Protein 9LWO (pdb70)

InterPro domains:
  IPR002048 EF-hand domain [PS50222] (136-171)
  IPR011992 EF-hand domain pair [SSF47473] (21-165)
  IPR042798 EF-hand calcium-binding domain-containing protein 9 [PTHR47065] (1-199)

Foldseek 3Di:
DDWDPPDPLNPADFDLPQGAGDPVVVVVVVVVVQVVDPVRPQWAAQVVVVVVCVRTHPDDVVCVVVLVLLLVLVVPRIGHDPSVRVVSSLVSVQVVPNCLSNCLPVVVVVQSSLCSPPPSKHACVSCVPVCVSVVDDVVVVVVCQVPQPPVVPRIDDSVSVNVVSVCSRPCVVVVVCVVVPVD/DCVLVVVLVVVVVVVPPPPDDCVVVLVNLVVLLQSLLVVPQVSLVSCVVPCPSVLVCLVVVVPDDLNSVLSVLVSLQSNQAPHVCSLVVQVVRPHVVSLVVVLVVPPPDDDDDPCPSVVVSVVSSLSSVLRSPPDDDPPLVVVVVDDCVVVVLVVLVVDDDPPDPDSSSVVVVVVSPPD/DPVVPVPVVVVVVVVDDPDDDPCNLPPCPVVVVVVVVVVVVVCVPDNDPDCVSVVVVVVVVVVVVVNCVVVVPVD

Secondary structure (DSSP, 8-state):
--PPTTSSGGG----SSS----HHHHHHHHHHHHHH-SS-SSSB-SHHHHHHHHHH----HHHHHHHHHHS--SSSS-B-HHHHHHHHHHHHHHTTS-HHHHTTS-HHHHHHHH-SSSSS--BHHHHTS-TTTTT--HHHHHHHHHHS-SS-SSB--HHHHHHHHHHTT-HHHHHHHHHHHT-/-HHHHHHHHHHHHHHT--SS-HHHHHHHHHHHHHHHHHH-HHHHHHGGGTHHHHHHHTT-TTTS-HHHHHHHHHHHHHHHTT-HHHHHHSTTTTSHHHHHHHHTTTTTS---SSTHHHHHHHHHHHHHHHTT-TT-SSHHHHHHH-STHHHHHHHHHHS---S-SS-HHHHHHHHH---/-GGGHHHHHHHHHHTSS----TTTTTTTHHHHHHHHHHHHHHHHHTTTS-SHHHHHHHHHHHHHHHHHTTSSS--

Sequence (437 aa):
MKLTPGCFLWYLYMDKIYCLLSLRNVKALMVYFHLLDVHHRNTLNDVLFFHFLQHVTNLNKSQIGMIFDLLDWTAVGEIGFDQFYVLICILLAHQDHLEDHFMYRHSRPVFELLDLDGEMNIGAANFQNYRFLFNIKKQELRDLFHDFDITGDRLLNYKEFKLYTIFCTDKSIDRKKRRKDREYIFHREKILELGSILKNKRLSLDKRAQAAQKIGLLSFTGGMSAAQFASEYMTEVAFLLQKKKAMSFRTKILLLQSVACWCYLNPDSQRKVRQLEIIPTLIDFLEESFQSSNKTEINTHRLCQFWVCYALTVITCNNLAIMRELRSYRSLKFHLQLVATENWSGWPENFAEVLYFLIGFHIFSLWKPHRTYWTEQQNRLPLPLMELMETEVLDILKKALITYRSTIGRNHFMTKELQGYIEGIRKRRNKRLYFLD

Structure (mmCIF, N/CA/C/O backbone):
data_9LWO
#
_entry.id   9LWO
#
loop_
_entity.id
_entity.type
_entity.pdbx_description
1 polymer 'EF-hand calcium-binding domain-containing protein 9'
2 polymer 'Armadillo-like helical domain containing 2'
3 polymer 'Cation channel sperm-associated auxiliary subunit zeta'
#
loop_
_atom_site.group_PDB
_atom_site.id
_atom_site.type_symbol
_atom_site.label_atom_id
_atom_site.label_alt_id
_atom_site.label_comp_id
_atom_site.label_asym_id
_atom_site.label_entity_id
_atom_site.label_seq_id
_atom_site.pdbx_PDB_ins_code
_atom_site.Cartn_x
_atom_site.Cartn_y
_atom_site.Cartn_z
_atom_site.occupancy
_atom_site.B_iso_or_equiv
_atom_site.auth_seq_id
_atom_site.auth_comp_id
_atom_site.auth_asym_id
_atom_site.auth_atom_id
_atom_site.pdbx_PDB_model_num
ATOM 1 N N . MET A 1 1 ? 256.637 219.193 290.554 1.00 283.25 1 MET A N 1
ATOM 2 C CA . MET A 1 1 ? 256.794 220.615 290.823 1.00 283.25 1 MET A CA 1
ATOM 3 C C . MET A 1 1 ? 257.906 220.757 291.855 1.00 283.25 1 MET A C 1
ATOM 4 O O . MET A 1 1 ? 257.918 220.066 292.873 1.00 283.25 1 MET A O 1
ATOM 9 N N . LYS A 1 2 ? 258.837 221.667 291.585 1.00 282.44 2 LYS A N 1
ATOM 10 C CA . LYS A 1 2 ? 259.998 221.898 292.441 1.00 282.44 2 LYS A CA 1
ATOM 11 C C . LYS A 1 2 ? 259.917 223.314 293.000 1.00 282.44 2 LYS A C 1
ATOM 12 O O . LYS A 1 2 ? 260.089 224.292 292.265 1.00 282.44 2 LYS A O 1
ATOM 18 N N . LEU A 1 3 ? 259.647 223.423 294.296 1.00 281.75 3 LEU A N 1
ATOM 19 C CA . LEU A 1 3 ? 259.658 224.716 294.958 1.00 281.75 3 LEU A CA 1
ATOM 20 C C . LEU A 1 3 ? 261.088 225.119 295.318 1.00 281.75 3 LEU A C 1
ATOM 21 O O . LEU A 1 3 ? 262.030 224.328 295.230 1.00 281.75 3 LEU A O 1
ATOM 26 N N . THR A 1 4 ? 261.240 226.371 295.726 1.00 304.28 4 THR A N 1
ATOM 27 C CA . THR A 1 4 ? 262.553 226.896 296.076 1.00 304.28 4 THR A CA 1
ATOM 28 C C . THR A 1 4 ? 262.933 226.471 297.490 1.00 304.28 4 THR A C 1
ATOM 29 O O . THR A 1 4 ? 262.164 226.722 298.426 1.00 304.28 4 THR A O 1
ATOM 33 N N . PRO A 1 5 ? 264.078 225.817 297.687 1.00 310.69 5 PRO A N 1
ATOM 34 C CA . PRO A 1 5 ? 264.522 225.498 299.048 1.00 310.69 5 PRO A CA 1
ATOM 35 C C . PRO A 1 5 ? 264.963 226.744 299.795 1.00 310.69 5 PRO A C 1
ATOM 36 O O . PRO A 1 5 ? 265.414 227.729 299.205 1.00 310.69 5 PRO A O 1
ATOM 40 N N . GLY A 1 6 ? 264.825 226.690 301.116 1.00 323.48 6 GLY A N 1
ATOM 41 C CA . GLY A 1 6 ? 265.081 227.825 301.964 1.00 323.48 6 GLY A CA 1
ATOM 42 C C . GLY A 1 6 ? 263.890 228.732 302.177 1.00 323.48 6 GLY A C 1
ATOM 43 O O . GLY A 1 6 ? 263.964 229.647 303.004 1.00 323.48 6 GLY A O 1
ATOM 44 N N . CYS A 1 7 ? 262.794 228.502 301.459 1.00 335.19 7 CYS A N 1
ATOM 45 C CA . CYS A 1 7 ? 261.588 229.288 301.651 1.00 335.19 7 CYS A CA 1
ATOM 46 C C . CYS A 1 7 ? 260.870 228.853 302.924 1.00 335.19 7 CYS A C 1
ATOM 47 O O . CYS A 1 7 ? 261.186 227.821 303.524 1.00 335.19 7 CYS A O 1
ATOM 50 N N . PHE A 1 8 ? 259.894 229.672 303.335 1.00 348.41 8 PHE A N 1
ATOM 51 C CA . PHE A 1 8 ? 259.114 229.372 304.532 1.00 348.41 8 PHE A CA 1
ATOM 52 C C . PHE A 1 8 ? 258.250 228.133 304.357 1.00 348.41 8 PHE A C 1
ATOM 53 O O . PHE A 1 8 ? 258.124 227.333 305.291 1.00 348.41 8 PHE A O 1
ATOM 61 N N . LEU A 1 9 ? 257.681 227.948 303.165 1.00 355.10 9 LEU A N 1
ATOM 62 C CA . LEU A 1 9 ? 256.795 226.822 302.902 1.00 355.10 9 LEU A CA 1
ATOM 63 C C . LEU A 1 9 ? 257.536 225.494 302.864 1.00 355.10 9 LEU A C 1
ATOM 64 O O . LEU A 1 9 ? 256.912 224.442 303.038 1.00 355.10 9 LEU A O 1
ATOM 69 N N . TRP A 1 10 ? 258.850 225.520 302.653 1.00 332.10 10 TRP A N 1
ATOM 70 C CA . TRP A 1 10 ? 259.667 224.325 302.780 1.00 332.10 10 TRP A CA 1
ATOM 71 C C . TRP A 1 10 ? 259.896 223.939 304.239 1.00 332.10 10 TRP A C 1
ATOM 72 O O . TRP A 1 10 ? 260.236 222.783 304.515 1.00 332.10 10 TRP A O 1
ATOM 83 N N . TYR A 1 11 ? 259.661 224.850 305.183 1.00 336.77 11 TYR A N 1
ATOM 84 C CA . TYR A 1 11 ? 259.847 224.545 306.594 1.00 336.77 11 TYR A CA 1
ATOM 85 C C . TYR A 1 11 ? 258.596 224.012 307.283 1.00 336.77 11 TYR A C 1
ATOM 86 O O . TYR A 1 11 ? 258.634 223.797 308.495 1.00 336.77 11 TYR A O 1
ATOM 95 N N . LEU A 1 12 ? 257.494 223.805 306.569 1.00 343.49 12 LEU A N 1
ATOM 96 C CA . LEU A 1 12 ? 256.283 223.329 307.231 1.00 343.49 12 LEU A CA 1
ATOM 97 C C . LEU A 1 12 ? 256.363 221.828 307.514 1.00 343.49 12 LEU A C 1
ATOM 98 O O . LEU A 1 12 ? 257.233 221.116 307.003 1.00 343.49 12 LEU A O 1
ATOM 103 N N . TYR A 1 13 ? 255.441 221.352 308.351 1.00 330.28 13 TYR A N 1
ATOM 104 C CA . TYR A 1 13 ? 255.380 219.950 308.748 1.00 330.28 13 TYR A CA 1
ATOM 105 C C . TYR A 1 13 ? 254.197 219.292 308.049 1.00 330.28 13 TYR A C 1
ATOM 106 O O . TYR A 1 13 ? 253.060 219.763 308.160 1.00 330.28 13 TYR A O 1
ATOM 115 N N . MET A 1 14 ? 254.467 218.181 307.372 1.00 341.76 14 MET A N 1
ATOM 116 C CA . MET A 1 14 ? 253.455 217.372 306.714 1.00 341.76 14 MET A CA 1
ATOM 117 C C . MET A 1 14 ? 253.360 216.039 307.441 1.00 341.76 14 MET A C 1
ATOM 118 O O . MET A 1 14 ? 254.381 215.380 307.659 1.00 341.76 14 MET A O 1
ATOM 123 N N . ASP A 1 15 ? 252.151 215.646 307.828 1.00 339.35 15 ASP A N 1
ATOM 124 C CA . ASP A 1 15 ? 251.937 214.330 308.411 1.00 339.35 15 ASP A CA 1
ATOM 125 C C . ASP A 1 15 ? 251.604 213.335 307.309 1.00 339.35 15 ASP A C 1
ATOM 126 O O . ASP A 1 15 ? 251.017 213.686 306.284 1.00 339.35 15 ASP A O 1
ATOM 131 N N . LYS A 1 16 ? 251.969 212.079 307.530 1.00 339.11 16 LYS A N 1
ATOM 132 C CA . LYS A 1 16 ? 251.727 211.041 306.541 1.00 339.11 16 LYS A CA 1
ATOM 133 C C . LYS A 1 16 ? 250.611 210.091 306.952 1.00 339.11 16 LYS A C 1
ATOM 134 O O . LYS A 1 16 ? 250.621 208.927 306.541 1.00 339.11 16 LYS A O 1
ATOM 140 N N . ILE A 1 17 ? 249.659 210.553 307.757 1.00 347.09 17 ILE A N 1
ATOM 141 C CA . ILE A 1 17 ? 248.519 209.737 308.150 1.00 347.09 17 ILE A CA 1
ATOM 142 C C . ILE A 1 17 ? 247.197 210.290 307.613 1.00 347.09 17 ILE A C 1
ATOM 143 O O . ILE A 1 17 ? 246.396 209.533 307.065 1.00 347.09 17 ILE A O 1
ATOM 148 N N . TYR A 1 18 ? 246.947 211.603 307.722 1.00 352.91 18 TYR A N 1
ATOM 149 C CA . TYR A 1 18 ? 245.762 212.253 307.173 1.00 352.91 18 TYR A CA 1
ATOM 150 C C . TYR A 1 18 ? 246.111 213.397 306.244 1.00 352.91 18 TYR A C 1
ATOM 151 O O . TYR A 1 18 ? 245.190 214.015 305.694 1.00 352.91 18 TYR A O 1
ATOM 160 N N . CYS A 1 19 ? 247.403 213.706 306.087 1.00 345.60 19 CYS A N 1
ATOM 161 C CA . CYS A 1 19 ? 247.968 214.657 305.128 1.00 345.60 19 CYS A CA 1
ATOM 162 C C . CYS A 1 19 ? 247.451 216.079 305.376 1.00 345.60 19 CYS A C 1
ATOM 163 O O . CYS A 1 19 ? 246.803 216.702 304.533 1.00 345.60 19 CYS A O 1
ATOM 166 N N . LEU A 1 20 ? 247.758 216.576 306.577 1.00 349.98 20 LEU A N 1
ATOM 167 C CA . LEU A 1 20 ? 247.186 217.839 307.035 1.00 349.98 20 LEU A CA 1
ATOM 168 C C . LEU A 1 20 ? 248.249 218.754 307.643 1.00 349.98 20 LEU A C 1
ATOM 169 O O . LEU A 1 20 ? 249.447 218.459 307.584 1.00 349.98 20 LEU A O 1
ATOM 174 N N . LEU A 1 21 ? 247.823 219.873 308.222 1.00 322.90 21 LEU A N 1
ATOM 175 C CA . LEU A 1 21 ? 248.717 220.801 308.901 1.00 322.90 21 LEU A CA 1
ATOM 176 C C . LEU A 1 21 ? 248.306 220.955 310.358 1.00 322.90 21 LEU A C 1
ATOM 177 O O . LEU A 1 21 ? 247.278 220.430 310.798 1.00 322.90 21 LEU A O 1
ATOM 182 N N . SER A 1 22 ? 249.133 221.680 311.109 1.00 352.05 22 SER A N 1
ATOM 183 C CA . SER A 1 22 ? 248.946 221.750 312.547 1.00 352.05 22 SER A CA 1
ATOM 184 C C . SER A 1 22 ? 248.154 222.997 312.931 1.00 352.05 22 SER A C 1
ATOM 185 O O . SER A 1 22 ? 247.963 223.915 312.131 1.00 352.05 22 SER A O 1
ATOM 188 N N . LEU A 1 23 ? 247.690 223.013 314.186 1.00 358.30 23 LEU A N 1
ATOM 189 C CA . LEU A 1 23 ? 246.941 224.159 314.695 1.00 358.30 23 LEU A CA 1
ATOM 190 C C . LEU A 1 23 ? 247.844 225.369 314.882 1.00 358.30 23 LEU A C 1
ATOM 191 O O . LEU A 1 23 ? 247.435 226.506 314.623 1.00 358.30 23 LEU A O 1
ATOM 196 N N . ARG A 1 24 ? 249.074 225.143 315.333 1.00 353.26 24 ARG A N 1
ATOM 197 C CA . ARG A 1 24 ? 249.974 226.259 315.580 1.00 353.26 24 ARG A CA 1
ATOM 198 C C . ARG A 1 24 ? 250.503 226.846 314.278 1.00 353.26 24 ARG A C 1
ATOM 199 O O . ARG A 1 24 ? 250.732 228.059 314.195 1.00 353.26 24 ARG A O 1
ATOM 207 N N . ASN A 1 25 ? 250.676 226.010 313.249 1.00 359.50 25 ASN A N 1
ATOM 208 C CA . ASN A 1 25 ? 251.099 226.520 311.948 1.00 359.50 25 ASN A CA 1
ATOM 209 C C . ASN A 1 25 ? 250.003 227.344 311.289 1.00 359.50 25 ASN A C 1
ATOM 210 O O . ASN A 1 25 ? 250.286 228.390 310.701 1.00 359.50 25 ASN A O 1
ATOM 215 N N . VAL A 1 26 ? 248.743 226.916 311.398 1.00 360.11 26 VAL A N 1
ATOM 216 C CA . VAL A 1 26 ? 247.683 227.747 310.837 1.00 360.11 26 VAL A CA 1
ATOM 217 C C . VAL A 1 26 ? 247.394 228.955 311.722 1.00 360.11 26 VAL A C 1
ATOM 218 O O . VAL A 1 26 ? 246.875 229.957 311.219 1.00 360.11 26 VAL A O 1
ATOM 222 N N . LYS A 1 27 ? 247.768 228.911 313.007 1.00 328.11 27 LYS A N 1
ATOM 223 C CA . LYS A 1 27 ? 247.792 230.126 313.821 1.00 328.11 27 LYS A CA 1
ATOM 224 C C . LYS A 1 27 ? 248.838 231.110 313.309 1.00 328.11 27 LYS A C 1
ATOM 225 O O . LYS A 1 27 ? 248.578 232.318 313.223 1.00 328.11 27 LYS A O 1
ATOM 231 N N . ALA A 1 28 ? 250.018 230.602 312.940 1.00 323.61 28 ALA A N 1
ATOM 232 C CA . ALA A 1 28 ? 251.050 231.443 312.338 1.00 323.61 28 ALA A CA 1
ATOM 233 C C . ALA A 1 28 ? 250.595 232.010 310.998 1.00 323.61 28 ALA A C 1
ATOM 234 O O . ALA A 1 28 ? 250.792 233.199 310.722 1.00 323.61 28 ALA A O 1
ATOM 236 N N . LEU A 1 29 ? 249.927 231.188 310.185 1.00 302.75 29 LEU A N 1
ATOM 237 C CA . LEU A 1 29 ? 249.442 231.656 308.890 1.00 302.75 29 LEU A CA 1
ATOM 238 C C . LEU A 1 29 ? 248.261 232.609 309.008 1.00 302.75 29 LEU A C 1
ATOM 239 O O . LEU A 1 29 ? 248.104 233.470 308.142 1.00 302.75 29 LEU A O 1
ATOM 244 N N . MET A 1 30 ? 247.448 232.526 310.063 1.00 339.22 30 MET A N 1
ATOM 245 C CA . MET A 1 30 ? 246.453 233.585 310.210 1.00 339.22 30 MET A CA 1
ATOM 246 C C . MET A 1 30 ? 247.073 234.865 310.755 1.00 339.22 30 MET A C 1
ATOM 247 O O . MET A 1 30 ? 246.541 235.948 310.493 1.00 339.22 30 MET A O 1
ATOM 252 N N . VAL A 1 31 ? 248.198 234.774 311.479 1.00 324.75 31 VAL A N 1
ATOM 253 C CA . VAL A 1 31 ? 248.950 235.993 311.799 1.00 324.75 31 VAL A CA 1
ATOM 254 C C . VAL A 1 31 ? 249.521 236.637 310.531 1.00 324.75 31 VAL A C 1
ATOM 255 O O . VAL A 1 31 ? 249.424 237.862 310.352 1.00 324.75 31 VAL A O 1
ATOM 259 N N . TYR A 1 32 ? 250.081 235.830 309.613 1.00 322.73 32 TYR A N 1
ATOM 260 C CA . TYR A 1 32 ? 250.575 236.417 308.360 1.00 322.73 32 TYR A CA 1
ATOM 261 C C . TYR A 1 32 ? 249.434 236.885 307.463 1.00 322.73 32 TYR A C 1
ATOM 262 O O . TYR A 1 32 ? 249.591 237.856 306.717 1.00 322.73 32 TYR A O 1
ATOM 271 N N . PHE A 1 33 ? 248.278 236.224 307.536 1.00 314.53 33 PHE A N 1
ATOM 272 C CA . PHE A 1 33 ? 247.093 236.689 306.828 1.00 314.53 33 PHE A CA 1
ATOM 273 C C . PHE A 1 33 ? 246.588 238.011 307.393 1.00 314.53 33 PHE A C 1
ATOM 274 O O . PHE A 1 33 ? 246.101 238.861 306.639 1.00 314.53 33 PHE A O 1
ATOM 282 N N . HIS A 1 34 ? 246.689 238.190 308.712 1.00 315.61 34 HIS A N 1
ATOM 283 C CA . HIS A 1 34 ? 246.262 239.433 309.340 1.00 315.61 34 HIS A CA 1
ATOM 284 C C . HIS A 1 34 ? 247.215 240.577 309.016 1.00 315.61 34 HIS A C 1
ATOM 285 O O . HIS A 1 34 ? 246.772 241.699 308.743 1.00 315.61 34 HIS A O 1
ATOM 292 N N . LEU A 1 35 ? 248.525 240.318 309.036 1.00 319.47 35 LEU A N 1
ATOM 293 C CA . LEU A 1 35 ? 249.471 241.397 308.762 1.00 319.47 35 LEU A CA 1
ATOM 294 C C . LEU A 1 35 ? 249.593 241.696 307.272 1.00 319.47 35 LEU A C 1
ATOM 295 O O . LEU A 1 35 ? 249.951 242.819 306.901 1.00 319.47 35 LEU A O 1
ATOM 300 N N . LEU A 1 36 ? 249.310 240.722 306.406 1.00 271.67 36 LEU A N 1
ATOM 301 C CA . LEU A 1 36 ? 249.507 240.924 304.976 1.00 271.67 36 LEU A CA 1
ATOM 302 C C . LEU A 1 36 ? 248.365 241.680 304.308 1.00 271.67 36 LEU A C 1
ATOM 303 O O . LEU A 1 36 ? 248.510 242.075 303.146 1.00 271.67 36 LEU A O 1
ATOM 308 N N . ASP A 1 37 ? 247.247 241.899 304.996 1.00 291.42 37 ASP A N 1
ATOM 309 C CA . ASP A 1 37 ? 246.159 242.699 304.442 1.00 291.42 37 ASP A CA 1
ATOM 310 C C . ASP A 1 37 ? 246.506 244.171 304.618 1.00 291.42 37 ASP A C 1
ATOM 311 O O . ASP A 1 37 ? 246.550 244.675 305.745 1.00 291.42 37 ASP A O 1
ATOM 316 N N . VAL A 1 38 ? 246.770 244.854 303.501 1.00 263.56 38 VAL A N 1
ATOM 317 C CA . VAL A 1 38 ? 247.164 246.258 303.557 1.00 263.56 38 VAL A CA 1
ATOM 318 C C . VAL A 1 38 ? 245.985 247.150 303.949 1.00 263.56 38 VAL A C 1
ATOM 319 O O . VAL A 1 38 ? 246.148 248.086 304.743 1.00 263.56 38 VAL A O 1
ATOM 323 N N . HIS A 1 39 ? 244.779 246.855 303.467 1.00 274.82 39 HIS A N 1
ATOM 324 C CA . HIS A 1 39 ? 243.624 247.668 303.800 1.00 274.82 39 HIS A CA 1
ATOM 325 C C . HIS A 1 39 ? 242.843 247.076 304.967 1.00 274.82 39 HIS A C 1
ATOM 326 O O . HIS A 1 39 ? 241.837 247.665 305.380 1.00 274.82 39 HIS A O 1
ATOM 333 N N . HIS A 1 40 ? 243.370 245.988 305.558 1.00 282.85 40 HIS A N 1
ATOM 334 C CA . HIS A 1 40 ? 242.881 245.244 306.741 1.00 282.85 40 HIS A CA 1
ATOM 335 C C . HIS A 1 40 ? 241.367 245.009 306.718 1.00 282.85 40 HIS A C 1
ATOM 336 O O . HIS A 1 40 ? 240.620 245.484 307.575 1.00 282.85 40 HIS A O 1
ATOM 343 N N . ARG A 1 41 ? 240.922 244.262 305.709 1.00 312.31 41 ARG A N 1
ATOM 344 C CA . ARG A 1 41 ? 239.507 243.958 305.551 1.00 312.31 41 ARG A CA 1
ATOM 345 C C . ARG A 1 41 ? 239.207 242.472 305.692 1.00 312.31 41 ARG A C 1
ATOM 346 O O . ARG A 1 41 ? 238.222 241.997 305.113 1.00 312.31 41 ARG A O 1
ATOM 354 N N . ASN A 1 42 ? 240.045 241.746 306.451 1.00 322.44 42 ASN A N 1
ATOM 355 C CA . ASN A 1 42 ? 239.898 240.316 306.770 1.00 322.44 42 ASN A CA 1
ATOM 356 C C . ASN A 1 42 ? 239.838 239.444 305.517 1.00 322.44 42 ASN A C 1
ATOM 357 O O . ASN A 1 42 ? 239.109 238.450 305.472 1.00 322.44 42 ASN A O 1
ATOM 362 N N . THR A 1 43 ? 240.606 239.812 304.496 1.00 328.92 43 THR A N 1
ATOM 363 C CA . THR A 1 43 ? 240.538 239.159 303.196 1.00 328.92 43 THR A CA 1
ATOM 364 C C . THR A 1 43 ? 241.885 239.326 302.503 1.00 328.92 43 THR A C 1
ATOM 365 O O . THR A 1 43 ? 242.826 239.894 303.064 1.00 328.92 43 THR A O 1
ATOM 369 N N . LEU A 1 44 ? 241.972 238.828 301.269 1.00 289.18 44 LEU A N 1
ATOM 370 C CA . LEU A 1 44 ? 243.236 238.798 300.548 1.00 289.18 44 LEU A CA 1
ATOM 371 C C . LEU A 1 44 ? 243.022 239.217 299.100 1.00 289.18 44 LEU A C 1
ATOM 372 O O . LEU A 1 44 ? 241.993 238.917 298.490 1.00 289.18 44 LEU A O 1
ATOM 377 N N . ASN A 1 45 ? 244.005 239.936 298.570 1.00 275.26 45 ASN A N 1
ATOM 378 C CA . ASN A 1 45 ? 244.059 240.379 297.190 1.00 275.26 45 ASN A CA 1
ATOM 379 C C . ASN A 1 45 ? 245.012 239.485 296.388 1.00 275.26 45 ASN A C 1
ATOM 380 O O . ASN A 1 45 ? 245.483 238.452 296.872 1.00 275.26 45 ASN A O 1
ATOM 385 N N . ASP A 1 46 ? 245.306 239.878 295.149 1.00 285.58 46 ASP A N 1
ATOM 386 C CA . ASP A 1 46 ? 245.846 238.919 294.190 1.00 285.58 46 ASP A CA 1
ATOM 387 C C . ASP A 1 46 ? 247.353 239.024 293.970 1.00 285.58 46 ASP A C 1
ATOM 388 O O . ASP A 1 46 ? 248.037 237.995 293.934 1.00 285.58 46 ASP A O 1
ATOM 393 N N . VAL A 1 47 ? 247.880 240.243 293.801 1.00 286.53 47 VAL A N 1
ATOM 394 C CA . VAL A 1 47 ? 249.232 240.386 293.261 1.00 286.53 47 VAL A CA 1
ATOM 395 C C . VAL A 1 47 ? 250.271 240.067 294.336 1.00 286.53 47 VAL A C 1
ATOM 396 O O . VAL A 1 47 ? 251.397 239.658 294.020 1.00 286.53 47 VAL A O 1
ATOM 400 N N . LEU A 1 48 ? 249.887 240.173 295.615 1.00 334.88 48 LEU A N 1
ATOM 401 C CA . LEU A 1 48 ? 250.771 239.785 296.711 1.00 334.88 48 LEU A CA 1
ATOM 402 C C . LEU A 1 48 ? 251.008 238.282 296.721 1.00 334.88 48 LEU A C 1
ATOM 403 O O . LEU A 1 48 ? 252.152 237.825 296.815 1.00 334.88 48 LEU A O 1
ATOM 408 N N . PHE A 1 49 ? 249.939 237.498 296.577 1.00 282.89 49 PHE A N 1
ATOM 409 C CA . PHE A 1 49 ? 250.090 236.052 296.499 1.00 282.89 49 PHE A CA 1
ATOM 410 C C . PHE A 1 49 ? 250.684 235.618 295.165 1.00 282.89 49 PHE A C 1
ATOM 411 O O . PHE A 1 49 ? 251.352 234.580 295.107 1.00 282.89 49 PHE A O 1
ATOM 419 N N . PHE A 1 50 ? 250.491 236.424 294.117 1.00 264.77 50 PHE A N 1
ATOM 420 C CA . PHE A 1 50 ? 251.140 236.199 292.828 1.00 264.77 50 PHE A CA 1
ATOM 421 C C . PHE A 1 50 ? 252.658 236.322 292.941 1.00 264.77 50 PHE A C 1
ATOM 422 O O . PHE A 1 50 ? 253.402 235.436 292.498 1.00 264.77 50 PHE A O 1
ATOM 430 N N . HIS A 1 51 ? 253.131 237.382 293.604 1.00 272.34 51 HIS A N 1
ATOM 431 C CA . HIS A 1 51 ? 254.563 237.540 293.845 1.00 272.34 51 HIS A CA 1
ATOM 432 C C . HIS A 1 51 ? 255.079 236.515 294.847 1.00 272.34 51 HIS A C 1
ATOM 433 O O . HIS A 1 51 ? 256.238 236.087 294.766 1.00 272.34 51 HIS A O 1
ATOM 440 N N . PHE A 1 52 ? 254.222 236.105 295.787 1.00 293.07 52 PHE A N 1
ATOM 441 C CA . PHE A 1 52 ? 254.575 235.085 296.768 1.00 293.07 52 PHE A CA 1
ATOM 442 C C . PHE A 1 52 ? 254.836 233.740 296.107 1.00 293.07 52 PHE A C 1
ATOM 443 O O . PHE A 1 52 ? 255.828 233.066 296.410 1.00 293.07 52 PHE A O 1
ATOM 451 N N . LEU A 1 53 ? 253.969 233.347 295.175 1.00 283.75 53 LEU A N 1
ATOM 452 C CA . LEU A 1 53 ? 254.194 232.088 294.483 1.00 283.75 53 LEU A CA 1
ATOM 453 C C . LEU A 1 53 ? 255.298 232.217 293.441 1.00 283.75 53 LEU A C 1
ATOM 454 O O . LEU A 1 53 ? 255.911 231.209 293.076 1.00 283.75 53 LEU A O 1
ATOM 459 N N . GLN A 1 54 ? 255.555 233.433 292.938 1.00 283.88 54 GLN A N 1
ATOM 460 C CA . GLN A 1 54 ? 256.735 233.621 292.096 1.00 283.88 54 GLN A CA 1
ATOM 461 C C . GLN A 1 54 ? 258.018 233.457 292.897 1.00 283.88 54 GLN A C 1
ATOM 462 O O . GLN A 1 54 ? 259.032 232.992 292.364 1.00 283.88 54 GLN A O 1
ATOM 468 N N . HIS A 1 55 ? 258.001 233.853 294.169 1.00 273.26 55 HIS A N 1
ATOM 469 C CA . HIS A 1 55 ? 259.175 233.637 295.002 1.00 273.26 55 HIS A CA 1
ATOM 470 C C . HIS A 1 55 ? 259.328 232.169 295.379 1.00 273.26 55 HIS A C 1
ATOM 471 O O . HIS A 1 55 ? 260.429 231.613 295.298 1.00 273.26 55 HIS A O 1
ATOM 478 N N . VAL A 1 56 ? 258.239 231.518 295.793 1.00 282.67 56 VAL A N 1
ATOM 479 C CA . VAL A 1 56 ? 258.399 230.176 296.347 1.00 282.67 56 VAL A CA 1
ATOM 480 C C . VAL A 1 56 ? 258.370 229.085 295.282 1.00 282.67 56 VAL A C 1
ATOM 481 O O . VAL A 1 56 ? 258.837 227.971 295.546 1.00 282.67 56 VAL A O 1
ATOM 485 N N . THR A 1 57 ? 257.849 229.358 294.089 1.00 287.16 57 THR A N 1
ATOM 486 C CA . THR A 1 57 ? 257.859 228.387 293.001 1.00 287.16 57 THR A CA 1
ATOM 487 C C . THR A 1 57 ? 258.569 228.990 291.790 1.00 287.16 57 THR A C 1
ATOM 488 O O . THR A 1 57 ? 259.116 230.094 291.846 1.00 287.16 57 THR A O 1
ATOM 492 N N . ASN A 1 58 ? 258.556 228.246 290.689 1.00 305.07 58 ASN A N 1
ATOM 493 C CA . ASN A 1 58 ? 259.306 228.592 289.485 1.00 305.07 58 ASN A CA 1
ATOM 494 C C . ASN A 1 58 ? 258.445 228.386 288.241 1.00 305.07 58 ASN A C 1
ATOM 495 O O . ASN A 1 58 ? 258.859 227.759 287.266 1.00 305.07 58 ASN A O 1
ATOM 500 N N . LEU A 1 59 ? 257.225 228.913 288.265 1.00 261.15 59 LEU A N 1
ATOM 501 C CA . LEU A 1 59 ? 256.219 228.590 287.262 1.00 261.15 59 LEU A CA 1
ATOM 502 C C . LEU A 1 59 ? 255.830 229.843 286.485 1.00 261.15 59 LEU A C 1
ATOM 503 O O . LEU A 1 59 ? 255.697 230.925 287.065 1.00 261.15 59 LEU A O 1
ATOM 508 N N . ASN A 1 60 ? 255.640 229.695 285.172 1.00 241.22 60 ASN A N 1
ATOM 509 C CA . ASN A 1 60 ? 255.402 230.842 284.302 1.00 241.22 60 ASN A CA 1
ATOM 510 C C . ASN A 1 60 ? 253.932 231.262 284.346 1.00 241.22 60 ASN A C 1
ATOM 511 O O . ASN A 1 60 ? 253.094 230.613 284.975 1.00 241.22 60 ASN A O 1
ATOM 516 N N . LYS A 1 61 ? 253.617 232.335 283.604 1.00 211.89 61 LYS A N 1
ATOM 517 C CA . LYS A 1 61 ? 252.386 233.105 283.788 1.00 211.89 61 LYS A CA 1
ATOM 518 C C . LYS A 1 61 ? 251.120 232.352 283.398 1.00 211.89 61 LYS A C 1
ATOM 519 O O . LYS A 1 61 ? 250.029 232.748 283.824 1.00 211.89 61 LYS A O 1
ATOM 525 N N . SER A 1 62 ? 251.238 231.273 282.625 1.00 232.88 62 SER A N 1
ATOM 526 C CA . SER A 1 62 ? 250.096 230.396 282.394 1.00 232.88 62 SER A CA 1
ATOM 527 C C . SER A 1 62 ? 249.688 229.676 283.673 1.00 232.88 62 SER A C 1
ATOM 528 O O . SER A 1 62 ? 248.496 229.426 283.903 1.00 232.88 62 SER A O 1
ATOM 531 N N . GLN A 1 63 ? 250.670 229.329 284.510 1.00 229.05 63 GLN A N 1
ATOM 532 C CA . GLN A 1 63 ? 250.364 228.653 285.764 1.00 229.05 63 GLN A CA 1
ATOM 533 C C . GLN A 1 63 ? 249.727 229.605 286.760 1.00 229.05 63 GLN A C 1
ATOM 534 O O . GLN A 1 63 ? 248.793 229.218 287.472 1.00 229.05 63 GLN A O 1
ATOM 540 N N . ILE A 1 64 ? 250.186 230.861 286.772 1.00 227.16 64 ILE A N 1
ATOM 541 C CA . ILE A 1 64 ? 249.459 231.960 287.409 1.00 227.16 64 ILE A CA 1
ATOM 542 C C . ILE A 1 64 ? 248.036 232.079 286.876 1.00 227.16 64 ILE A C 1
ATOM 543 O O . ILE A 1 64 ? 247.091 232.230 287.658 1.00 227.16 64 ILE A O 1
ATOM 548 N N . GLY A 1 65 ? 247.852 231.910 285.565 1.00 238.43 65 GLY A N 1
ATOM 549 C CA . GLY A 1 65 ? 246.530 231.915 284.959 1.00 238.43 65 GLY A CA 1
ATOM 550 C C . GLY A 1 65 ? 245.547 230.868 285.460 1.00 238.43 65 GLY A C 1
ATOM 551 O O . GLY A 1 65 ? 244.490 231.232 286.017 1.00 238.43 65 GLY A O 1
ATOM 552 N N . MET A 1 66 ? 245.893 229.575 285.343 1.00 269.56 66 MET A N 1
ATOM 553 C CA . MET A 1 66 ? 244.872 228.629 285.784 1.00 269.56 66 MET A CA 1
ATOM 554 C C . MET A 1 66 ? 244.845 228.463 287.298 1.00 269.56 66 MET A C 1
ATOM 555 O O . MET A 1 66 ? 243.776 228.138 287.827 1.00 269.56 66 MET A O 1
ATOM 560 N N . ILE A 1 67 ? 245.940 228.773 288.009 1.00 247.94 67 ILE A N 1
ATOM 561 C CA . ILE A 1 67 ? 245.897 228.779 289.467 1.00 247.94 67 ILE A CA 1
ATOM 562 C C . ILE A 1 67 ? 245.003 229.905 289.976 1.00 247.94 67 ILE A C 1
ATOM 563 O O . ILE A 1 67 ? 244.122 229.678 290.816 1.00 247.94 67 ILE A O 1
ATOM 568 N N . PHE A 1 68 ? 245.144 231.108 289.419 1.00 286.85 68 PHE A N 1
ATOM 569 C CA . PHE A 1 68 ? 244.350 232.224 289.899 1.00 286.85 68 PHE A CA 1
ATOM 570 C C . PHE A 1 68 ? 242.925 232.243 289.380 1.00 286.85 68 PHE A C 1
ATOM 571 O O . PHE A 1 68 ? 242.138 233.059 289.874 1.00 286.85 68 PHE A O 1
ATOM 579 N N . ASP A 1 69 ? 242.548 231.396 288.415 1.00 282.80 69 ASP A N 1
ATOM 580 C CA . ASP A 1 69 ? 241.095 231.276 288.310 1.00 282.80 69 ASP A CA 1
ATOM 581 C C . ASP A 1 69 ? 240.541 229.981 288.909 1.00 282.80 69 ASP A C 1
ATOM 582 O O . ASP A 1 69 ? 239.317 229.856 289.012 1.00 282.80 69 ASP A O 1
ATOM 587 N N . LEU A 1 70 ? 241.382 229.020 289.320 1.00 266.73 70 LEU A N 1
ATOM 588 C CA . LEU A 1 70 ? 240.833 227.933 290.129 1.00 266.73 70 LEU A CA 1
ATOM 589 C C . LEU A 1 70 ? 240.606 228.397 291.561 1.00 266.73 70 LEU A C 1
ATOM 590 O O . LEU A 1 70 ? 239.638 227.982 292.210 1.00 266.73 70 LEU A O 1
ATOM 595 N N . LEU A 1 71 ? 241.495 229.252 292.079 1.00 263.42 71 LEU A N 1
ATOM 596 C CA . LEU A 1 71 ? 241.314 229.736 293.442 1.00 263.42 71 LEU A CA 1
ATOM 597 C C . LEU A 1 71 ? 240.192 230.757 293.560 1.00 263.42 71 LEU A C 1
ATOM 598 O O . LEU A 1 71 ? 239.701 230.983 294.671 1.00 263.42 71 LEU A O 1
ATOM 603 N N . ASP A 1 72 ? 239.769 231.370 292.456 1.00 301.32 72 ASP A N 1
ATOM 604 C CA . ASP A 1 72 ? 238.679 232.345 292.481 1.00 301.32 72 ASP A CA 1
ATOM 605 C C . ASP A 1 72 ? 237.328 231.644 292.324 1.00 301.32 72 ASP A C 1
ATOM 606 O O . ASP A 1 72 ? 236.574 231.866 291.378 1.00 301.32 72 ASP A O 1
ATOM 611 N N . TRP A 1 73 ? 237.030 230.773 293.288 1.00 293.88 73 TRP A N 1
ATOM 612 C CA . TRP A 1 73 ? 235.719 230.143 293.318 1.00 293.88 73 TRP A CA 1
ATOM 613 C C . TRP A 1 73 ? 234.660 231.099 293.851 1.00 293.88 73 TRP A C 1
ATOM 614 O O . TRP A 1 73 ? 233.481 230.972 293.502 1.00 293.88 73 TRP A O 1
ATOM 625 N N . THR A 1 74 ? 235.071 232.093 294.646 1.00 290.56 74 THR A N 1
ATOM 626 C CA . THR A 1 74 ? 234.134 233.038 295.245 1.00 290.56 74 THR A CA 1
ATOM 627 C C . THR A 1 74 ? 233.499 233.983 294.231 1.00 290.56 74 THR A C 1
ATOM 628 O O . THR A 1 74 ? 232.456 234.572 294.544 1.00 290.56 74 THR A O 1
ATOM 632 N N . ALA A 1 75 ? 234.122 234.145 293.050 1.00 278.74 75 ALA A N 1
ATOM 633 C CA . ALA A 1 75 ? 233.602 234.899 291.896 1.00 278.74 75 ALA A CA 1
ATOM 634 C C . ALA A 1 75 ? 233.335 236.369 292.224 1.00 278.74 75 ALA A C 1
ATOM 635 O O . ALA A 1 75 ? 232.455 237.003 291.640 1.00 278.74 75 ALA A O 1
ATOM 637 N N . VAL A 1 76 ? 234.087 236.910 293.180 1.00 309.26 76 VAL A N 1
ATOM 638 C CA . VAL A 1 76 ? 234.040 238.332 293.496 1.00 309.26 76 VAL A CA 1
ATOM 639 C C . VAL A 1 76 ? 235.384 239.012 293.306 1.00 309.26 76 VAL A C 1
ATOM 640 O O . VAL A 1 76 ? 235.456 240.246 293.411 1.00 309.26 76 VAL A O 1
ATOM 644 N N . GLY A 1 77 ? 236.448 238.258 293.036 1.00 321.56 77 GLY A N 1
ATOM 645 C CA . GLY A 1 77 ? 237.759 238.830 292.812 1.00 321.56 77 GLY A CA 1
ATOM 646 C C . GLY A 1 77 ? 238.625 238.860 294.054 1.00 321.56 77 GLY A C 1
ATOM 647 O O . GLY A 1 77 ? 239.831 238.604 293.988 1.00 321.56 77 GLY A O 1
ATOM 648 N N . GLU A 1 78 ? 238.020 239.166 295.196 1.00 310.10 78 GLU A N 1
ATOM 649 C CA . GLU A 1 78 ? 238.732 239.255 296.461 1.00 310.10 78 GLU A CA 1
ATOM 650 C C . GLU A 1 78 ? 238.603 237.926 297.192 1.00 310.10 78 GLU A C 1
ATOM 651 O O . GLU A 1 78 ? 237.490 237.434 297.403 1.00 310.10 78 GLU A O 1
ATOM 657 N N . ILE A 1 79 ? 239.736 237.346 297.569 1.00 277.60 79 ILE A N 1
ATOM 658 C CA . ILE A 1 79 ? 239.771 236.007 298.131 1.00 277.60 79 ILE A CA 1
ATOM 659 C C . ILE A 1 79 ? 240.009 236.096 299.634 1.00 277.60 79 ILE A C 1
ATOM 660 O O . ILE A 1 79 ? 240.328 237.152 300.177 1.00 277.60 79 ILE A O 1
ATOM 665 N N . GLY A 1 80 ? 239.850 234.960 300.308 1.00 305.92 80 GLY A N 1
ATOM 666 C CA . GLY A 1 80 ? 239.918 234.941 301.754 1.00 305.92 80 GLY A CA 1
ATOM 667 C C . GLY A 1 80 ? 240.741 233.813 302.338 1.00 305.92 80 GLY A C 1
ATOM 668 O O . GLY A 1 80 ? 241.826 233.499 301.840 1.00 305.92 80 GLY A O 1
ATOM 669 N N . PHE A 1 81 ? 240.228 233.203 303.405 1.00 314.22 81 PHE A N 1
ATOM 670 C CA . PHE A 1 81 ? 240.979 232.234 304.193 1.00 314.22 81 PHE A CA 1
ATOM 671 C C . PHE A 1 81 ? 241.145 230.905 303.473 1.00 314.22 81 PHE A C 1
ATOM 672 O O . PHE A 1 81 ? 242.267 230.521 303.118 1.00 314.22 81 PHE A O 1
ATOM 680 N N . ASP A 1 82 ? 240.007 230.249 303.213 1.00 332.35 82 ASP A N 1
ATOM 681 C CA . ASP A 1 82 ? 239.965 228.802 303.010 1.00 332.35 82 ASP A CA 1
ATOM 682 C C . ASP A 1 82 ? 240.683 228.388 301.735 1.00 332.35 82 ASP A C 1
ATOM 683 O O . ASP A 1 82 ? 241.384 227.373 301.722 1.00 332.35 82 ASP A O 1
ATOM 688 N N . GLN A 1 83 ? 240.553 229.192 300.674 1.00 318.92 83 GLN A N 1
ATOM 689 C CA . GLN A 1 83 ? 241.241 228.911 299.417 1.00 318.92 83 GLN A CA 1
ATOM 690 C C . GLN A 1 83 ? 242.753 229.032 299.569 1.00 318.92 83 GLN A C 1
ATOM 691 O O . GLN A 1 83 ? 243.500 228.213 299.018 1.00 318.92 83 GLN A O 1
ATOM 697 N N . PHE A 1 84 ? 243.212 230.017 300.354 1.00 341.45 84 PHE A N 1
ATOM 698 C CA . PHE A 1 84 ? 244.632 230.161 300.668 1.00 341.45 84 PHE A CA 1
ATOM 699 C C . PHE A 1 84 ? 245.163 228.965 301.446 1.00 341.45 84 PHE A C 1
ATOM 700 O O . PHE A 1 84 ? 246.227 228.427 301.107 1.00 341.45 84 PHE A O 1
ATOM 708 N N . TYR A 1 85 ? 244.415 228.512 302.468 1.00 333.64 85 TYR A N 1
ATOM 709 C CA . TYR A 1 85 ? 244.883 227.372 303.261 1.00 333.64 85 TYR A CA 1
ATOM 710 C C . TYR A 1 85 ? 244.891 226.076 302.457 1.00 333.64 85 TYR A C 1
ATOM 711 O O . TYR A 1 85 ? 245.842 225.291 302.559 1.00 333.64 85 TYR A O 1
ATOM 720 N N . VAL A 1 86 ? 243.879 225.854 301.613 1.00 347.88 86 VAL A N 1
ATOM 721 C CA . VAL A 1 86 ? 243.865 224.586 300.894 1.00 347.88 86 VAL A CA 1
ATOM 722 C C . VAL A 1 86 ? 244.864 224.618 299.747 1.00 347.88 86 VAL A C 1
ATOM 723 O O . VAL A 1 86 ? 245.448 223.582 299.405 1.00 347.88 86 VAL A O 1
ATOM 727 N N . LEU A 1 87 ? 245.153 225.806 299.201 1.00 340.11 87 LEU A N 1
ATOM 728 C CA . LEU A 1 87 ? 246.127 225.888 298.127 1.00 340.11 87 LEU A CA 1
ATOM 729 C C . LEU A 1 87 ? 247.538 225.693 298.653 1.00 340.11 87 LEU A C 1
ATOM 730 O O . LEU A 1 87 ? 248.342 225.008 298.008 1.00 340.11 87 LEU A O 1
ATOM 735 N N . ILE A 1 88 ? 247.843 226.241 299.840 1.00 322.89 88 ILE A N 1
ATOM 736 C CA . ILE A 1 88 ? 249.172 225.996 300.396 1.00 322.89 88 ILE A CA 1
ATOM 737 C C . ILE A 1 88 ? 249.295 224.550 300.869 1.00 322.89 88 ILE A C 1
ATOM 738 O O . ILE A 1 88 ? 250.387 223.973 300.781 1.00 322.89 88 ILE A O 1
ATOM 743 N N . CYS A 1 89 ? 248.176 223.930 301.293 1.00 306.57 89 CYS A N 1
ATOM 744 C CA . CYS A 1 89 ? 248.152 222.501 301.617 1.00 306.57 89 CYS A CA 1
ATOM 745 C C . CYS A 1 89 ? 248.522 221.642 300.413 1.00 306.57 89 CYS A C 1
ATOM 746 O O . CYS A 1 89 ? 249.390 220.764 300.504 1.00 306.57 89 CYS A O 1
ATOM 749 N N . ILE A 1 90 ? 247.912 221.928 299.259 1.00 303.20 90 ILE A N 1
ATOM 750 C CA . ILE A 1 90 ? 248.170 221.134 298.059 1.00 303.20 90 ILE A CA 1
ATOM 751 C C . ILE A 1 90 ? 249.581 221.386 297.520 1.00 303.20 90 ILE A C 1
ATOM 752 O O . ILE A 1 90 ? 250.279 220.440 297.116 1.00 303.20 90 ILE A O 1
ATOM 757 N N . LEU A 1 91 ? 250.052 222.643 297.554 1.00 316.65 91 LEU A N 1
ATOM 758 C CA . LEU A 1 91 ? 251.36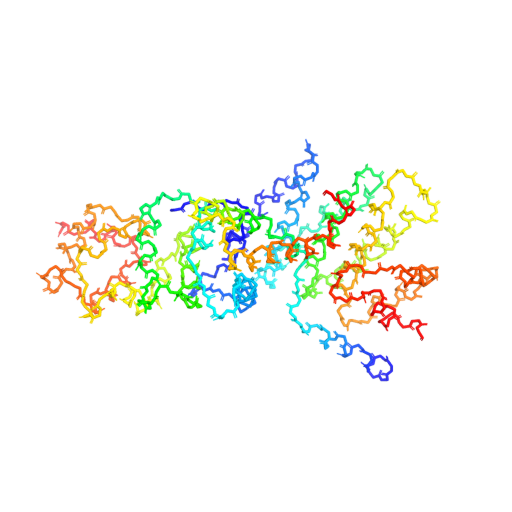3 222.910 296.964 1.00 316.65 91 LEU A CA 1
ATOM 759 C C . LEU A 1 91 ? 252.497 222.432 297.865 1.00 316.65 91 LEU A C 1
ATOM 760 O O . LEU A 1 91 ? 253.597 222.155 297.373 1.00 316.65 91 LEU A O 1
ATOM 765 N N . LEU A 1 92 ? 252.268 222.321 299.180 1.00 309.54 92 LEU A N 1
ATOM 766 C CA . LEU A 1 92 ? 253.298 221.639 299.954 1.00 309.54 92 LEU A CA 1
ATOM 767 C C . LEU A 1 92 ? 253.050 220.138 300.026 1.00 309.54 92 LEU A C 1
ATOM 768 O O . LEU A 1 92 ? 253.890 219.415 300.569 1.00 309.54 92 LEU A O 1
ATOM 773 N N . ALA A 1 93 ? 251.925 219.656 299.497 1.00 274.99 93 ALA A N 1
ATOM 774 C CA . ALA A 1 93 ? 251.712 218.224 299.354 1.00 274.99 93 ALA A CA 1
ATOM 775 C C . ALA A 1 93 ? 252.181 217.666 298.014 1.00 274.99 93 ALA A C 1
ATOM 776 O O . ALA A 1 93 ? 252.161 216.441 297.844 1.00 274.99 93 ALA A O 1
ATOM 778 N N . HIS A 1 94 ? 252.564 218.522 297.057 1.00 299.40 94 HIS A N 1
ATOM 779 C CA . HIS A 1 94 ? 253.115 218.029 295.790 1.00 299.40 94 HIS A CA 1
ATOM 780 C C . HIS A 1 94 ? 254.448 217.311 295.970 1.00 299.40 94 HIS A C 1
ATOM 781 O O . HIS A 1 94 ? 254.621 216.179 295.504 1.00 299.40 94 HIS A O 1
ATOM 788 N N . GLN A 1 95 ? 255.405 217.954 296.639 1.00 281.11 95 GLN A N 1
ATOM 789 C CA . GLN A 1 95 ? 256.787 217.483 296.651 1.00 281.11 95 GLN A CA 1
ATOM 790 C C . GLN A 1 95 ? 257.001 216.260 297.531 1.00 281.11 95 GLN A C 1
ATOM 791 O O . GLN A 1 95 ? 258.069 215.643 297.458 1.00 281.11 95 GLN A O 1
ATOM 797 N N . ASP A 1 96 ? 256.020 215.901 298.355 1.00 279.27 96 ASP A N 1
ATOM 798 C CA . ASP A 1 96 ? 256.184 214.806 299.294 1.00 279.27 96 ASP A CA 1
ATOM 799 C C . ASP A 1 96 ? 255.928 213.454 298.648 1.00 279.27 96 ASP A C 1
ATOM 800 O O . ASP A 1 96 ? 256.230 212.425 299.265 1.00 279.27 96 ASP A O 1
ATOM 805 N N . HIS A 1 97 ? 255.346 213.455 297.437 1.00 282.75 97 HIS A N 1
ATOM 806 C CA . HIS A 1 97 ? 255.040 212.274 296.612 1.00 282.75 97 HIS A CA 1
ATOM 807 C C . HIS A 1 97 ? 254.091 211.298 297.305 1.00 282.75 97 HIS A C 1
ATOM 808 O O . HIS A 1 97 ? 254.088 210.101 297.007 1.00 282.75 97 HIS A O 1
ATOM 815 N N . LEU A 1 98 ? 253.277 211.803 298.232 1.00 305.03 98 LEU A N 1
ATOM 816 C CA . LEU A 1 98 ? 252.221 211.040 298.886 1.00 305.03 98 LEU A CA 1
ATOM 817 C C . LEU A 1 98 ? 250.900 211.790 298.796 1.00 305.03 98 LEU A C 1
ATOM 818 O O . LEU A 1 98 ? 250.061 211.695 299.695 1.00 305.03 98 LEU A O 1
ATOM 823 N N . GLU A 1 99 ? 250.711 212.553 297.717 1.00 292.08 99 GLU A N 1
ATOM 824 C CA . GLU A 1 99 ? 249.479 213.311 297.539 1.00 292.08 99 GLU A CA 1
ATOM 825 C C . GLU A 1 99 ? 248.296 212.415 297.196 1.00 292.08 99 GLU A C 1
ATOM 826 O O . GLU A 1 99 ? 247.154 212.815 297.430 1.00 292.08 99 GLU A O 1
ATOM 832 N N . ASP A 1 100 ? 248.553 211.207 296.681 1.00 337.09 100 ASP A N 1
ATOM 833 C CA . ASP A 1 100 ? 247.504 210.210 296.480 1.00 337.09 100 ASP A CA 1
ATOM 834 C C . ASP A 1 100 ? 246.834 209.816 297.795 1.00 337.09 100 ASP A C 1
ATOM 835 O O . ASP A 1 100 ? 245.618 209.597 297.846 1.00 337.09 100 ASP A O 1
ATOM 840 N N . HIS A 1 101 ? 247.605 209.800 298.880 1.00 315.33 101 HIS A N 1
ATOM 841 C CA . HIS A 1 101 ? 247.051 209.641 300.211 1.00 315.33 101 HIS A CA 1
ATOM 842 C C . HIS A 1 101 ? 246.280 210.891 300.635 1.00 315.33 101 HIS A C 1
ATOM 843 O O . HIS A 1 101 ? 245.344 210.789 301.434 1.00 315.33 101 HIS A O 1
ATOM 850 N N . PHE A 1 102 ? 246.627 212.062 300.086 1.00 323.51 102 PHE A N 1
ATOM 851 C CA . PHE A 1 102 ? 245.936 213.291 300.468 1.00 323.51 102 PHE A CA 1
ATOM 852 C C . PHE A 1 102 ? 244.542 213.366 299.851 1.00 323.51 102 PHE A C 1
ATOM 853 O O . PHE A 1 102 ? 243.563 213.592 300.570 1.00 323.51 102 PHE A O 1
ATOM 861 N N . MET A 1 103 ? 244.403 213.154 298.531 1.00 293.97 10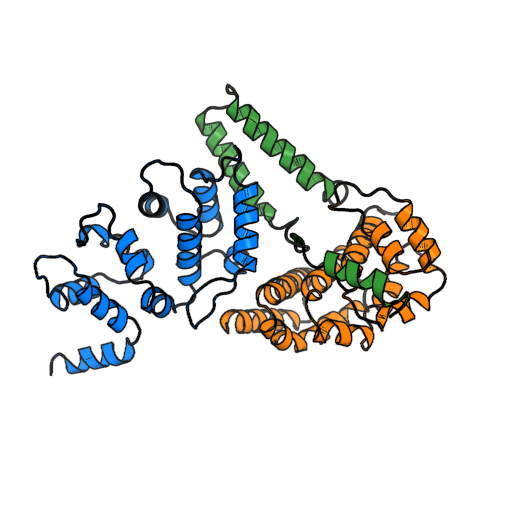3 MET A N 1
ATOM 862 C CA . MET A 1 103 ? 243.021 213.090 298.050 1.00 293.97 103 MET A CA 1
ATOM 863 C C . MET A 1 103 ? 242.472 211.669 298.046 1.00 293.97 103 MET A C 1
ATOM 864 O O . MET A 1 103 ? 241.477 211.405 297.364 1.00 293.97 103 MET A O 1
ATOM 869 N N . TYR A 1 104 ? 243.097 210.750 298.787 1.00 297.44 104 TYR A N 1
ATOM 870 C CA . TYR A 1 104 ? 242.409 209.521 299.162 1.00 297.44 104 TYR A CA 1
ATOM 871 C C . TYR A 1 104 ? 241.198 209.815 300.042 1.00 297.44 104 TYR A C 1
ATOM 872 O O . TYR A 1 104 ? 240.180 209.118 299.962 1.00 297.44 104 TYR A O 1
ATOM 881 N N . ARG A 1 105 ? 241.288 210.843 300.888 1.00 319.11 105 ARG A N 1
ATOM 882 C CA . ARG A 1 105 ? 240.203 211.224 301.784 1.00 319.11 105 ARG A CA 1
ATOM 883 C C . ARG A 1 105 ? 239.851 212.705 301.677 1.00 319.11 105 ARG A C 1
ATOM 884 O O . ARG A 1 105 ? 239.305 213.288 302.615 1.00 319.11 105 ARG A O 1
ATOM 892 N N . HIS A 1 106 ? 240.158 213.326 300.544 1.00 309.90 106 HIS A N 1
ATOM 893 C CA . HIS A 1 106 ? 239.750 214.697 300.253 1.00 309.90 106 HIS A CA 1
ATOM 894 C C . HIS A 1 106 ? 238.968 214.744 298.949 1.00 309.90 106 HIS A C 1
ATOM 895 O O . HIS A 1 106 ? 239.224 215.569 298.070 1.00 309.90 106 HIS A O 1
ATOM 902 N N . SER A 1 107 ? 237.992 213.841 298.817 1.00 296.53 107 SER A N 1
ATOM 903 C CA . SER A 1 107 ? 237.301 213.642 297.545 1.00 296.53 107 SER A CA 1
ATOM 904 C C . SER A 1 107 ? 236.332 214.779 297.241 1.00 296.53 107 SER A C 1
ATOM 905 O O . SER A 1 107 ? 236.433 215.419 296.191 1.00 296.53 107 SER A O 1
ATOM 908 N N . ARG A 1 108 ? 235.369 215.012 298.136 1.00 300.08 108 ARG A N 1
ATOM 909 C CA . ARG A 1 108 ? 234.431 216.137 298.029 1.00 300.08 108 ARG A CA 1
ATOM 910 C C . ARG A 1 108 ? 235.070 217.530 297.858 1.00 300.08 108 ARG A C 1
ATOM 911 O O . ARG A 1 108 ? 234.529 218.316 297.055 1.00 300.08 108 ARG A O 1
ATOM 919 N N . PRO A 1 109 ? 236.194 217.902 298.520 1.00 302.63 109 PRO A N 1
ATOM 920 C CA . PRO A 1 109 ? 236.854 219.167 298.134 1.00 302.63 109 PRO A CA 1
ATOM 921 C C . PRO A 1 109 ? 237.391 219.238 296.713 1.00 302.63 109 PRO A C 1
ATOM 922 O O . PRO A 1 109 ? 237.236 220.280 296.067 1.00 302.63 109 PRO A O 1
ATOM 926 N N . VAL A 1 110 ? 238.012 218.177 296.194 1.00 300.88 110 VAL A N 1
ATOM 927 C CA . VAL A 1 110 ? 238.562 218.293 294.847 1.00 300.88 110 VAL A CA 1
ATOM 928 C C . VAL A 1 110 ? 237.448 218.126 293.813 1.00 300.88 110 VAL A C 1
ATOM 929 O O . VAL A 1 110 ? 237.588 218.605 292.677 1.00 300.88 110 VAL A O 1
ATOM 933 N N . PHE A 1 111 ? 236.319 217.514 294.207 1.00 287.50 111 PHE A N 1
ATOM 934 C CA . PHE A 1 111 ? 235.068 217.668 293.464 1.00 287.50 111 PHE A CA 1
ATOM 935 C C . PHE A 1 111 ? 234.668 219.128 293.352 1.00 287.50 111 PHE A C 1
ATOM 936 O O . PHE A 1 111 ? 234.397 219.622 292.252 1.00 287.50 111 PHE A O 1
ATOM 944 N N . GLU A 1 112 ? 234.628 219.830 294.490 1.00 303.31 112 GLU A N 1
ATOM 945 C CA . GLU A 1 112 ? 234.087 221.186 294.516 1.00 303.31 112 GLU A CA 1
ATOM 946 C C . GLU A 1 112 ? 235.011 222.175 293.813 1.00 303.31 112 GLU A C 1
ATOM 947 O O . GLU A 1 112 ? 234.545 223.155 293.222 1.00 303.31 112 GLU A O 1
ATOM 953 N N . LEU A 1 113 ? 236.320 221.931 293.861 1.00 314.06 113 LEU A N 1
ATOM 954 C CA . LEU A 1 113 ? 237.240 222.765 293.093 1.00 314.06 113 LEU A CA 1
ATOM 955 C C . LEU A 1 113 ? 237.218 222.413 291.611 1.00 314.06 113 LEU A C 1
ATOM 956 O O . LEU A 1 113 ? 237.317 223.305 290.761 1.00 314.06 113 LEU A O 1
ATOM 961 N N . LEU A 1 114 ? 237.090 221.128 291.270 1.00 289.56 114 LEU A N 1
ATOM 962 C CA . LEU A 1 114 ? 236.944 220.785 289.860 1.00 289.56 114 LEU A CA 1
ATOM 963 C C . LEU A 1 114 ? 235.554 221.077 289.316 1.00 289.56 114 LEU A C 1
ATOM 964 O O . LEU A 1 114 ? 235.404 221.205 288.096 1.00 289.56 114 LEU A O 1
ATOM 969 N N . ASP A 1 115 ? 234.542 221.216 290.173 1.00 307.62 115 ASP A N 1
ATOM 970 C CA . ASP A 1 115 ? 233.259 221.758 289.728 1.00 307.62 115 ASP A CA 1
ATOM 971 C C . ASP A 1 115 ? 233.387 223.275 289.712 1.00 307.62 115 ASP A C 1
ATOM 972 O O . ASP A 1 115 ? 232.990 223.983 290.639 1.00 307.62 115 ASP A O 1
ATOM 977 N N . LEU A 1 116 ? 233.966 223.775 288.622 1.00 330.80 116 LEU A N 1
ATOM 978 C CA . LEU A 1 116 ? 234.185 225.201 288.435 1.00 330.80 116 LEU A CA 1
ATOM 979 C C . LEU A 1 116 ? 232.917 225.947 288.046 1.00 330.80 116 LEU A C 1
ATOM 980 O O . LEU A 1 116 ? 232.907 227.182 288.089 1.00 330.80 116 LEU A O 1
ATOM 985 N N . ASP A 1 117 ? 231.858 225.235 287.669 1.00 319.20 117 ASP A N 1
ATOM 986 C CA . ASP A 1 117 ? 230.648 225.886 287.192 1.00 319.20 117 ASP A CA 1
ATOM 987 C C . ASP A 1 117 ? 229.369 225.232 287.705 1.00 319.20 117 ASP A C 1
ATOM 988 O O . ASP A 1 117 ? 228.299 225.480 287.137 1.00 319.20 117 ASP A O 1
ATOM 993 N N . GLY A 1 118 ? 229.451 224.399 288.743 1.00 301.24 118 GLY A N 1
ATOM 994 C CA . GLY A 1 118 ? 228.299 223.990 289.529 1.00 301.24 118 GLY A CA 1
ATOM 995 C C . GLY A 1 118 ? 227.224 223.133 288.889 1.00 301.24 118 GLY A C 1
ATOM 996 O O . GLY A 1 118 ? 226.034 223.411 289.064 1.00 301.24 118 GLY A O 1
ATOM 997 N N . GLU A 1 119 ? 227.607 222.092 288.149 1.00 291.81 119 GLU A N 1
ATOM 998 C CA . GLU A 1 119 ? 226.632 221.149 287.614 1.00 291.81 119 GLU A CA 1
ATOM 999 C C . GLU A 1 119 ? 226.908 219.714 288.040 1.00 291.81 119 GLU A C 1
ATOM 1000 O O . GLU A 1 119 ? 226.316 218.791 287.456 1.00 291.81 119 GLU A O 1
ATOM 1006 N N . MET A 1 120 ? 227.872 219.506 288.959 1.00 311.45 120 MET A N 1
ATOM 1007 C CA . MET A 1 120 ? 228.229 218.263 289.664 1.00 311.45 120 MET A CA 1
ATOM 1008 C C . MET A 1 120 ? 228.948 217.252 288.755 1.00 311.45 120 MET A C 1
ATOM 1009 O O . MET A 1 120 ? 229.574 216.303 289.240 1.00 311.45 120 MET A O 1
ATOM 1014 N N . ASN A 1 121 ? 229.010 217.525 287.456 1.00 309.24 121 ASN A N 1
ATOM 1015 C CA . ASN A 1 121 ? 229.601 216.628 286.480 1.00 309.24 121 ASN A CA 1
ATOM 1016 C C . ASN A 1 121 ? 230.762 217.329 285.792 1.00 309.24 121 ASN A C 1
ATOM 1017 O O . ASN A 1 121 ? 230.701 218.526 285.499 1.00 309.24 121 ASN A O 1
ATOM 1022 N N . ILE A 1 122 ? 231.828 216.574 285.542 1.00 284.70 122 ILE A N 1
ATOM 1023 C CA . ILE A 1 122 ? 233.118 217.134 285.157 1.00 284.70 122 ILE A CA 1
ATOM 1024 C C . ILE A 1 122 ? 233.454 216.652 283.751 1.00 284.70 122 ILE A C 1
ATOM 1025 O O . ILE A 1 122 ? 233.309 215.463 283.447 1.00 284.70 122 ILE A O 1
ATOM 1030 N N . GLY A 1 123 ? 233.879 217.581 282.889 1.00 311.51 123 GLY A N 1
ATOM 1031 C CA . GLY A 1 123 ? 234.321 217.250 281.553 1.00 311.51 123 GLY A CA 1
ATOM 1032 C C . GLY A 1 123 ? 235.842 217.221 281.430 1.00 311.51 123 GLY A C 1
ATOM 1033 O O . GLY A 1 123 ? 236.575 217.625 282.328 1.00 311.51 123 GLY A O 1
ATOM 1034 N N . ALA A 1 124 ? 236.304 216.733 280.273 1.00 303.39 124 ALA A N 1
ATOM 1035 C CA . ALA A 1 124 ? 237.739 216.583 280.044 1.00 303.39 124 ALA A CA 1
ATOM 1036 C C . ALA A 1 124 ? 238.423 217.922 279.801 1.00 303.39 124 ALA A C 1
ATOM 1037 O O . ALA A 1 124 ? 239.626 218.063 280.065 1.00 303.39 124 ALA A O 1
ATOM 1039 N N . ALA A 1 125 ? 237.667 218.920 279.328 1.00 298.79 125 ALA A N 1
ATOM 1040 C CA . ALA A 1 125 ? 238.214 220.252 279.098 1.00 298.79 125 ALA A CA 1
ATOM 1041 C C . ALA A 1 125 ? 238.544 220.977 280.395 1.00 298.79 125 ALA A C 1
ATOM 1042 O O . ALA A 1 125 ? 239.305 221.950 280.369 1.00 298.79 125 ALA A O 1
ATOM 1044 N N . ASN A 1 126 ? 237.986 220.532 281.519 1.00 296.01 126 ASN A N 1
ATOM 1045 C CA . ASN A 1 126 ? 238.344 221.057 282.827 1.00 296.01 126 ASN A CA 1
ATOM 1046 C C . ASN A 1 126 ? 239.757 220.638 283.211 1.00 296.01 126 ASN A C 1
ATOM 1047 O O . ASN A 1 126 ? 240.619 221.492 283.442 1.00 296.01 126 ASN A O 1
ATOM 1052 N N . PHE A 1 127 ? 240.014 219.332 283.275 1.00 298.30 127 PHE A N 1
ATOM 1053 C CA . PHE A 1 127 ? 241.278 218.856 283.814 1.00 298.30 127 PHE A CA 1
ATOM 1054 C C . PHE A 1 127 ? 242.314 218.546 282.740 1.00 298.30 127 PHE A C 1
ATOM 1055 O O . PHE A 1 127 ? 243.330 217.915 283.053 1.00 298.30 127 PHE A O 1
ATOM 1063 N N . GLN A 1 128 ? 242.073 218.943 281.484 1.00 306.11 128 GLN A N 1
ATOM 1064 C CA . GLN A 1 128 ? 243.081 218.752 280.445 1.00 306.11 128 GLN A CA 1
ATOM 1065 C C . GLN A 1 128 ? 244.323 219.609 280.665 1.00 306.11 128 GLN A C 1
ATOM 1066 O O . GLN A 1 128 ? 245.393 219.272 280.148 1.00 306.11 128 GLN A O 1
ATOM 1072 N N . ASN A 1 129 ? 244.204 220.702 281.418 1.00 290.25 129 ASN A N 1
ATOM 1073 C CA . ASN A 1 129 ? 245.328 221.574 281.727 1.00 290.25 129 ASN A CA 1
ATOM 1074 C C . ASN A 1 129 ? 245.728 221.562 283.200 1.00 290.25 129 ASN A C 1
ATOM 1075 O O . ASN A 1 129 ? 246.591 222.347 283.603 1.00 290.25 129 ASN A O 1
ATOM 1080 N N . TYR A 1 130 ? 245.124 220.697 284.012 1.00 298.28 130 TYR A N 1
ATOM 1081 C CA . TYR A 1 130 ? 245.499 220.538 285.411 1.00 298.28 130 TYR A CA 1
ATOM 1082 C C . TYR A 1 130 ? 246.416 219.345 285.628 1.00 298.28 130 TYR A C 1
ATOM 1083 O O . TYR A 1 130 ? 246.553 218.870 286.760 1.00 298.28 130 TYR A O 1
ATOM 1092 N N . ARG A 1 131 ? 247.052 218.857 284.566 1.00 321.41 131 ARG A N 1
ATOM 1093 C CA . ARG A 1 131 ? 247.933 217.704 284.668 1.00 321.41 131 ARG A CA 1
ATOM 1094 C C . ARG A 1 131 ? 249.325 218.070 285.152 1.00 321.41 131 ARG A C 1
ATOM 1095 O O . ARG A 1 131 ? 250.128 217.172 285.417 1.00 321.41 131 ARG A O 1
ATOM 1103 N N . PHE A 1 132 ? 249.621 219.364 285.274 1.00 293.84 132 PHE A N 1
ATOM 1104 C CA . PHE A 1 132 ? 250.829 219.798 285.964 1.00 293.84 132 PHE A CA 1
ATOM 1105 C C . PHE A 1 132 ? 250.746 219.527 287.460 1.00 293.84 132 PHE A C 1
ATOM 1106 O O . PHE A 1 132 ? 251.776 219.321 288.110 1.00 293.84 132 PHE A O 1
ATOM 1114 N N . LEU A 1 133 ? 249.536 219.521 288.021 1.00 282.84 133 LEU A N 1
ATOM 1115 C CA . LEU A 1 133 ? 249.366 219.250 289.440 1.00 282.84 133 LEU A CA 1
ATOM 1116 C C . LEU A 1 133 ? 249.521 217.778 289.786 1.00 282.84 133 LEU A C 1
ATOM 1117 O O . LEU A 1 133 ? 249.733 217.458 290.959 1.00 282.84 133 LEU A O 1
ATOM 1122 N N . PHE A 1 134 ? 249.397 216.874 288.811 1.00 336.60 134 PHE A N 1
ATOM 1123 C CA . PHE A 1 134 ? 249.314 215.456 289.136 1.00 336.60 134 PHE A CA 1
ATOM 1124 C C . PHE A 1 134 ? 250.201 214.576 288.264 1.00 336.60 134 PHE A C 1
ATOM 1125 O O . PHE A 1 134 ? 250.007 213.356 288.287 1.00 336.60 134 PHE A O 1
ATOM 1133 N N . ASN A 1 135 ? 251.111 215.178 287.473 1.00 368.33 135 ASN A N 1
ATOM 1134 C CA . ASN A 1 135 ? 252.055 214.655 286.467 1.00 368.33 135 ASN A CA 1
ATOM 1135 C C . ASN A 1 135 ? 251.560 213.428 285.693 1.00 368.33 135 ASN A C 1
ATOM 1136 O O . ASN A 1 135 ? 252.257 212.414 285.577 1.00 368.33 135 ASN A O 1
ATOM 1141 N N . ILE A 1 136 ? 250.360 213.543 285.128 1.00 370.20 136 ILE A N 1
ATOM 1142 C CA . ILE A 1 136 ? 249.711 212.474 284.376 1.00 370.20 136 ILE A CA 1
ATOM 1143 C C . ILE A 1 136 ? 249.877 212.771 282.889 1.00 370.20 136 ILE A C 1
ATOM 1144 O O . ILE A 1 136 ? 249.465 213.837 282.414 1.00 370.20 136 ILE A O 1
ATOM 1149 N N . LYS A 1 137 ? 250.483 211.836 282.159 1.00 412.95 137 LYS A N 1
ATOM 1150 C CA . LYS A 1 137 ? 250.801 212.010 280.747 1.00 412.95 137 LYS A CA 1
ATOM 1151 C C . LYS A 1 137 ? 249.623 211.576 279.874 1.00 412.95 137 LYS A C 1
ATOM 1152 O O . LYS A 1 137 ? 248.722 210.867 280.320 1.00 412.95 137 LYS A O 1
ATOM 1158 N N . LYS A 1 138 ? 249.667 211.991 278.599 1.00 425.62 138 LYS A N 1
ATOM 1159 C CA . LYS A 1 138 ? 248.507 211.925 277.706 1.00 425.62 138 LYS A CA 1
ATOM 1160 C C . LYS A 1 138 ? 248.109 210.495 277.347 1.00 425.62 138 LYS A C 1
ATOM 1161 O O . LYS A 1 138 ? 246.929 210.237 277.067 1.00 425.62 138 LYS A O 1
ATOM 1167 N N . GLN A 1 139 ? 249.066 209.561 277.356 1.00 425.34 139 GLN A N 1
ATOM 1168 C CA . GLN A 1 139 ? 248.748 208.160 277.095 1.00 425.34 139 GLN A CA 1
ATOM 1169 C C . GLN A 1 139 ? 247.912 207.565 278.221 1.00 425.34 139 GLN A C 1
ATOM 1170 O O . GLN A 1 139 ? 246.940 206.840 277.968 1.00 425.34 139 GLN A O 1
ATOM 1176 N N . GLU A 1 140 ? 248.239 207.887 279.471 1.00 410.08 140 GLU A N 1
ATOM 1177 C CA . GLU A 1 140 ? 247.380 207.402 280.537 1.00 410.08 140 GLU A CA 1
ATOM 1178 C C . GLU A 1 140 ? 246.154 208.287 280.751 1.00 410.08 140 GLU A C 1
ATOM 1179 O O . GLU A 1 140 ? 245.200 207.811 281.367 1.00 410.08 140 GLU A O 1
ATOM 1185 N N . LEU A 1 141 ? 246.117 209.518 280.203 1.00 409.57 141 LEU A N 1
ATOM 1186 C CA . LEU A 1 141 ? 244.821 210.182 280.008 1.00 409.57 141 LEU A CA 1
ATOM 1187 C C . LEU A 1 141 ? 243.919 209.374 279.087 1.00 409.57 141 LEU A C 1
ATOM 1188 O O . LEU A 1 141 ? 242.730 209.202 279.378 1.00 409.57 141 LEU A O 1
ATOM 1193 N N . ARG A 1 142 ? 244.473 208.873 277.974 1.00 393.37 142 ARG A N 1
ATOM 1194 C CA . ARG A 1 142 ? 243.709 208.047 277.040 1.00 393.37 142 ARG A CA 1
ATOM 1195 C C . ARG A 1 142 ? 243.261 206.739 277.685 1.00 393.37 142 ARG A C 1
ATOM 1196 O O . ARG A 1 142 ? 242.127 206.289 277.474 1.00 393.37 142 ARG A O 1
ATOM 1204 N N . ASP A 1 143 ? 244.132 206.139 278.499 1.00 378.50 143 ASP A N 1
ATOM 1205 C CA . ASP A 1 143 ? 243.800 204.901 279.198 1.00 378.50 143 ASP A CA 1
ATOM 1206 C C . ASP A 1 143 ? 242.726 205.108 280.267 1.00 378.50 143 ASP A C 1
ATOM 1207 O O . ASP A 1 143 ? 241.806 204.289 280.384 1.00 378.50 143 ASP A O 1
ATOM 1212 N N . LEU A 1 144 ? 242.814 206.201 281.038 1.00 334.80 144 LEU A N 1
ATOM 1213 C CA . LEU A 1 144 ? 241.795 206.496 282.040 1.00 334.80 144 LEU A CA 1
ATOM 1214 C C . LEU A 1 144 ? 240.473 206.898 281.398 1.00 334.80 144 LEU A C 1
ATOM 1215 O O . LEU A 1 144 ? 239.408 206.652 281.976 1.00 334.80 144 LEU A O 1
ATOM 1220 N N . PHE A 1 145 ? 240.522 207.524 280.217 1.00 362.61 145 PHE A N 1
ATOM 1221 C CA . PHE A 1 145 ? 239.296 207.864 279.503 1.00 362.61 145 PHE A CA 1
ATOM 1222 C C . PHE A 1 145 ? 238.612 206.625 278.946 1.00 362.61 145 PHE A C 1
ATOM 1223 O O . PHE A 1 145 ? 237.402 206.444 279.124 1.00 362.61 145 PHE A O 1
ATOM 1231 N N . HIS A 1 146 ? 239.363 205.758 278.276 1.00 356.88 146 HIS A N 1
ATOM 1232 C CA . HIS A 1 146 ? 238.761 204.611 277.619 1.00 356.88 146 HIS A CA 1
ATOM 1233 C C . HIS A 1 146 ? 238.634 203.397 278.527 1.00 356.88 146 HIS A C 1
ATOM 1234 O O . HIS A 1 146 ? 238.140 202.360 278.075 1.00 356.88 146 HIS A O 1
ATOM 1241 N N . ASP A 1 147 ? 239.060 203.486 279.784 1.00 326.93 147 ASP A N 1
ATOM 1242 C CA . ASP A 1 147 ? 238.904 202.357 280.689 1.00 326.93 147 ASP A CA 1
ATOM 1243 C C . ASP A 1 147 ? 237.989 202.670 281.867 1.00 326.93 147 ASP A C 1
ATOM 1244 O O . ASP A 1 147 ? 237.415 201.756 282.461 1.00 326.93 147 ASP A O 1
ATOM 1249 N N . PHE A 1 148 ? 237.797 203.941 282.205 1.00 318.42 148 PHE A N 1
ATOM 1250 C CA . PHE A 1 148 ? 237.012 204.317 283.375 1.00 318.42 148 PHE A CA 1
ATOM 1251 C C . PHE A 1 148 ? 235.895 205.303 283.048 1.00 318.42 148 PHE A C 1
ATOM 1252 O O . PHE A 1 148 ? 235.653 206.251 283.798 1.00 318.42 148 PHE A O 1
ATOM 1260 N N . ASP A 1 149 ? 235.199 205.119 281.931 1.00 316.84 149 ASP A N 1
ATOM 1261 C CA . ASP A 1 149 ? 234.037 205.958 281.637 1.00 316.84 149 ASP A CA 1
ATOM 1262 C C . ASP A 1 149 ? 232.759 205.118 281.701 1.00 316.84 149 ASP A C 1
ATOM 1263 O O . ASP A 1 149 ? 232.226 204.654 280.696 1.00 316.84 149 ASP A O 1
ATOM 1268 N N . ILE A 1 150 ? 232.251 204.958 282.928 1.00 343.59 150 ILE A N 1
ATOM 1269 C CA . ILE A 1 150 ? 230.964 204.291 283.117 1.00 343.59 150 ILE A CA 1
ATOM 1270 C C . ILE A 1 150 ? 229.850 205.202 282.633 1.00 343.59 150 ILE A C 1
ATOM 1271 O O . ILE A 1 150 ? 228.827 204.735 282.114 1.00 343.59 150 ILE A O 1
ATOM 1276 N N . THR A 1 151 ? 230.034 206.516 282.804 1.00 313.63 151 THR A N 1
ATOM 1277 C CA . THR A 1 151 ? 229.123 207.496 282.227 1.00 313.63 151 THR A CA 1
ATOM 1278 C C . THR A 1 151 ? 229.146 207.437 280.706 1.00 313.63 151 THR A C 1
ATOM 1279 O O . THR A 1 151 ? 228.096 207.508 280.065 1.00 313.63 151 THR A O 1
ATOM 1283 N N . GLY A 1 152 ? 230.328 207.289 280.113 1.00 296.20 152 GLY A N 1
ATOM 1284 C CA . GLY A 1 152 ? 230.437 207.017 278.693 1.00 296.20 152 GLY A CA 1
ATOM 1285 C C . GLY A 1 152 ? 230.206 208.196 277.778 1.00 296.20 152 GLY A C 1
ATOM 1286 O O . GLY A 1 152 ? 230.199 208.017 276.556 1.00 296.20 152 GLY A O 1
ATOM 1287 N N . ASP A 1 153 ? 230.034 209.395 278.321 1.00 308.85 153 ASP A N 1
ATOM 1288 C CA . ASP A 1 153 ? 229.705 210.584 277.548 1.00 308.85 153 ASP A CA 1
ATOM 1289 C C . ASP A 1 153 ? 230.675 211.712 277.868 1.00 308.85 153 ASP A C 1
ATOM 1290 O O . ASP A 1 153 ? 230.283 212.876 278.016 1.00 308.85 153 ASP A O 1
ATOM 1295 N N . ARG A 1 154 ? 231.971 211.355 277.917 1.00 305.06 154 ARG A N 1
ATOM 1296 C CA . ARG A 1 154 ? 233.145 212.123 278.355 1.00 305.06 154 ARG A CA 1
ATOM 1297 C C . ARG A 1 154 ? 232.873 212.926 279.631 1.00 305.06 154 ARG A C 1
ATOM 1298 O O . ARG A 1 154 ? 233.290 214.081 279.773 1.00 305.06 154 ARG A O 1
ATOM 1306 N N . LEU A 1 155 ? 232.222 212.277 280.594 1.00 280.15 155 LEU A N 1
ATOM 1307 C CA . LEU A 1 155 ? 231.713 212.936 281.784 1.00 280.15 155 LEU A CA 1
ATOM 1308 C C . LEU A 1 155 ? 232.060 212.091 283.001 1.00 280.15 155 LEU A C 1
ATOM 1309 O O . LEU A 1 155 ? 232.356 210.899 282.887 1.00 280.15 155 LEU A O 1
ATOM 1314 N N . LEU A 1 156 ? 232.033 212.720 284.171 1.00 276.04 156 LEU A N 1
ATOM 1315 C CA . LEU A 1 156 ? 232.446 212.072 285.408 1.00 276.04 156 LEU A CA 1
ATOM 1316 C C . LEU A 1 156 ? 231.273 211.874 286.360 1.00 276.04 156 LEU A C 1
ATOM 1317 O O . LEU A 1 156 ? 230.165 212.372 286.150 1.00 276.04 156 LEU A O 1
ATOM 1322 N N . ASN A 1 157 ? 231.550 211.126 287.427 1.00 275.96 157 ASN A N 1
ATOM 1323 C CA . ASN A 1 157 ? 230.542 210.708 288.388 1.00 275.96 157 ASN A CA 1
ATOM 1324 C C . ASN A 1 157 ? 231.175 210.645 289.769 1.00 275.96 157 ASN A C 1
ATOM 1325 O O . ASN A 1 157 ? 232.401 210.636 289.912 1.00 275.96 157 ASN A O 1
ATOM 1330 N N . TYR A 1 158 ? 230.313 210.623 290.787 1.00 287.62 158 TYR A N 1
ATOM 1331 C CA . TYR A 1 158 ? 230.771 210.583 292.172 1.00 287.62 158 TYR A CA 1
ATOM 1332 C C . TYR A 1 158 ? 231.414 209.242 292.507 1.00 287.62 158 TYR A C 1
ATOM 1333 O O . TYR A 1 158 ? 232.540 209.184 293.021 1.00 287.62 158 TYR A O 1
ATOM 1342 N N . LYS A 1 159 ? 230.724 208.151 292.185 1.00 277.64 159 LYS A N 1
ATOM 1343 C CA . LYS A 1 159 ? 231.254 206.821 292.450 1.00 277.64 159 LYS A CA 1
ATOM 1344 C C . LYS A 1 159 ? 232.362 206.439 291.474 1.00 277.64 159 LYS A C 1
ATOM 1345 O O . LYS A 1 159 ? 233.232 205.631 291.824 1.00 277.64 159 LYS A O 1
ATOM 1351 N N . GLU A 1 160 ? 232.368 207.034 290.274 1.00 303.75 160 GLU A N 1
ATOM 1352 C CA . GLU A 1 160 ? 233.510 206.888 289.372 1.00 303.75 160 GLU A CA 1
ATOM 1353 C C . GLU A 1 160 ? 234.778 207.466 289.981 1.00 303.75 160 GLU A C 1
ATOM 1354 O O . GLU A 1 160 ? 235.837 206.832 289.946 1.00 303.75 160 GLU A O 1
ATOM 1360 N N . PHE A 1 161 ? 234.683 208.647 290.588 1.00 301.15 161 PHE A N 1
ATOM 1361 C CA . PHE A 1 161 ? 235.858 209.206 291.235 1.00 301.15 161 PHE A CA 1
ATOM 1362 C C . PHE A 1 161 ? 236.153 208.517 292.565 1.00 301.15 161 PHE A C 1
ATOM 1363 O O . PHE A 1 161 ? 237.294 208.567 293.030 1.00 301.15 161 PHE A O 1
ATOM 1371 N N . LYS A 1 162 ? 235.167 207.846 293.169 1.00 288.92 162 LYS A N 1
ATOM 1372 C CA . LYS A 1 162 ? 235.474 206.942 294.278 1.00 288.92 162 LYS A CA 1
ATOM 1373 C C . LYS A 1 162 ? 236.354 205.776 293.833 1.00 288.92 162 LYS A C 1
ATOM 1374 O O . LYS A 1 162 ? 237.325 205.434 294.526 1.00 288.92 162 LYS A O 1
ATOM 1380 N N . LEU A 1 163 ? 236.051 205.188 292.670 1.00 289.53 163 LEU A N 1
ATOM 1381 C CA . LEU A 1 163 ? 236.962 204.211 292.066 1.00 289.53 163 LEU A CA 1
ATOM 1382 C C . LEU A 1 163 ? 238.303 204.829 291.678 1.00 289.53 163 LEU A C 1
ATOM 1383 O O . LEU A 1 163 ? 239.342 204.164 291.766 1.00 289.53 163 LEU A O 1
ATOM 1388 N N . TYR A 1 164 ? 238.301 206.093 291.247 1.00 319.16 164 TYR A N 1
ATOM 1389 C CA . TYR A 1 164 ? 239.551 206.771 290.904 1.00 319.16 164 TYR A CA 1
ATOM 1390 C C . TYR A 1 164 ? 240.426 207.021 292.128 1.00 319.16 164 TYR A C 1
ATOM 1391 O O . TYR A 1 164 ? 241.656 206.953 292.035 1.00 319.16 164 TYR A O 1
ATOM 1400 N N . THR A 1 165 ? 239.817 207.325 293.272 1.00 291.02 165 THR A N 1
ATOM 1401 C CA . THR A 1 165 ? 240.580 207.639 294.469 1.00 291.02 165 THR A CA 1
ATOM 1402 C C . THR A 1 165 ? 240.920 206.408 295.296 1.00 291.02 165 THR A C 1
ATOM 1403 O O . THR A 1 165 ? 241.787 206.495 296.172 1.00 291.02 165 THR A O 1
ATOM 1407 N N . ILE A 1 166 ? 240.272 205.267 295.049 1.00 278.16 166 ILE A N 1
ATOM 1408 C CA . ILE A 1 166 ? 240.842 204.026 295.564 1.00 278.16 166 ILE A CA 1
ATOM 1409 C C . ILE A 1 166 ? 241.810 203.427 294.553 1.00 278.16 166 ILE A C 1
ATOM 1410 O O . ILE A 1 166 ? 242.592 202.532 294.899 1.00 278.16 166 ILE A O 1
ATOM 1415 N N . PHE A 1 167 ? 241.777 203.914 293.310 1.00 329.65 167 PHE A N 1
ATOM 1416 C CA . PHE A 1 167 ? 242.771 203.547 292.310 1.00 329.65 167 PHE A CA 1
ATOM 1417 C C . PHE A 1 167 ? 244.107 204.232 292.556 1.00 329.65 167 PHE A C 1
ATOM 1418 O O . PHE A 1 167 ? 245.157 203.705 292.169 1.00 329.65 167 PHE A O 1
ATOM 1426 N N . CYS A 1 168 ? 244.095 205.398 293.197 1.00 342.38 168 CYS A N 1
ATOM 1427 C CA . CYS A 1 168 ? 245.282 206.239 293.215 1.00 342.38 168 CYS A CA 1
ATOM 1428 C C . CYS A 1 168 ? 246.339 205.796 294.223 1.00 342.38 168 CYS A C 1
ATOM 1429 O O . CYS A 1 168 ? 247.502 206.184 294.075 1.00 342.38 168 CYS A O 1
ATOM 1432 N N . THR A 1 169 ? 245.991 204.967 295.209 1.00 347.53 169 THR A N 1
ATOM 1433 C CA . THR A 1 169 ? 246.893 204.668 296.318 1.00 347.53 169 THR A CA 1
ATOM 1434 C C . THR A 1 169 ? 247.600 203.319 296.201 1.00 347.53 169 THR A C 1
ATOM 1435 O O . THR A 1 169 ? 248.349 202.948 297.110 1.00 347.53 169 THR A O 1
ATOM 1439 N N . ASP A 1 170 ? 247.379 202.575 295.123 1.00 311.35 170 ASP A N 1
ATOM 1440 C CA . ASP A 1 170 ? 247.845 201.192 295.024 1.00 311.35 170 ASP A CA 1
ATOM 1441 C C . ASP A 1 170 ? 248.376 200.864 293.626 1.00 311.35 170 ASP A C 1
ATOM 1442 O O . ASP A 1 170 ? 247.991 199.877 293.003 1.00 311.35 170 ASP A O 1
ATOM 1447 N N . LYS A 1 171 ? 249.281 201.698 293.118 1.00 310.52 171 LYS A N 1
ATOM 1448 C CA . LYS A 1 171 ? 249.647 201.640 291.706 1.00 310.52 171 LYS A CA 1
ATOM 1449 C C . LYS A 1 171 ? 250.539 200.451 291.324 1.00 310.52 171 LYS A C 1
ATOM 1450 O O . LYS A 1 171 ? 250.662 200.159 290.124 1.00 310.52 171 LYS A O 1
ATOM 1456 N N . SER A 1 172 ? 251.152 199.757 292.296 1.00 343.74 172 SER A N 1
ATOM 1457 C CA . SER A 1 172 ? 251.979 198.587 291.979 1.00 343.74 172 SER A CA 1
ATOM 1458 C C . SER A 1 172 ? 251.126 197.418 291.490 1.00 343.74 172 SER A C 1
ATOM 1459 O O . SER A 1 172 ? 251.417 196.796 290.451 1.00 343.74 172 SER A O 1
ATOM 1462 N N . ILE A 1 173 ? 250.023 197.150 292.195 1.00 350.68 173 ILE A N 1
ATOM 1463 C CA . ILE A 1 173 ? 249.062 196.158 291.739 1.00 350.68 173 ILE A CA 1
ATOM 1464 C C . ILE A 1 173 ? 248.296 196.676 290.522 1.00 350.68 173 ILE A C 1
ATOM 1465 O O . ILE A 1 173 ? 247.739 195.880 289.767 1.00 350.68 173 ILE A O 1
ATOM 1470 N N . ASP A 1 174 ? 248.323 197.987 290.257 1.00 304.19 174 ASP A N 1
ATOM 1471 C CA . ASP A 1 174 ? 247.764 198.494 289.010 1.00 304.19 174 ASP A CA 1
ATOM 1472 C C . ASP A 1 174 ? 248.672 198.201 287.811 1.00 304.19 174 ASP A C 1
ATOM 1473 O O . ASP A 1 174 ? 248.168 197.896 286.722 1.00 304.19 174 ASP A O 1
ATOM 1478 N N . ARG A 1 175 ? 250.007 198.283 287.966 1.00 324.21 175 ARG A N 1
ATOM 1479 C CA . ARG A 1 175 ? 250.844 197.793 286.860 1.00 324.21 175 ARG A CA 1
ATOM 1480 C C . ARG A 1 175 ? 250.777 196.284 286.694 1.00 324.21 175 ARG A C 1
ATOM 1481 O O . ARG A 1 175 ? 250.839 195.796 285.559 1.00 324.21 175 ARG A O 1
ATOM 1489 N N . LYS A 1 176 ? 250.646 195.526 287.784 1.00 322.64 176 LYS A N 1
ATOM 1490 C CA . LYS A 1 176 ? 250.435 194.091 287.594 1.00 322.64 176 LYS A CA 1
ATOM 1491 C C . LYS A 1 176 ? 249.040 193.791 287.040 1.00 322.64 176 LYS A C 1
ATOM 1492 O O . LYS A 1 176 ? 248.855 192.785 286.341 1.00 322.64 176 LYS A O 1
ATOM 1498 N N . LYS A 1 177 ? 248.075 194.686 287.272 1.00 294.89 177 LYS A N 1
ATOM 1499 C CA . LYS A 1 177 ? 246.759 194.553 286.661 1.00 294.89 177 LYS A CA 1
ATOM 1500 C C . LYS A 1 177 ? 246.810 194.786 285.157 1.00 294.89 177 LYS A C 1
ATOM 1501 O O . LYS A 1 177 ? 246.228 194.006 284.395 1.00 294.89 177 LYS A O 1
ATOM 1507 N N . ARG A 1 178 ? 247.511 195.838 284.702 1.00 312.87 178 ARG A N 1
ATOM 1508 C CA . ARG A 1 178 ? 247.661 195.984 283.254 1.00 312.87 178 ARG A CA 1
ATOM 1509 C C . ARG A 1 178 ? 248.585 194.936 282.644 1.00 312.87 178 ARG A C 1
ATOM 1510 O O . ARG A 1 178 ? 248.497 194.698 281.435 1.00 312.87 178 ARG A O 1
ATOM 1518 N N . ARG A 1 179 ? 249.475 194.326 283.432 1.00 287.35 179 ARG A N 1
ATOM 1519 C CA . ARG A 1 179 ? 250.187 193.147 282.950 1.00 287.35 179 ARG A CA 1
ATOM 1520 C C . ARG A 1 179 ? 249.234 191.975 282.741 1.00 287.35 179 ARG A C 1
ATOM 1521 O O . ARG A 1 179 ? 249.388 191.210 281.782 1.00 287.35 179 ARG A O 1
ATOM 1529 N N . LYS A 1 180 ? 248.243 191.829 283.620 1.00 252.77 180 LYS A N 1
ATOM 1530 C CA . LYS A 1 180 ? 247.235 190.785 283.472 1.00 252.77 180 LYS A CA 1
ATOM 1531 C C . LYS A 1 180 ? 246.204 191.108 282.384 1.00 252.77 180 LYS A C 1
ATOM 1532 O O . LYS A 1 180 ? 245.601 190.176 281.836 1.00 252.77 180 LYS A O 1
ATOM 1538 N N . ASP A 1 181 ? 246.065 192.394 282.010 1.00 275.11 181 ASP A N 1
ATOM 1539 C CA . ASP A 1 181 ? 244.888 192.900 281.291 1.00 275.11 181 ASP A CA 1
ATOM 1540 C C . ASP A 1 181 ? 244.734 192.311 279.892 1.00 275.11 181 ASP A C 1
ATOM 1541 O O . ASP A 1 181 ? 243.617 191.982 279.477 1.00 275.11 181 ASP A O 1
ATOM 1546 N N . ARG A 1 182 ? 245.831 192.164 279.154 1.00 280.77 182 ARG A N 1
ATOM 1547 C CA . ARG A 1 182 ? 245.750 191.593 277.815 1.00 280.77 182 ARG A CA 1
ATOM 1548 C C . ARG A 1 182 ? 245.552 190.083 277.820 1.00 280.77 182 ARG A C 1
ATOM 1549 O O . ARG A 1 182 ? 245.218 189.516 276.774 1.00 280.77 182 ARG A O 1
ATOM 1557 N N . GLU A 1 183 ? 245.738 189.427 278.959 1.00 264.84 183 GLU A N 1
ATOM 1558 C CA . GLU A 1 183 ? 245.655 187.978 279.046 1.00 264.84 183 GLU A CA 1
ATOM 1559 C C . GLU A 1 183 ? 244.227 187.517 279.314 1.00 264.84 183 GLU A C 1
ATOM 1560 O O . GLU A 1 183 ? 243.305 188.329 279.361 1.00 264.84 183 GLU A O 1
ATOM 1566 N N . TYR B 2 58 ? 256.513 213.365 307.913 1.00 333.21 58 TYR B N 1
ATOM 1567 C CA . TYR B 2 58 ? 257.282 212.918 309.068 1.00 333.21 58 TYR B CA 1
ATOM 1568 C C . TYR B 2 58 ? 258.761 212.755 308.738 1.00 333.21 58 TYR B C 1
ATOM 1569 O O . TYR B 2 58 ? 259.561 213.649 309.009 1.00 333.21 58 TYR B O 1
ATOM 1578 N N . ILE B 2 59 ? 259.104 211.628 308.106 1.00 350.18 59 ILE B N 1
ATOM 1579 C CA . ILE B 2 59 ? 260.488 211.170 308.028 1.00 350.18 59 ILE B CA 1
ATOM 1580 C C . ILE B 2 59 ? 261.318 211.965 307.029 1.00 350.18 59 ILE B C 1
ATOM 1581 O O . ILE B 2 59 ? 262.552 211.871 307.046 1.00 350.18 59 ILE B O 1
ATOM 1586 N N . PHE B 2 60 ? 260.673 212.774 306.180 1.00 347.06 60 PHE B N 1
ATOM 1587 C CA . PHE B 2 60 ? 261.411 213.578 305.211 1.00 347.06 60 PHE B CA 1
ATOM 1588 C C . PHE B 2 60 ? 262.161 214.712 305.901 1.00 347.06 60 PHE B C 1
ATOM 1589 O O . PHE B 2 60 ? 263.295 215.037 305.521 1.00 347.06 60 PHE B O 1
ATOM 1597 N N . HIS B 2 61 ? 261.551 215.292 306.942 1.00 343.05 61 HIS B N 1
ATOM 1598 C CA . HIS B 2 61 ? 262.225 216.283 307.777 1.00 343.05 61 HIS B CA 1
ATOM 1599 C C . HIS B 2 61 ? 263.410 215.666 308.505 1.00 343.05 61 HIS B C 1
ATOM 1600 O O . HIS B 2 61 ? 264.486 216.276 308.589 1.00 343.05 61 HIS B O 1
ATOM 1607 N N . ARG B 2 62 ? 263.222 214.436 308.996 1.00 306.52 62 ARG B N 1
ATOM 1608 C CA . ARG B 2 62 ? 264.258 213.696 309.710 1.00 306.52 62 ARG B CA 1
ATOM 1609 C C . ARG B 2 62 ? 265.451 213.409 308.807 1.00 306.52 62 ARG B C 1
ATOM 1610 O O . ARG B 2 62 ? 266.606 213.618 309.197 1.00 306.52 62 ARG B O 1
ATOM 1618 N N . GLU B 2 63 ? 265.188 212.974 307.572 1.00 327.07 63 GLU B N 1
ATOM 1619 C CA . GLU B 2 63 ? 266.300 212.645 306.690 1.00 327.07 63 GLU B CA 1
ATOM 1620 C C . GLU B 2 63 ? 266.982 213.899 306.155 1.00 327.07 63 GLU B C 1
ATOM 1621 O O . GLU B 2 63 ? 268.202 213.885 305.966 1.00 327.07 63 GLU B O 1
ATOM 1627 N N . LYS B 2 64 ? 266.234 214.999 305.931 1.00 288.58 64 LYS B N 1
ATOM 1628 C CA . LYS B 2 64 ? 266.903 216.202 305.435 1.00 288.58 64 LYS B CA 1
ATOM 1629 C C . LYS B 2 64 ? 267.773 216.835 306.515 1.00 288.58 64 LYS B C 1
ATOM 1630 O O . LYS B 2 64 ? 268.888 217.299 306.218 1.00 288.58 64 LYS B O 1
ATOM 1636 N N . ILE B 2 65 ? 267.346 216.765 307.784 1.00 271.11 65 ILE B N 1
ATOM 1637 C CA . ILE B 2 65 ? 268.254 217.245 308.817 1.00 271.11 65 ILE B CA 1
ATOM 1638 C C . ILE B 2 65 ? 269.361 216.236 309.083 1.00 271.11 65 ILE B C 1
ATOM 1639 O O . ILE B 2 65 ? 270.414 216.634 309.587 1.00 271.11 65 ILE B O 1
ATOM 1644 N N . LEU B 2 66 ? 269.182 214.964 308.687 1.00 301.93 66 LEU B N 1
ATOM 1645 C CA . LEU B 2 66 ? 270.300 214.021 308.706 1.00 301.93 66 LEU B CA 1
ATOM 1646 C C . LEU B 2 66 ? 271.407 214.421 307.729 1.00 301.93 66 LEU B C 1
ATOM 1647 O O . LEU B 2 66 ? 272.585 214.438 308.120 1.00 301.93 66 LEU B O 1
ATOM 1652 N N . GLU B 2 67 ? 271.072 214.775 306.457 1.00 303.40 67 GLU B N 1
ATOM 1653 C CA . GLU B 2 67 ? 272.241 215.122 305.628 1.00 303.40 67 GLU B CA 1
ATOM 1654 C C . GLU B 2 67 ? 272.776 216.514 305.946 1.00 303.40 67 GLU B C 1
ATOM 1655 O O . GLU B 2 67 ? 273.990 216.709 305.862 1.00 303.40 67 GLU B O 1
ATOM 1661 N N . LEU B 2 68 ? 271.937 217.480 306.349 1.00 266.37 68 LEU B N 1
ATOM 1662 C CA . LEU B 2 68 ? 272.554 218.765 306.680 1.00 266.37 68 LEU B CA 1
ATOM 1663 C C . LEU B 2 68 ? 273.277 218.733 308.029 1.00 266.37 68 LEU B C 1
ATOM 1664 O O . LEU B 2 68 ? 274.217 219.515 308.234 1.00 266.37 68 LEU B O 1
ATOM 1669 N N . GLY B 2 69 ? 272.944 217.779 308.902 1.00 233.76 69 GLY B N 1
ATOM 1670 C CA . GLY B 2 69 ? 273.835 217.456 309.996 1.00 233.76 69 GLY B CA 1
ATOM 1671 C C . GLY B 2 69 ? 275.116 216.791 309.535 1.00 233.76 69 GLY B C 1
ATOM 1672 O O . GLY B 2 69 ? 276.149 216.918 310.191 1.00 233.76 69 GLY B O 1
ATOM 1673 N N . SER B 2 70 ? 275.076 216.062 308.413 1.00 273.41 70 SER B N 1
ATOM 1674 C CA . SER B 2 70 ? 276.333 215.529 307.886 1.00 273.41 70 SER B CA 1
ATOM 1675 C C . SER B 2 70 ? 277.220 216.630 307.304 1.00 273.41 70 SER B C 1
ATOM 1676 O O . SER B 2 70 ? 278.448 216.487 307.302 1.00 273.41 70 SER B O 1
ATOM 1679 N N . ILE B 2 71 ? 276.628 217.719 306.795 1.00 268.60 71 ILE B N 1
ATOM 1680 C CA . ILE B 2 71 ? 277.418 218.948 306.618 1.00 268.60 71 ILE B CA 1
ATOM 1681 C C . ILE B 2 71 ? 277.925 219.474 307.964 1.00 268.60 71 ILE B C 1
ATOM 1682 O O . ILE B 2 71 ? 279.091 219.887 308.069 1.00 268.60 71 ILE B O 1
ATOM 1687 N N . LEU B 2 72 ? 277.095 219.408 309.022 1.00 242.13 72 LEU B N 1
ATOM 1688 C CA . LEU B 2 72 ? 277.469 220.000 310.316 1.00 242.13 72 LEU B CA 1
ATOM 1689 C C . LEU B 2 72 ? 278.671 219.327 310.981 1.00 242.13 72 LEU B C 1
ATOM 1690 O O . LEU B 2 72 ? 279.372 219.971 311.770 1.00 242.13 72 LEU B O 1
ATOM 1695 N N . LYS B 2 73 ? 278.936 218.057 310.687 1.00 269.68 73 LYS B N 1
ATOM 1696 C CA . LYS B 2 73 ? 280.174 217.443 311.155 1.00 269.68 73 LYS B CA 1
ATOM 1697 C C . LYS B 2 73 ? 281.284 217.432 310.109 1.00 269.68 73 LYS B C 1
ATOM 1698 O O . LYS B 2 73 ? 282.163 216.568 310.172 1.00 269.68 73 LYS B O 1
ATOM 1704 N N . ASN B 2 74 ? 281.271 218.358 309.154 1.00 219.43 74 ASN B N 1
ATOM 1705 C CA . ASN B 2 74 ? 282.460 218.613 308.346 1.00 219.43 74 ASN B CA 1
ATOM 1706 C C . ASN B 2 74 ? 283.267 219.712 309.025 1.00 219.43 74 ASN B C 1
ATOM 1707 O O . ASN B 2 74 ? 282.799 220.847 309.149 1.00 219.43 74 ASN B O 1
ATOM 1712 N N . LYS B 2 75 ? 284.480 219.379 309.465 1.00 226.19 75 LYS B N 1
ATOM 1713 C CA . LYS B 2 75 ? 285.263 220.295 310.288 1.00 226.19 75 LYS B CA 1
ATOM 1714 C C . LYS B 2 75 ? 285.983 221.365 309.476 1.00 226.19 75 LYS B C 1
ATOM 1715 O O . LYS B 2 75 ? 286.326 222.419 310.020 1.00 226.19 75 LYS B O 1
ATOM 1721 N N . ARG B 2 76 ? 286.216 221.124 308.190 1.00 232.09 76 ARG B N 1
ATOM 1722 C CA . ARG B 2 76 ? 287.166 221.914 307.417 1.00 232.09 76 ARG B CA 1
ATOM 1723 C C . ARG B 2 76 ? 286.519 223.076 306.666 1.00 232.09 76 ARG B C 1
ATOM 1724 O O . ARG B 2 76 ? 286.984 223.427 305.575 1.00 232.09 76 ARG B O 1
ATOM 1732 N N . LEU B 2 77 ? 285.473 223.684 307.217 1.00 237.70 77 LEU B N 1
ATOM 1733 C CA . LEU B 2 77 ? 284.672 224.671 306.513 1.00 237.70 77 LEU B CA 1
ATOM 1734 C C . LEU B 2 77 ? 284.515 225.912 307.389 1.00 237.70 77 LEU B C 1
ATOM 1735 O O . LEU B 2 77 ? 284.815 225.886 308.584 1.00 237.70 77 LEU B O 1
ATOM 1740 N N . SER B 2 78 ? 284.113 227.026 306.776 1.00 218.52 78 SER B N 1
ATOM 1741 C CA . SER B 2 78 ? 283.700 228.193 307.543 1.00 218.52 78 SER B CA 1
ATOM 1742 C C . SER B 2 78 ? 282.412 227.898 308.304 1.00 218.52 78 SER B C 1
ATOM 1743 O O . SER B 2 78 ? 281.560 227.125 307.859 1.00 218.52 78 SER B O 1
ATOM 1746 N N . LEU B 2 79 ? 282.273 228.537 309.463 1.00 231.33 79 LEU B N 1
ATOM 1747 C CA . LEU B 2 79 ? 281.258 228.147 310.431 1.00 231.33 79 LEU B CA 1
ATOM 1748 C C . LEU B 2 79 ? 279.886 228.752 310.164 1.00 231.33 79 LEU B C 1
ATOM 1749 O O . LEU B 2 79 ? 278.911 228.293 310.763 1.00 231.33 79 LEU B O 1
ATOM 1754 N N . ASP B 2 80 ? 279.787 229.764 309.301 1.00 266.84 80 ASP B N 1
ATOM 1755 C CA . ASP B 2 80 ? 278.581 230.591 309.257 1.00 266.84 80 ASP B CA 1
ATOM 1756 C C . ASP B 2 80 ? 277.435 229.890 308.538 1.00 266.84 80 ASP B C 1
ATOM 1757 O O . ASP B 2 80 ? 276.263 230.034 308.923 1.00 266.84 80 ASP B O 1
ATOM 1762 N N . LYS B 2 81 ? 277.754 229.131 307.489 1.00 233.42 81 LYS B N 1
ATOM 1763 C CA . LYS B 2 81 ? 276.733 228.329 306.832 1.00 233.42 81 LYS B CA 1
ATOM 1764 C C . LYS B 2 81 ? 276.262 227.196 307.734 1.00 233.42 81 LYS B C 1
ATOM 1765 O O . LYS B 2 81 ? 275.079 226.841 307.718 1.00 233.42 81 LYS B O 1
ATOM 1771 N N . ARG B 2 82 ? 277.147 226.692 308.593 1.00 243.32 82 ARG B N 1
ATOM 1772 C CA . ARG B 2 82 ? 276.735 225.737 309.610 1.00 243.32 82 ARG B CA 1
ATOM 1773 C C . ARG B 2 82 ? 275.907 226.408 310.698 1.00 243.32 82 ARG B C 1
ATOM 1774 O O . ARG B 2 82 ? 275.056 225.761 311.313 1.00 243.32 82 ARG B O 1
ATOM 1782 N N . ALA B 2 83 ? 276.116 227.706 310.924 1.00 260.23 83 ALA B N 1
ATOM 1783 C CA . ALA B 2 83 ? 275.325 228.426 311.918 1.00 260.23 83 ALA B CA 1
ATOM 1784 C C . ALA B 2 83 ? 273.898 228.651 311.434 1.00 260.23 83 ALA B C 1
ATOM 1785 O O . ALA B 2 83 ? 272.938 228.452 312.193 1.00 260.23 83 ALA B O 1
ATOM 1787 N N . GLN B 2 84 ? 273.729 229.046 310.170 1.00 256.10 84 GLN B N 1
ATOM 1788 C CA . GLN B 2 84 ? 272.367 229.134 309.644 1.00 256.10 84 GLN B CA 1
ATOM 1789 C C . GLN B 2 84 ? 271.759 227.754 309.408 1.00 256.10 84 GLN B C 1
ATOM 1790 O O . GLN B 2 84 ? 270.528 227.613 309.445 1.00 256.10 84 GLN B O 1
ATOM 1796 N N . ALA B 2 85 ? 272.594 226.726 309.227 1.00 268.69 85 ALA B N 1
ATOM 1797 C CA . ALA B 2 85 ? 272.101 225.355 309.274 1.00 268.69 85 ALA B CA 1
ATOM 1798 C C . ALA B 2 85 ? 271.540 225.020 310.653 1.00 268.69 85 ALA B C 1
ATOM 1799 O O . ALA B 2 85 ? 270.444 224.470 310.759 1.00 268.69 85 ALA B O 1
ATOM 1801 N N . ALA B 2 86 ? 272.246 225.419 311.719 1.00 273.30 86 ALA B N 1
ATOM 1802 C CA . ALA B 2 86 ? 271.771 225.197 313.087 1.00 273.30 86 ALA B CA 1
ATOM 1803 C C . ALA B 2 86 ? 270.505 225.990 313.387 1.00 273.30 86 ALA B C 1
ATOM 1804 O O . ALA B 2 86 ? 269.657 225.543 314.175 1.00 273.30 86 ALA B O 1
ATOM 1806 N N . GLN B 2 87 ? 270.355 227.149 312.737 1.00 276.35 87 GLN B N 1
ATOM 1807 C CA . GLN B 2 87 ? 269.076 227.854 312.733 1.00 276.35 87 GLN B CA 1
ATOM 1808 C C . GLN B 2 87 ? 267.984 227.004 312.096 1.00 276.35 87 GLN B C 1
ATOM 1809 O O . GLN B 2 87 ? 266.840 227.002 312.569 1.00 276.35 87 GLN B O 1
ATOM 1815 N N . LYS B 2 88 ? 268.321 226.278 311.019 1.00 304.74 88 LYS B N 1
ATOM 1816 C CA . LYS B 2 88 ? 267.329 225.401 310.393 1.00 304.74 88 LYS B CA 1
ATOM 1817 C C . LYS B 2 88 ? 266.955 224.208 311.281 1.00 304.74 88 LYS B C 1
ATOM 1818 O O . LYS B 2 88 ? 265.783 223.806 311.281 1.00 304.74 88 LYS B O 1
ATOM 1824 N N . ILE B 2 89 ? 267.916 223.630 312.038 1.00 317.26 89 ILE B N 1
ATOM 1825 C CA . ILE B 2 89 ? 267.547 222.624 313.059 1.00 317.26 89 ILE B CA 1
ATOM 1826 C C . ILE B 2 89 ? 266.617 223.225 314.105 1.00 317.26 89 ILE B C 1
ATOM 1827 O O . ILE B 2 89 ? 265.603 222.611 314.460 1.00 317.26 89 ILE B O 1
ATOM 1832 N N . GLY B 2 90 ? 266.914 224.450 314.564 1.00 312.55 90 GLY B N 1
ATOM 1833 C CA . GLY B 2 90 ? 266.085 225.080 315.590 1.00 312.55 90 GLY B CA 1
ATOM 1834 C C . GLY B 2 90 ? 264.655 225.340 315.143 1.00 312.55 90 GLY B C 1
ATOM 1835 O O . GLY B 2 90 ? 263.698 224.946 315.824 1.00 312.55 90 GLY B O 1
ATOM 1836 N N . LEU B 2 91 ? 264.495 225.892 313.934 1.00 311.01 91 LEU B N 1
ATOM 1837 C CA . LEU B 2 91 ? 263.153 226.172 313.428 1.00 311.01 91 LEU B CA 1
ATOM 1838 C C . LEU B 2 91 ? 262.407 224.893 313.052 1.00 311.01 91 LEU B C 1
ATOM 1839 O O . LEU B 2 91 ? 261.208 224.775 313.333 1.00 311.01 91 LEU B O 1
ATOM 1844 N N . LEU B 2 92 ? 263.094 223.915 312.446 1.00 315.65 92 LEU B N 1
ATOM 1845 C CA . LEU B 2 92 ? 262.399 222.713 312.001 1.00 315.65 92 LEU B CA 1
ATOM 1846 C C . LEU B 2 92 ? 262.056 221.808 313.175 1.00 315.65 92 LEU B C 1
ATOM 1847 O O . LEU B 2 92 ? 261.003 221.157 313.179 1.00 315.65 92 LEU B O 1
ATOM 1852 N N . SER B 2 93 ? 262.912 221.786 314.198 1.00 322.32 93 SER B N 1
ATOM 1853 C CA . SER B 2 93 ? 262.622 221.038 315.408 1.00 322.32 93 SER B CA 1
ATOM 1854 C C . SER B 2 93 ? 261.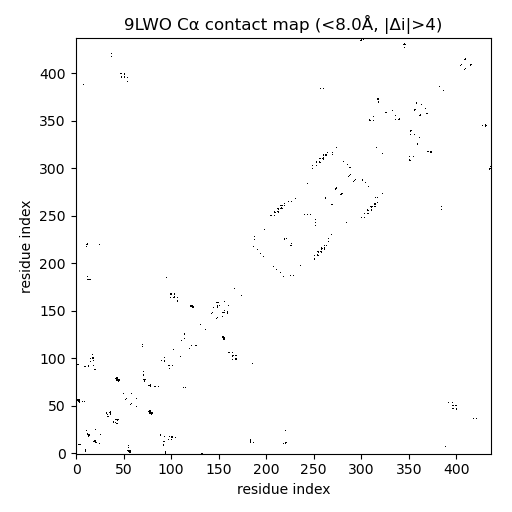515 221.692 316.214 1.00 322.32 93 SER B C 1
ATOM 1855 O O . SER B 2 93 ? 260.751 220.989 316.885 1.00 322.32 93 SER B O 1
ATOM 1858 N N . PHE B 2 94 ? 261.406 223.024 316.172 1.00 320.61 94 PHE B N 1
ATOM 1859 C CA . PHE B 2 94 ? 260.293 223.638 316.882 1.00 320.61 94 PHE B CA 1
ATOM 1860 C C . PHE B 2 94 ? 258.985 223.467 316.118 1.00 320.61 94 PHE B C 1
ATOM 1861 O O . PHE B 2 94 ? 257.924 223.302 316.731 1.00 320.61 94 PHE B O 1
ATOM 1869 N N . THR B 2 95 ? 259.030 223.498 314.784 1.00 308.70 95 THR B N 1
ATOM 1870 C CA . THR B 2 95 ? 257.791 223.331 314.036 1.00 308.70 95 THR B CA 1
ATOM 1871 C C . THR B 2 95 ? 257.397 221.872 313.864 1.00 308.70 95 THR B C 1
ATOM 1872 O O . THR B 2 95 ? 256.277 221.602 313.417 1.00 308.70 95 THR B O 1
ATOM 1876 N N . GLY B 2 96 ? 258.275 220.932 314.202 1.00 333.34 96 GLY B N 1
ATOM 1877 C CA . GLY B 2 96 ? 257.882 219.540 314.205 1.00 333.34 96 GLY B CA 1
ATOM 1878 C C . GLY B 2 96 ? 256.983 219.231 315.382 1.00 333.34 96 GLY B C 1
ATOM 1879 O O . GLY B 2 96 ? 255.819 218.858 315.213 1.00 333.34 96 GLY B O 1
ATOM 1880 N N . GLY B 2 97 ? 257.509 219.408 316.587 1.00 299.20 97 GLY B N 1
ATOM 1881 C CA . GLY B 2 97 ? 256.760 219.077 317.778 1.00 299.20 97 GLY B CA 1
ATOM 1882 C C . GLY B 2 97 ? 257.619 218.344 318.781 1.00 299.20 97 GLY B C 1
ATOM 1883 O O . GLY B 2 97 ? 258.824 218.600 318.876 1.00 299.20 97 GLY B O 1
ATOM 1884 N N . MET B 2 98 ? 257.008 217.432 319.537 1.00 268.39 98 MET B N 1
ATOM 1885 C CA . MET B 2 98 ? 257.771 216.685 320.530 1.00 268.39 98 MET B CA 1
ATOM 1886 C C . MET B 2 98 ? 258.664 215.641 319.873 1.00 268.39 98 MET B C 1
ATOM 1887 O O . MET B 2 98 ? 259.844 215.533 320.222 1.00 268.39 98 MET B O 1
ATOM 1892 N N . SER B 2 99 ? 258.129 214.915 318.880 1.00 267.28 99 SER B N 1
ATOM 1893 C CA . SER B 2 99 ? 258.824 213.778 318.271 1.00 267.28 99 SER B CA 1
ATOM 1894 C C . SER B 2 99 ? 260.075 214.216 317.522 1.00 267.28 99 SER B C 1
ATOM 1895 O O . SER B 2 99 ? 261.096 213.513 317.531 1.00 267.28 99 SER B O 1
ATOM 1898 N N . ALA B 2 100 ? 260.028 215.405 316.917 1.00 266.31 100 ALA B N 1
ATOM 1899 C CA . ALA B 2 100 ? 261.228 216.011 316.356 1.00 266.31 100 ALA B CA 1
ATOM 1900 C C . ALA B 2 100 ? 262.243 216.360 317.437 1.00 266.31 100 ALA B C 1
ATOM 1901 O O . ALA B 2 100 ? 263.449 216.324 317.179 1.00 266.31 100 ALA B O 1
ATOM 1903 N N . ALA B 2 101 ? 261.787 216.668 318.656 1.00 271.22 101 ALA B N 1
ATOM 1904 C CA . ALA B 2 101 ? 262.739 216.986 319.716 1.00 271.22 101 ALA B CA 1
ATOM 1905 C C . ALA B 2 101 ? 263.435 215.737 320.251 1.00 271.22 101 ALA B C 1
ATOM 1906 O O . ALA B 2 101 ? 264.649 215.778 320.492 1.00 271.22 101 ALA B O 1
ATOM 1908 N N . GLN B 2 102 ? 262.719 214.603 320.429 1.00 299.58 102 GLN B N 1
ATOM 1909 C CA . GLN B 2 102 ? 263.563 213.446 320.761 1.00 299.58 102 GLN B CA 1
ATOM 1910 C C . GLN B 2 102 ? 264.246 212.835 319.542 1.00 299.58 102 GLN B C 1
ATOM 1911 O O . GLN B 2 102 ? 265.106 211.966 319.722 1.00 299.58 102 GLN B O 1
ATOM 1917 N N . PHE B 2 103 ? 263.904 213.242 318.316 1.00 289.67 103 PHE B N 1
ATOM 1918 C CA . PHE B 2 103 ? 264.778 212.883 317.205 1.00 289.67 103 PHE B CA 1
ATOM 1919 C C . PHE B 2 103 ? 266.060 213.707 317.253 1.00 289.67 103 PHE B C 1
ATOM 1920 O O . PHE B 2 103 ? 267.157 213.178 317.044 1.00 289.67 103 PHE B O 1
ATOM 1928 N N . ALA B 2 104 ? 265.936 215.001 317.537 1.00 222.06 104 ALA B N 1
ATOM 1929 C CA . ALA B 2 104 ? 267.050 215.935 317.568 1.00 222.06 104 ALA B CA 1
ATOM 1930 C C . ALA B 2 104 ? 267.753 215.971 318.916 1.00 222.06 104 ALA B C 1
ATOM 1931 O O . ALA B 2 104 ? 268.619 216.826 319.127 1.00 222.06 104 ALA B O 1
ATOM 1933 N N . SER B 2 105 ? 267.389 215.067 319.830 1.00 256.35 105 SER B N 1
ATOM 1934 C CA . SER B 2 105 ? 268.060 214.933 321.121 1.00 256.35 105 SER B CA 1
ATOM 1935 C C . SER B 2 105 ? 269.530 214.516 321.023 1.00 256.35 105 SER B C 1
ATOM 1936 O O . SER B 2 105 ? 270.252 214.621 322.018 1.00 256.35 105 SER B O 1
ATOM 1939 N N . GLU B 2 106 ? 269.984 214.011 319.876 1.00 239.62 106 GLU B N 1
ATOM 1940 C CA . GLU B 2 106 ? 271.392 213.678 319.711 1.00 239.62 106 GLU B CA 1
ATOM 1941 C C . GLU B 2 106 ? 272.263 214.879 319.352 1.00 239.62 106 GLU B C 1
ATOM 1942 O O . GLU B 2 106 ? 273.468 214.850 319.619 1.00 239.62 106 GLU B O 1
ATOM 1948 N N . TYR B 2 107 ? 271.690 215.939 318.785 1.00 242.97 107 TYR B N 1
ATOM 1949 C CA . TYR B 2 107 ? 272.485 216.889 318.013 1.00 242.97 107 TYR B CA 1
ATOM 1950 C C . TYR B 2 107 ? 273.013 218.076 318.806 1.00 242.97 107 TYR B C 1
ATOM 1951 O O . TYR B 2 107 ? 273.551 219.003 318.192 1.00 242.97 107 TYR B O 1
ATOM 1960 N N . MET B 2 108 ? 272.889 218.093 320.129 1.00 268.31 108 MET B N 1
ATOM 1961 C CA . MET B 2 108 ? 273.526 219.176 320.868 1.00 268.31 108 MET B CA 1
ATOM 1962 C C . MET B 2 108 ? 274.956 218.865 321.268 1.00 268.31 108 MET B C 1
ATOM 1963 O O . MET B 2 108 ? 275.563 219.678 321.971 1.00 268.31 108 MET B O 1
ATOM 1968 N N . THR B 2 109 ? 275.496 217.718 320.848 1.00 301.15 109 THR B N 1
ATOM 1969 C CA . THR B 2 109 ? 276.893 217.396 321.120 1.00 301.15 109 THR B CA 1
ATOM 1970 C C . THR B 2 109 ? 277.832 218.348 320.391 1.00 301.15 109 THR B C 1
ATOM 1971 O O . THR B 2 109 ? 278.764 218.894 320.989 1.00 301.15 109 THR B O 1
ATOM 1975 N N . GLU B 2 110 ? 277.560 218.606 319.111 1.00 284.90 110 GLU B N 1
ATOM 1976 C CA . GLU B 2 110 ? 278.438 219.453 318.308 1.00 284.90 110 GLU B CA 1
ATOM 1977 C C . GLU B 2 110 ? 278.320 220.924 318.699 1.00 284.90 110 GLU B C 1
ATOM 1978 O O . GLU B 2 110 ? 279.337 221.620 318.831 1.00 284.90 110 GLU B O 1
ATOM 1984 N N . VAL B 2 111 ? 277.097 221.408 318.930 1.00 263.92 111 VAL B N 1
ATOM 1985 C CA . VAL B 2 111 ? 276.938 222.813 319.285 1.00 263.92 111 VAL B CA 1
ATOM 1986 C C . VAL B 2 111 ? 277.346 223.037 320.742 1.00 263.92 111 VAL B C 1
ATOM 1987 O O . VAL B 2 111 ? 277.881 224.100 321.088 1.00 263.92 111 VAL B O 1
ATOM 1991 N N . ALA B 2 112 ? 277.200 222.009 321.589 1.00 274.28 112 ALA B N 1
ATOM 1992 C CA . ALA B 2 112 ? 277.698 222.075 322.956 1.00 274.28 112 ALA B CA 1
ATOM 1993 C C . ALA B 2 112 ? 279.217 222.036 322.993 1.00 274.28 112 ALA B C 1
ATOM 1994 O O . ALA B 2 112 ? 279.829 222.615 323.897 1.00 274.28 112 ALA B O 1
ATOM 1996 N N . PHE B 2 113 ? 279.833 221.355 322.024 1.00 322.24 113 PHE B N 1
ATOM 1997 C CA . PHE B 2 113 ? 281.280 221.395 321.878 1.00 322.24 113 PHE B CA 1
ATOM 1998 C C . PHE B 2 113 ? 281.751 222.773 321.437 1.00 322.24 113 PHE B C 1
ATOM 1999 O O . PHE B 2 113 ? 282.721 223.306 321.986 1.00 322.24 113 PHE B O 1
ATOM 2007 N N . LEU B 2 114 ? 281.068 223.379 320.465 1.00 292.98 114 LEU B N 1
ATOM 2008 C CA . LEU B 2 114 ? 281.580 224.635 319.928 1.00 292.98 114 LEU B CA 1
ATOM 2009 C C . LEU B 2 114 ? 281.162 225.863 320.729 1.00 292.98 114 LEU B C 1
ATOM 2010 O O . LEU B 2 114 ? 281.674 226.952 320.449 1.00 292.98 114 LEU B O 1
ATOM 2015 N N . LEU B 2 115 ? 280.257 225.740 321.705 1.00 288.61 115 LEU B N 1
ATOM 2016 C CA . LEU B 2 115 ? 279.900 226.929 322.476 1.00 288.61 115 LEU B CA 1
ATOM 2017 C C . LEU B 2 115 ? 280.943 227.333 323.513 1.00 288.61 115 LEU B C 1
ATOM 2018 O O . LEU B 2 115 ? 280.794 228.398 324.122 1.00 288.61 115 LEU B O 1
ATOM 2023 N N . GLN B 2 116 ? 281.979 226.532 323.741 1.00 324.03 116 GLN B N 1
ATOM 2024 C CA . GLN B 2 116 ? 283.055 226.931 324.637 1.00 324.03 116 GLN B CA 1
ATOM 2025 C C . GLN B 2 116 ? 284.190 227.649 323.919 1.00 324.03 116 GLN B C 1
ATOM 2026 O O . GLN B 2 116 ? 285.162 228.046 324.570 1.00 324.03 116 GLN B O 1
ATOM 2032 N N . LYS B 2 117 ? 284.093 227.830 322.604 1.00 338.31 117 LYS B N 1
ATOM 2033 C CA . LYS B 2 117 ? 285.109 228.528 321.816 1.00 338.31 117 LYS B CA 1
ATOM 2034 C C . LYS B 2 117 ? 284.676 229.942 321.462 1.00 338.31 117 LYS B C 1
ATOM 2035 O O . LYS B 2 117 ? 284.956 230.432 320.366 1.00 338.31 117 LYS B O 1
ATOM 2041 N N . LYS B 2 118 ? 284.004 230.625 322.393 1.00 360.31 118 LYS B N 1
ATOM 2042 C CA . LYS B 2 118 ? 283.438 231.949 322.157 1.00 360.31 118 LYS B CA 1
ATOM 2043 C C . LYS B 2 118 ? 284.483 233.053 322.027 1.00 360.31 118 LYS B C 1
ATOM 2044 O O . LYS B 2 118 ? 284.135 234.157 321.596 1.00 360.31 118 LYS B O 1
ATOM 2050 N N . LYS B 2 119 ? 285.741 232.791 322.375 1.00 349.62 119 LYS B N 1
ATOM 2051 C CA . LYS B 2 119 ? 286.797 233.791 322.329 1.00 349.62 119 LYS B CA 1
ATOM 2052 C C . LYS B 2 119 ? 287.529 233.825 320.993 1.00 349.62 119 LYS B C 1
ATOM 2053 O O . LYS B 2 119 ? 288.503 234.571 320.853 1.00 349.62 119 LYS B O 1
ATOM 2059 N N . ALA B 2 120 ? 287.089 233.043 320.011 1.00 332.97 120 ALA B N 1
ATOM 2060 C CA . ALA B 2 120 ? 287.770 232.964 318.727 1.00 332.97 120 ALA B CA 1
ATOM 2061 C C . ALA B 2 120 ? 286.964 233.568 317.588 1.00 332.97 120 ALA B C 1
ATOM 2062 O O . ALA B 2 120 ? 287.476 234.420 316.856 1.00 332.97 120 ALA B O 1
ATOM 2064 N N . MET B 2 121 ? 285.711 233.155 317.419 1.00 322.29 121 MET B N 1
ATOM 2065 C CA . MET B 2 121 ? 284.905 233.597 316.294 1.00 322.29 121 MET B CA 1
ATOM 2066 C C . MET B 2 121 ? 284.304 234.977 316.559 1.00 322.29 121 MET B C 1
ATOM 2067 O O . MET B 2 121 ? 284.359 235.511 317.670 1.00 322.29 121 MET B O 1
ATOM 2072 N N . SER B 2 122 ? 283.716 235.563 315.516 1.00 272.19 122 SER B N 1
ATOM 2073 C CA . SER B 2 122 ? 283.124 236.887 315.598 1.00 272.19 122 SER B CA 1
ATOM 2074 C C . SER B 2 122 ? 281.722 236.799 316.193 1.00 272.19 122 SER B C 1
ATOM 2075 O O . SER B 2 122 ? 281.159 235.715 316.359 1.00 272.19 122 SER B O 1
ATOM 2078 N N . PHE B 2 123 ? 281.135 237.972 316.470 1.00 263.30 123 PHE B N 1
ATOM 2079 C CA . PHE B 2 123 ? 279.908 238.085 317.257 1.00 263.30 123 PHE B CA 1
ATOM 2080 C C . PHE B 2 123 ? 278.681 237.523 316.551 1.00 263.30 123 PHE B C 1
ATOM 2081 O O . PHE B 2 123 ? 277.709 237.166 317.234 1.00 263.30 123 PHE B O 1
ATOM 2089 N N . ARG B 2 124 ? 278.733 237.419 315.216 1.00 276.99 124 ARG B N 1
ATOM 2090 C CA . ARG B 2 124 ? 277.644 236.848 314.427 1.00 276.99 124 ARG B CA 1
ATOM 2091 C C . ARG B 2 124 ? 277.395 235.392 314.792 1.00 276.99 124 ARG B C 1
ATOM 2092 O O . ARG B 2 124 ? 276.244 234.969 314.937 1.00 276.99 124 ARG B O 1
ATOM 2100 N N . THR B 2 125 ? 278.473 234.622 314.969 1.00 287.90 125 THR B N 1
ATOM 2101 C CA . THR B 2 125 ? 278.357 233.203 315.295 1.00 287.90 125 THR B CA 1
ATOM 2102 C C . THR B 2 125 ? 277.743 232.991 316.673 1.00 287.90 125 THR B C 1
ATOM 2103 O O . THR B 2 125 ? 276.850 232.144 316.839 1.00 287.90 125 THR B O 1
ATOM 2107 N N . LYS B 2 126 ? 278.183 233.778 317.664 1.00 295.85 126 LYS B N 1
ATOM 2108 C CA . LYS B 2 126 ? 277.635 233.618 319.005 1.00 295.85 126 LYS B CA 1
ATOM 2109 C C . LYS B 2 126 ? 276.192 234.094 319.108 1.00 295.85 126 LYS B C 1
ATOM 2110 O O . LYS B 2 126 ? 275.385 233.420 319.765 1.00 295.85 126 LYS B O 1
ATOM 2116 N N . ILE B 2 127 ? 275.813 235.170 318.401 1.00 276.83 127 ILE B N 1
ATOM 2117 C CA . ILE B 2 127 ? 274.396 235.542 318.454 1.00 276.83 127 ILE B CA 1
ATOM 2118 C C . ILE B 2 127 ? 273.543 234.551 317.663 1.00 276.83 127 ILE B C 1
ATOM 2119 O O . ILE B 2 127 ? 272.385 234.310 318.027 1.00 276.83 127 ILE B O 1
ATOM 2124 N N . LEU B 2 128 ? 274.114 233.907 316.635 1.00 282.00 128 LEU B N 1
ATOM 2125 C CA . LEU B 2 128 ? 273.368 232.906 315.882 1.00 282.00 128 LEU B CA 1
ATOM 2126 C C . LEU B 2 128 ? 273.093 231.656 316.708 1.00 282.00 128 LEU B C 1
ATOM 2127 O O . LEU B 2 128 ? 271.979 231.118 316.650 1.00 282.00 128 LEU B O 1
ATOM 2132 N N . LEU B 2 129 ? 274.061 231.191 317.518 1.00 291.77 129 LEU B N 1
ATOM 2133 C CA . LEU B 2 129 ? 273.641 230.088 318.387 1.00 291.77 129 LEU B CA 1
ATOM 2134 C C . LEU B 2 129 ? 272.812 230.556 319.577 1.00 291.77 129 LEU B C 1
ATOM 2135 O O . LEU B 2 129 ? 272.133 229.711 320.178 1.00 291.77 129 LEU B O 1
ATOM 2140 N N . LEU B 2 130 ? 272.803 231.864 319.896 1.00 300.29 130 LEU B N 1
ATOM 2141 C CA . LEU B 2 130 ? 271.793 232.367 320.832 1.00 300.29 130 LEU B CA 1
ATOM 2142 C C . LEU B 2 130 ? 270.375 232.171 320.301 1.00 300.29 130 LEU B C 1
ATOM 2143 O O . LEU B 2 130 ? 269.537 231.592 321.008 1.00 300.29 130 LEU B O 1
ATOM 2148 N N . GLN B 2 131 ? 270.080 232.602 319.051 1.00 291.92 131 GLN B N 1
ATOM 2149 C CA . GLN B 2 131 ? 268.686 232.300 318.685 1.00 291.92 131 GLN B CA 1
ATOM 2150 C C . GLN B 2 131 ? 268.494 230.861 318.219 1.00 291.92 131 GLN B C 1
ATOM 2151 O O . GLN B 2 131 ? 267.344 230.425 318.147 1.00 291.92 131 GLN B O 1
ATOM 2157 N N . SER B 2 132 ? 269.566 230.099 317.968 1.00 286.88 132 SER B N 1
ATOM 2158 C CA . SER B 2 132 ? 269.402 228.667 317.730 1.00 286.88 132 SER B CA 1
ATOM 2159 C C . SER B 2 132 ? 268.928 227.946 318.985 1.00 286.88 132 SER B C 1
ATOM 2160 O O . SER B 2 132 ? 267.945 227.193 318.946 1.00 286.88 132 SER B O 1
ATOM 2163 N N . VAL B 2 133 ? 269.585 228.200 320.122 1.00 303.73 133 VAL B N 1
ATOM 2164 C CA . VAL B 2 133 ? 269.141 227.575 321.360 1.00 303.73 133 VAL B CA 1
ATOM 2165 C C . VAL B 2 133 ? 267.843 228.204 321.871 1.00 303.73 133 VAL B C 1
ATOM 2166 O O . VAL B 2 133 ? 267.050 227.517 322.531 1.00 303.73 133 VAL B O 1
ATOM 2170 N N . ALA B 2 134 ? 267.563 229.467 321.516 1.00 306.65 134 ALA B N 1
ATOM 2171 C CA . ALA B 2 134 ? 266.304 230.084 321.919 1.00 306.65 134 ALA B CA 1
ATOM 2172 C C . ALA B 2 134 ? 265.132 229.524 321.127 1.00 306.65 134 ALA B C 1
ATOM 2173 O O . ALA B 2 134 ? 264.030 229.366 321.665 1.00 306.65 134 ALA B O 1
ATOM 2175 N N . CYS B 2 135 ? 265.343 229.226 319.844 1.00 324.14 135 CYS B N 1
ATOM 2176 C CA . CYS B 2 135 ? 264.291 228.597 319.063 1.00 324.14 135 CYS B CA 1
ATOM 2177 C C . CYS B 2 135 ? 264.132 227.130 319.430 1.00 324.14 135 CYS B C 1
ATOM 2178 O O . CYS B 2 135 ? 263.021 226.594 319.370 1.00 324.14 135 CYS B O 1
ATOM 2181 N N . TRP B 2 136 ? 265.224 226.468 319.815 1.00 280.87 136 TRP B N 1
ATOM 2182 C CA . TRP B 2 136 ? 265.143 225.051 320.140 1.00 280.87 136 TRP B CA 1
ATOM 2183 C C . TRP B 2 136 ? 264.511 224.803 321.505 1.00 280.87 136 TRP B C 1
ATOM 2184 O O . TRP B 2 136 ? 263.779 223.822 321.684 1.00 280.87 136 TRP B O 1
ATOM 2195 N N . CYS B 2 137 ? 264.763 225.685 322.472 1.00 283.43 137 CYS B N 1
ATOM 2196 C CA . CYS B 2 137 ? 264.582 225.349 323.879 1.00 283.43 137 CYS B CA 1
ATOM 2197 C C . CYS B 2 137 ? 263.131 225.288 324.349 1.00 283.43 137 CYS B C 1
ATOM 2198 O O . CYS B 2 137 ? 262.846 224.550 325.299 1.00 283.43 137 CYS B O 1
ATOM 2201 N N . TYR B 2 138 ? 262.219 226.043 323.736 1.00 324.00 138 TYR B N 1
ATOM 2202 C CA . TYR B 2 138 ? 260.905 226.272 324.331 1.00 324.00 138 TYR B CA 1
ATOM 2203 C C . TYR B 2 138 ? 259.992 225.060 324.158 1.00 324.00 138 TYR B C 1
ATOM 2204 O O . TYR B 2 138 ? 260.119 224.310 323.185 1.00 324.00 138 TYR B O 1
ATOM 2213 N N . LEU B 2 139 ? 259.093 224.872 325.144 1.00 314.43 139 LEU B N 1
ATOM 2214 C CA . LEU B 2 139 ? 258.102 223.781 325.236 1.00 314.43 139 LEU B CA 1
ATOM 2215 C C . LEU B 2 139 ? 258.744 222.397 325.143 1.00 314.43 139 LEU B C 1
ATOM 2216 O O . LEU B 2 139 ? 258.172 221.454 324.596 1.00 314.43 139 LEU B O 1
ATOM 2221 N N . ASN B 2 140 ? 259.913 222.244 325.758 1.00 285.90 140 ASN B N 1
ATOM 2222 C CA . ASN B 2 140 ? 260.758 221.074 325.542 1.00 285.90 140 ASN B CA 1
ATOM 2223 C C . ASN B 2 140 ? 261.264 220.570 326.888 1.00 285.90 140 ASN B C 1
ATOM 2224 O O . ASN B 2 140 ? 262.230 221.114 327.441 1.00 285.90 140 ASN B O 1
ATOM 2229 N N . PRO B 2 141 ? 260.634 219.526 327.447 1.00 286.96 141 PRO B N 1
ATOM 2230 C CA . PRO B 2 141 ? 260.939 219.146 328.841 1.00 286.96 141 PRO B CA 1
ATOM 2231 C C . PRO B 2 141 ? 262.278 218.450 329.014 1.00 286.96 141 PRO B C 1
ATOM 2232 O O . PRO B 2 141 ? 263.030 218.779 329.950 1.00 286.96 141 PRO B O 1
ATOM 2236 N N . ASP B 2 142 ? 262.590 217.499 328.123 1.00 291.52 142 ASP B N 1
ATOM 2237 C CA . ASP B 2 142 ? 263.864 216.786 328.163 1.00 291.52 142 ASP B CA 1
ATOM 2238 C C . ASP B 2 142 ? 265.036 217.719 327.909 1.00 291.52 142 ASP B C 1
ATOM 2239 O O . ASP B 2 142 ? 266.122 217.522 328.471 1.00 291.52 142 ASP B O 1
ATOM 2244 N N . SER B 2 143 ? 264.810 218.754 327.100 1.00 273.80 143 SER B N 1
ATOM 2245 C CA . SER B 2 143 ? 265.764 219.842 326.971 1.00 273.80 143 SER B CA 1
ATOM 2246 C C . SER B 2 143 ? 265.945 220.576 328.290 1.00 273.80 143 SER B C 1
ATOM 2247 O O . SER B 2 143 ? 267.077 220.758 328.748 1.00 273.80 143 SER B O 1
ATOM 2250 N N . GLN B 2 144 ? 264.846 220.962 328.940 1.00 311.80 144 GLN B N 1
ATOM 2251 C CA . GLN B 2 144 ? 264.990 221.868 330.069 1.00 311.80 144 GLN B CA 1
ATOM 2252 C C . GLN B 2 144 ? 265.441 221.181 331.350 1.00 311.80 144 GLN B C 1
ATOM 2253 O O . GLN B 2 144 ? 265.781 221.888 332.305 1.00 311.80 144 GLN B O 1
ATOM 2259 N N . ARG B 2 145 ? 265.473 219.847 331.426 1.00 298.91 145 ARG B N 1
ATOM 2260 C CA . ARG B 2 145 ? 266.351 219.303 332.459 1.00 298.91 145 ARG B CA 1
ATOM 2261 C C . ARG B 2 145 ? 267.647 218.750 331.881 1.00 298.91 145 ARG B C 1
ATOM 2262 O O . ARG B 2 145 ? 268.531 218.359 332.649 1.00 298.91 145 ARG B O 1
ATOM 2270 N N . LYS B 2 146 ? 267.797 218.733 330.555 1.00 281.41 146 LYS B N 1
ATOM 2271 C CA . LYS B 2 146 ? 269.065 218.307 329.973 1.00 281.41 146 LYS B CA 1
ATOM 2272 C C . LYS B 2 146 ? 270.121 219.401 330.095 1.00 281.41 146 LYS B C 1
ATOM 2273 O O . LYS B 2 146 ? 271.311 219.104 330.249 1.00 281.41 146 LYS B O 1
ATOM 2279 N N . VAL B 2 147 ? 269.715 220.667 330.011 1.00 317.74 147 VAL B N 1
ATOM 2280 C CA . VAL B 2 147 ? 270.704 221.726 329.829 1.00 317.74 147 VAL B CA 1
ATOM 2281 C C . VAL B 2 147 ? 271.376 222.154 331.134 1.00 317.74 147 VAL B C 1
ATOM 2282 O O . VAL B 2 147 ? 272.546 222.553 331.118 1.00 317.74 147 VAL B O 1
ATOM 2286 N N . ARG B 2 148 ? 270.692 222.081 332.277 1.00 319.27 148 ARG B N 1
ATOM 2287 C CA . ARG B 2 148 ? 271.321 222.578 333.497 1.00 319.27 148 ARG B CA 1
ATOM 2288 C C . ARG B 2 148 ? 272.245 221.559 334.148 1.00 319.27 148 ARG B C 1
ATOM 2289 O O . ARG B 2 148 ? 273.009 221.930 335.045 1.00 319.27 148 ARG B O 1
ATOM 2297 N N . GLN B 2 149 ? 272.204 220.300 333.726 1.00 296.73 149 GLN B N 1
ATOM 2298 C CA . GLN B 2 149 ? 273.208 219.335 334.147 1.00 296.73 149 GLN B CA 1
ATOM 2299 C C . GLN B 2 149 ? 274.382 219.255 333.185 1.00 296.73 149 GLN B C 1
ATOM 2300 O O . GLN B 2 149 ? 275.369 218.580 333.494 1.00 296.73 149 GLN B O 1
ATOM 2306 N N . LEU B 2 150 ? 274.305 219.916 332.034 1.00 339.71 150 LEU B N 1
ATOM 2307 C CA . LEU B 2 150 ? 275.303 219.752 330.984 1.00 339.71 150 LEU B CA 1
ATOM 2308 C C . LEU B 2 150 ? 275.759 221.102 330.443 1.00 339.71 150 LEU B C 1
ATOM 2309 O O . LEU B 2 150 ? 275.822 221.315 329.229 1.00 339.71 150 LEU B O 1
ATOM 2314 N N . GLU B 2 151 ? 276.054 222.031 331.368 1.00 379.27 151 GLU B N 1
ATOM 2315 C CA . GLU B 2 151 ? 276.917 223.199 331.166 1.00 379.27 151 GLU B CA 1
ATOM 2316 C C . GLU B 2 151 ? 276.347 224.176 330.130 1.00 379.27 151 GLU B C 1
ATOM 2317 O O . GLU B 2 151 ? 276.930 224.389 329.063 1.00 379.27 151 GLU B O 1
ATOM 2323 N N . ILE B 2 152 ? 275.166 224.733 330.415 1.00 372.53 152 ILE B N 1
ATOM 2324 C CA . ILE B 2 152 ? 274.502 225.652 329.490 1.00 372.53 152 ILE B CA 1
ATOM 2325 C C . ILE B 2 152 ? 274.203 226.987 330.165 1.00 372.53 152 ILE B C 1
ATOM 2326 O O . ILE 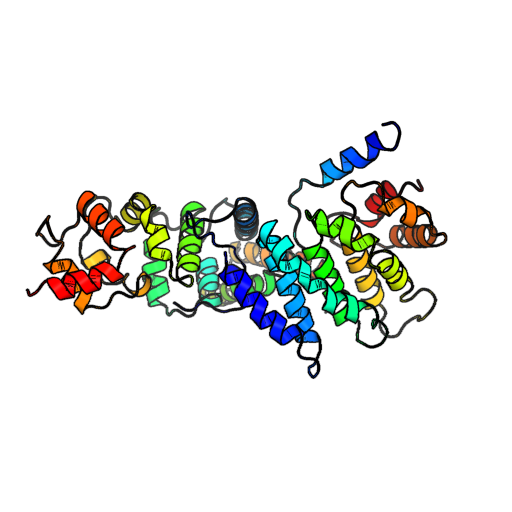B 2 152 ? 274.675 228.034 329.712 1.00 372.53 152 ILE B O 1
ATOM 2331 N N . ILE B 2 153 ? 273.406 226.977 331.229 1.00 328.35 153 ILE B N 1
ATOM 2332 C CA . ILE B 2 153 ? 273.114 228.227 331.936 1.00 328.35 153 ILE B CA 1
ATOM 2333 C C . ILE B 2 153 ? 274.292 228.754 332.772 1.00 328.35 153 ILE B C 1
ATOM 2334 O O . ILE B 2 153 ? 274.441 229.990 332.812 1.00 328.35 153 ILE B O 1
ATOM 2339 N N . PRO B 2 154 ? 275.214 227.951 333.367 1.00 358.21 154 PRO B N 1
ATOM 2340 C CA . PRO B 2 154 ? 276.485 228.573 333.785 1.00 358.21 154 PRO B CA 1
ATOM 2341 C C . PRO B 2 154 ? 277.318 229.078 332.624 1.00 358.21 154 PRO B C 1
ATOM 2342 O O . PRO B 2 154 ? 278.071 230.037 332.794 1.00 358.21 154 PRO B O 1
ATOM 2346 N N . THR B 2 155 ? 277.164 228.502 331.433 1.00 381.46 155 THR B N 1
ATOM 2347 C CA . THR B 2 155 ? 277.870 229.020 330.272 1.00 381.46 155 THR B CA 1
ATOM 2348 C C . THR B 2 155 ? 277.216 230.292 329.737 1.00 381.46 155 THR B C 1
ATOM 2349 O O . THR B 2 155 ? 277.909 231.136 329.173 1.00 381.46 155 THR B O 1
ATOM 2353 N N . LEU B 2 156 ? 275.908 230.482 329.940 1.00 332.43 156 LEU B N 1
ATOM 2354 C CA . LEU B 2 156 ? 275.311 231.780 329.627 1.00 332.43 156 LEU B CA 1
ATOM 2355 C C . LEU B 2 156 ? 275.749 232.852 330.617 1.00 332.43 156 LEU B C 1
ATOM 2356 O O . LEU B 2 156 ? 275.959 234.015 330.221 1.00 332.43 156 LEU B O 1
ATOM 2361 N N . ILE B 2 157 ? 275.909 232.475 331.894 1.00 356.28 157 ILE B N 1
ATOM 2362 C CA . ILE B 2 157 ? 276.551 233.365 332.865 1.00 356.28 157 ILE B CA 1
ATOM 2363 C C . ILE B 2 157 ? 277.981 233.685 332.438 1.00 356.28 157 ILE B C 1
ATOM 2364 O O . ILE B 2 157 ? 278.391 234.849 332.445 1.00 356.28 157 ILE B O 1
ATOM 2369 N N . ASP B 2 158 ? 278.726 232.666 331.985 1.00 398.76 158 ASP B N 1
ATOM 2370 C CA . ASP B 2 158 ? 280.077 232.826 331.440 1.00 398.76 158 ASP B CA 1
ATOM 2371 C C . ASP B 2 158 ? 280.112 233.660 330.162 1.00 398.76 158 ASP B C 1
ATOM 2372 O O . ASP B 2 158 ? 281.141 234.272 329.858 1.00 398.76 158 ASP B O 1
ATOM 2377 N N . PHE B 2 159 ? 279.031 233.657 329.395 1.00 354.96 159 PHE B N 1
ATOM 2378 C CA . PHE B 2 159 ? 278.879 234.494 328.217 1.00 354.96 159 PHE B CA 1
ATOM 2379 C C . PHE B 2 159 ? 278.682 235.943 328.630 1.00 354.96 159 PHE B C 1
ATOM 2380 O O . PHE B 2 159 ? 279.049 236.859 327.886 1.00 354.96 159 PHE B O 1
ATOM 2388 N N . LEU B 2 160 ? 278.098 236.159 329.811 1.00 306.39 160 LEU B N 1
ATOM 2389 C CA . LEU B 2 160 ? 277.658 237.507 330.146 1.00 306.39 160 LEU B CA 1
ATOM 2390 C C . LEU B 2 160 ? 278.799 238.460 330.533 1.00 306.39 160 LEU B C 1
ATOM 2391 O O . LEU B 2 160 ? 278.585 239.674 330.458 1.00 306.39 160 LEU B O 1
ATOM 2396 N N . GLU B 2 161 ? 280.018 237.979 330.864 1.00 355.45 161 GLU B N 1
ATOM 2397 C CA . GLU B 2 161 ? 281.066 238.942 331.240 1.00 355.45 161 GLU B CA 1
ATOM 2398 C C . GLU B 2 161 ? 281.632 239.703 330.052 1.00 355.45 161 GLU B C 1
ATOM 2399 O O . GLU B 2 161 ? 282.345 240.689 330.279 1.00 355.45 161 GLU B O 1
ATOM 2405 N N . GLU B 2 162 ? 281.384 239.205 328.821 1.00 387.04 162 GLU B N 1
ATOM 2406 C CA . GLU B 2 162 ? 281.474 239.815 327.484 1.00 387.04 162 GLU B CA 1
ATOM 2407 C C . GLU B 2 162 ? 282.252 241.121 327.366 1.00 387.04 162 GLU B C 1
ATOM 2408 O O . GLU B 2 162 ? 283.423 241.131 326.975 1.00 387.04 162 GLU B O 1
ATOM 2414 N N . SER B 2 163 ? 281.597 242.226 327.710 1.00 375.83 163 SER B N 1
ATOM 2415 C CA . SER B 2 163 ? 282.266 243.493 327.980 1.00 375.83 163 SER B CA 1
ATOM 2416 C C . SER B 2 163 ? 281.545 244.210 329.120 1.00 375.83 163 SER B C 1
ATOM 2417 O O . SER B 2 163 ? 280.606 244.978 328.908 1.00 375.83 163 SER B O 1
ATOM 2420 N N . PHE B 2 164 ? 281.993 243.946 330.346 1.00 376.38 164 PHE B N 1
ATOM 2421 C CA . PHE B 2 164 ? 281.950 244.934 331.416 1.00 376.38 164 PHE B CA 1
ATOM 2422 C C . PHE B 2 164 ? 283.247 244.982 332.211 1.00 376.38 164 PHE B C 1
ATOM 2423 O O . PHE B 2 164 ? 283.404 245.856 333.069 1.00 376.38 164 PHE B O 1
ATOM 2431 N N . GLN B 2 165 ? 284.173 244.060 331.950 1.00 414.61 165 GLN B N 1
ATOM 2432 C CA . GLN B 2 165 ? 285.531 244.174 332.469 1.00 414.61 165 GLN B CA 1
ATOM 2433 C C . GLN B 2 165 ? 286.599 243.919 331.418 1.00 414.61 165 GLN B C 1
ATOM 2434 O O . GLN B 2 165 ? 287.769 244.227 331.673 1.00 414.61 165 GLN B O 1
ATOM 2440 N N . SER B 2 166 ? 286.249 243.391 330.243 1.00 423.62 166 SER B N 1
ATOM 2441 C CA . SER B 2 166 ? 287.254 242.971 329.272 1.00 423.62 166 SER B CA 1
ATOM 2442 C C . SER B 2 166 ? 287.550 244.069 328.255 1.00 423.62 166 SER B C 1
ATOM 2443 O O . SER B 2 166 ? 288.682 244.555 328.162 1.00 423.62 166 SER B O 1
ATOM 2446 N N . SER B 2 167 ? 286.544 244.478 327.490 1.00 360.80 167 SER B N 1
ATOM 2447 C CA . SER B 2 167 ? 286.719 245.480 326.450 1.00 360.80 167 SER B CA 1
ATOM 2448 C C . SER B 2 167 ? 285.833 246.688 326.723 1.00 360.80 167 SER B C 1
ATOM 2449 O O . SER B 2 167 ? 284.875 246.625 327.497 1.00 360.80 167 SER B O 1
ATOM 2452 N N . ASN B 2 168 ? 286.176 247.806 326.086 1.00 349.08 168 ASN B N 1
ATOM 2453 C CA . ASN B 2 168 ? 285.419 249.038 326.248 1.00 349.08 168 ASN B CA 1
ATOM 2454 C C . ASN B 2 168 ? 284.717 249.459 324.964 1.00 349.08 168 ASN B C 1
ATOM 2455 O O . ASN B 2 168 ? 283.484 249.519 324.943 1.00 349.08 168 ASN B O 1
ATOM 2460 N N . LYS B 2 169 ? 285.465 249.709 323.881 1.00 379.25 169 LYS B N 1
ATOM 2461 C CA . LYS B 2 169 ? 284.879 250.114 322.604 1.00 379.25 169 LYS B CA 1
ATOM 2462 C C . LYS B 2 169 ? 285.820 249.944 321.417 1.00 379.25 169 LYS B C 1
ATOM 2463 O O . LYS B 2 169 ? 286.908 250.528 321.387 1.00 379.25 169 LYS B O 1
ATOM 2469 N N . THR B 2 170 ? 285.405 249.147 320.438 1.00 366.51 170 THR B N 1
ATOM 2470 C CA . THR B 2 170 ? 285.828 249.312 319.053 1.00 366.51 170 THR B CA 1
ATOM 2471 C C . THR B 2 170 ? 284.635 249.600 318.159 1.00 366.51 170 THR B C 1
ATOM 2472 O O . THR B 2 170 ? 284.630 250.598 317.427 1.00 366.51 170 THR B O 1
ATOM 2476 N N . GLU B 2 171 ? 283.618 248.743 318.214 1.00 371.06 171 GLU B N 1
ATOM 2477 C CA . GLU B 2 171 ? 282.274 249.062 317.741 1.00 371.06 171 GLU B CA 1
ATOM 2478 C C . GLU B 2 171 ? 281.335 248.275 318.651 1.00 371.06 171 GLU B C 1
ATOM 2479 O O . GLU B 2 171 ? 281.040 247.106 318.385 1.00 371.06 171 GLU B O 1
ATOM 2485 N N . ILE B 2 172 ? 280.874 248.924 319.718 1.00 328.78 172 ILE B N 1
ATOM 2486 C CA . ILE B 2 172 ? 280.366 248.242 320.900 1.00 328.78 172 ILE B CA 1
ATOM 2487 C C . ILE B 2 172 ? 278.832 248.254 320.933 1.00 32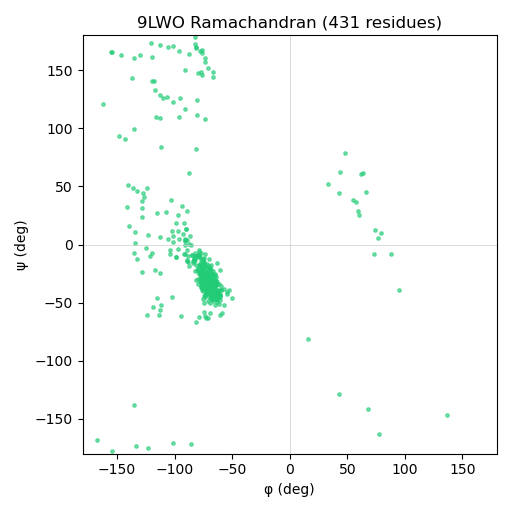8.78 172 ILE B C 1
ATOM 2488 O O . ILE B 2 172 ? 278.216 247.890 321.943 1.00 328.78 172 ILE B O 1
ATOM 2493 N N . ASN B 2 173 ? 278.195 248.638 319.824 1.00 343.35 173 ASN B N 1
ATOM 2494 C CA . ASN B 2 173 ? 276.751 248.467 319.678 1.00 343.35 173 ASN B CA 1
ATOM 2495 C C . ASN B 2 173 ? 276.350 246.998 319.584 1.00 343.35 173 ASN B C 1
ATOM 2496 O O . ASN B 2 173 ? 275.306 246.588 320.127 1.00 343.35 173 ASN B O 1
ATOM 2501 N N . THR B 2 174 ? 277.199 246.197 318.931 1.00 328.57 174 THR B N 1
ATOM 2502 C CA . THR B 2 174 ? 276.968 244.769 318.768 1.00 328.57 174 THR B CA 1
ATOM 2503 C C . THR B 2 174 ? 277.029 244.050 320.112 1.00 328.57 174 THR B C 1
ATOM 2504 O O . THR B 2 174 ? 276.380 243.018 320.291 1.00 328.57 174 THR B O 1
ATOM 2508 N N . HIS B 2 175 ? 277.754 244.623 321.078 1.00 325.85 175 HIS B N 1
ATOM 2509 C CA . HIS B 2 175 ? 277.787 244.113 322.444 1.00 325.85 175 HIS B CA 1
ATOM 2510 C C . HIS B 2 175 ? 276.414 244.173 323.111 1.00 325.85 175 HIS B C 1
ATOM 2511 O O . HIS B 2 175 ? 275.968 243.186 323.711 1.00 325.85 175 HIS B O 1
ATOM 2518 N N . ARG B 2 176 ? 275.710 245.310 323.015 1.00 341.77 176 ARG B N 1
ATOM 2519 C CA . ARG B 2 176 ? 274.374 245.319 323.607 1.00 341.77 176 ARG B CA 1
ATOM 2520 C C . ARG B 2 176 ? 273.368 244.566 322.750 1.00 341.77 176 ARG B C 1
ATOM 2521 O O . ARG B 2 176 ? 272.343 244.114 323.273 1.00 341.77 176 ARG B O 1
ATOM 2529 N N . LEU B 2 177 ? 273.651 244.387 321.453 1.00 330.47 177 LEU B N 1
ATOM 2530 C CA . LEU B 2 177 ? 272.864 243.433 320.670 1.00 330.47 177 LEU B CA 1
ATOM 2531 C C . LEU B 2 177 ? 273.041 242.003 321.186 1.00 330.47 177 LEU B C 1
ATOM 2532 O O . LEU B 2 177 ? 272.073 241.225 321.234 1.00 330.47 177 LEU B O 1
ATOM 2537 N N . CYS B 2 178 ? 274.272 241.654 321.591 1.00 347.51 178 CYS B N 1
ATOM 2538 C CA . CYS B 2 178 ? 274.536 240.364 322.226 1.00 347.51 178 CYS B CA 1
ATOM 2539 C C . CYS B 2 178 ? 273.795 240.224 323.548 1.00 347.51 178 CYS B C 1
ATOM 2540 O O . CYS B 2 178 ? 273.258 239.148 323.833 1.00 347.51 178 CYS B O 1
ATOM 2543 N N . GLN B 2 179 ? 273.757 241.291 324.366 1.00 362.05 179 GLN B N 1
ATOM 2544 C CA . GLN B 2 179 ? 272.953 241.216 325.593 1.00 362.05 179 GLN B CA 1
ATOM 2545 C C . GLN B 2 179 ? 271.463 241.093 325.327 1.00 362.05 179 GLN B C 1
ATOM 2546 O O . GLN B 2 179 ? 270.793 240.362 326.065 1.00 362.05 179 GLN B O 1
ATOM 2552 N N . PHE B 2 180 ? 270.948 241.763 324.285 1.00 351.68 180 PHE B N 1
ATOM 2553 C CA . PHE B 2 180 ? 269.537 241.637 323.909 1.00 351.68 180 PHE B CA 1
ATOM 2554 C C . PHE B 2 180 ? 269.196 240.204 323.529 1.00 351.68 180 PHE B C 1
ATOM 2555 O O . PHE B 2 180 ? 268.198 239.634 324.000 1.00 351.68 180 PHE B O 1
ATOM 2563 N N . TRP B 2 181 ? 270.058 239.579 322.732 1.00 331.88 181 TRP B N 1
ATOM 2564 C CA . TRP B 2 181 ? 269.725 238.236 322.293 1.00 331.88 181 TRP B CA 1
ATOM 2565 C C . TRP B 2 181 ? 270.006 237.197 323.376 1.00 331.88 181 TRP B C 1
ATOM 2566 O O . TRP B 2 181 ? 269.318 236.172 323.428 1.00 331.88 181 TRP B O 1
ATOM 2577 N N . VAL B 2 182 ? 270.926 237.471 324.314 1.00 347.88 182 VAL B N 1
ATOM 2578 C CA . VAL B 2 182 ? 271.122 236.459 325.352 1.00 347.88 182 VAL B CA 1
ATOM 2579 C C . VAL B 2 182 ? 270.025 236.576 326.413 1.00 347.88 182 VAL B C 1
ATOM 2580 O O . VAL B 2 182 ? 269.615 235.557 326.980 1.00 347.88 182 VAL B O 1
ATOM 2584 N N . CYS B 2 183 ? 269.476 237.783 326.663 1.00 366.26 183 CYS B N 1
ATOM 2585 C CA . CYS B 2 183 ? 268.385 237.845 327.639 1.00 366.26 183 CYS B CA 1
ATOM 2586 C C . CYS B 2 183 ? 267.105 237.288 327.039 1.00 366.26 183 CYS B C 1
ATOM 2587 O O . CYS B 2 183 ? 266.343 236.607 327.733 1.00 366.26 183 CYS B O 1
ATOM 2590 N N . TYR B 2 184 ? 266.877 237.524 325.740 1.00 335.03 184 TYR B N 1
ATOM 2591 C CA . TYR B 2 184 ? 265.743 236.887 325.073 1.00 335.03 184 TYR B CA 1
ATOM 2592 C C . TYR B 2 184 ? 265.940 235.377 324.945 1.00 335.03 184 TYR B C 1
ATOM 2593 O O . TYR B 2 184 ? 264.963 234.621 324.882 1.00 335.03 184 TYR B O 1
ATOM 2602 N N . ALA B 2 185 ? 267.193 234.915 324.942 1.00 345.61 185 ALA B N 1
ATOM 2603 C CA . ALA B 2 185 ? 267.448 233.485 325.054 1.00 345.61 185 ALA B CA 1
ATOM 2604 C C . ALA B 2 185 ? 267.112 232.957 326.446 1.00 345.61 185 ALA B C 1
ATOM 2605 O O . ALA B 2 185 ? 266.538 231.873 326.579 1.00 345.61 185 ALA B O 1
ATOM 2607 N N . LEU B 2 186 ? 267.479 233.689 327.499 1.00 336.81 186 LEU B N 1
ATOM 2608 C CA . LEU B 2 186 ? 267.330 233.100 328.826 1.00 336.81 186 LEU B CA 1
ATOM 2609 C C . LEU B 2 186 ? 265.957 233.338 329.447 1.00 336.81 186 LEU B C 1
ATOM 2610 O O . LEU B 2 186 ? 265.666 232.749 330.492 1.00 336.81 186 LEU B O 1
ATOM 2615 N N . THR B 2 187 ? 265.115 234.196 328.863 1.00 338.22 187 THR B N 1
ATOM 2616 C CA . THR B 2 187 ? 263.732 234.257 329.338 1.00 338.22 187 THR B CA 1
ATOM 2617 C C . THR B 2 187 ? 262.905 233.076 328.853 1.00 338.22 187 THR B C 1
ATOM 2618 O O . THR B 2 187 ? 261.902 232.726 329.484 1.00 338.22 187 THR B O 1
ATOM 2622 N N . VAL B 2 188 ? 263.300 232.447 327.752 1.00 356.09 188 VAL B N 1
ATOM 2623 C CA . VAL B 2 188 ? 262.433 231.471 327.106 1.00 356.09 188 VAL B CA 1
ATOM 2624 C C . VAL B 2 188 ? 262.940 230.079 327.498 1.00 356.09 188 VAL B C 1
ATOM 2625 O O . VAL B 2 188 ? 262.442 229.051 327.024 1.00 356.09 188 VAL B O 1
ATOM 2629 N N . ILE B 2 189 ? 263.907 230.034 328.418 1.00 349.74 189 ILE B N 1
ATOM 2630 C CA . ILE B 2 189 ? 264.329 228.778 329.036 1.00 349.74 189 ILE B CA 1
ATOM 2631 C C . ILE B 2 189 ? 263.831 228.652 330.473 1.00 349.74 189 ILE B C 1
ATOM 2632 O O . ILE B 2 189 ? 264.184 227.688 331.161 1.00 349.74 189 ILE B O 1
ATOM 2637 N N . THR B 2 190 ? 263.018 229.606 330.942 1.00 346.46 190 THR B N 1
ATOM 2638 C CA . THR B 2 190 ? 262.690 229.683 332.365 1.00 346.46 190 THR B CA 1
ATOM 2639 C C . THR B 2 190 ? 261.734 228.577 332.794 1.00 346.46 190 THR B C 1
ATOM 2640 O O . THR B 2 190 ? 261.914 227.993 333.870 1.00 346.46 190 THR B O 1
ATOM 2644 N N . CYS B 2 191 ? 260.747 228.266 331.940 1.00 344.80 191 CYS B N 1
ATOM 2645 C CA . CYS B 2 191 ? 259.593 227.385 332.148 1.00 344.80 191 CYS B CA 1
ATOM 2646 C C . CYS B 2 191 ? 258.935 227.585 333.511 1.00 344.80 191 CYS B C 1
ATOM 2647 O O . CYS B 2 191 ? 258.612 228.718 333.881 1.00 344.80 191 CYS B O 1
ATOM 2650 N N . ASN B 2 192 ? 258.727 226.501 334.265 1.00 340.14 192 ASN B N 1
ATOM 2651 C CA . ASN B 2 192 ? 258.115 226.603 335.585 1.00 340.14 192 ASN B CA 1
ATOM 2652 C C . ASN B 2 192 ? 258.756 225.650 336.588 1.00 340.14 192 ASN B C 1
ATOM 2653 O O . ASN B 2 192 ? 258.078 225.158 337.496 1.00 340.14 192 ASN B O 1
ATOM 2658 N N . ASN B 2 193 ? 260.050 225.375 336.451 1.00 312.25 193 ASN B N 1
ATOM 2659 C CA . ASN B 2 193 ? 260.695 224.396 337.315 1.00 312.25 193 ASN B CA 1
ATOM 2660 C C . ASN B 2 193 ? 261.153 225.057 338.615 1.00 312.25 193 ASN B C 1
ATOM 2661 O O . ASN B 2 193 ? 260.827 226.208 338.912 1.00 312.25 193 ASN B O 1
ATOM 2666 N N . LEU B 2 194 ? 261.914 224.310 339.414 1.00 329.18 194 LEU B N 1
ATOM 2667 C CA . LEU B 2 194 ? 262.459 224.796 340.671 1.00 329.18 194 LEU B CA 1
ATOM 2668 C C . LEU B 2 194 ? 263.981 224.726 340.706 1.00 329.18 194 LEU B C 1
ATOM 2669 O O . LEU B 2 194 ? 264.598 225.315 341.604 1.00 329.18 194 LEU B O 1
ATOM 2674 N N . ALA B 2 195 ? 264.605 224.065 339.732 1.00 320.61 195 ALA B N 1
ATOM 2675 C CA . ALA B 2 195 ? 266.041 223.824 339.785 1.00 320.61 195 ALA B CA 1
ATOM 2676 C C . ALA B 2 195 ? 266.856 225.074 339.467 1.00 320.61 195 ALA B C 1
ATOM 2677 O O . ALA B 2 195 ? 267.785 225.414 340.206 1.00 320.61 195 ALA B O 1
ATOM 2679 N N . ILE B 2 196 ? 266.502 225.788 338.394 1.00 337.98 196 ILE B N 1
ATOM 2680 C CA . ILE B 2 196 ? 267.468 226.672 337.744 1.00 337.98 196 ILE B CA 1
ATOM 2681 C C . ILE B 2 196 ? 267.627 228.003 338.482 1.00 337.98 196 ILE B C 1
ATOM 2682 O O . ILE B 2 196 ? 268.737 228.552 338.548 1.00 337.98 196 ILE B O 1
ATOM 2687 N N . MET B 2 197 ? 266.556 228.526 339.092 1.00 333.77 197 MET B N 1
ATOM 2688 C CA . MET B 2 197 ? 266.693 229.827 339.739 1.00 333.77 197 MET B CA 1
ATOM 2689 C C . MET B 2 197 ? 267.398 229.736 341.086 1.00 333.77 197 MET B C 1
ATOM 2690 O O . MET B 2 197 ? 267.807 230.771 341.615 1.00 333.77 197 MET B O 1
ATOM 2695 N N . ARG B 2 198 ? 267.604 228.528 341.620 1.00 321.93 198 ARG B N 1
ATOM 2696 C CA . ARG B 2 198 ? 268.471 228.378 342.785 1.00 321.93 198 ARG B CA 1
ATOM 2697 C C . ARG B 2 198 ? 269.926 228.688 342.441 1.00 321.93 198 ARG B C 1
ATOM 2698 O O . ARG B 2 198 ? 270.589 229.455 343.153 1.00 321.93 198 ARG B O 1
ATOM 2706 N N . GLU B 2 199 ? 270.438 228.134 341.337 1.00 366.63 199 GLU B N 1
ATOM 2707 C CA . GLU B 2 199 ? 271.795 228.493 340.943 1.00 366.63 199 GLU B CA 1
ATOM 2708 C C . GLU B 2 199 ? 271.864 229.861 340.281 1.00 366.63 199 GLU B C 1
ATOM 2709 O O . GLU B 2 199 ? 272.957 230.429 340.188 1.00 366.63 199 GLU B O 1
ATOM 2715 N N . LEU B 2 200 ? 270.736 230.404 339.813 1.00 341.01 200 LEU B N 1
ATOM 2716 C CA . LEU B 2 200 ? 270.732 231.820 339.456 1.00 341.01 200 LEU B CA 1
ATOM 2717 C C . LEU B 2 200 ? 270.809 232.702 340.701 1.00 341.01 200 LEU B C 1
ATOM 2718 O O . LEU B 2 200 ? 271.391 233.792 340.661 1.00 341.01 200 LEU B O 1
ATOM 2723 N N . ARG B 2 201 ? 270.234 232.243 341.816 1.00 329.21 201 ARG B N 1
ATOM 2724 C CA . ARG B 2 201 ? 270.400 232.915 343.100 1.00 329.21 201 ARG B CA 1
ATOM 2725 C C . ARG B 2 201 ? 271.791 232.701 343.688 1.00 329.21 201 ARG B C 1
ATOM 2726 O O . ARG B 2 201 ? 272.196 233.461 344.576 1.00 329.21 201 ARG B O 1
ATOM 2734 N N . SER B 2 202 ? 272.522 231.683 343.217 1.00 348.25 202 SER B N 1
ATOM 2735 C CA . SER B 2 202 ? 273.851 231.384 343.753 1.00 348.25 202 SER B CA 1
ATOM 2736 C C . SER B 2 202 ? 274.880 232.465 343.427 1.00 348.25 202 SER B C 1
ATOM 2737 O O . SER B 2 202 ? 275.756 232.746 344.254 1.00 348.25 202 SER B O 1
ATOM 2740 N N . TYR B 2 203 ? 274.805 233.072 342.244 1.00 317.35 203 TYR B N 1
ATOM 2741 C CA . TYR B 2 203 ? 275.782 234.078 341.854 1.00 317.35 203 TYR B CA 1
ATOM 2742 C C . TYR B 2 203 ? 275.512 235.402 342.571 1.00 317.35 203 TYR B C 1
ATOM 2743 O O . TYR B 2 203 ? 274.440 235.627 343.140 1.00 317.35 203 TYR B O 1
ATOM 2752 N N . ARG B 2 204 ? 276.506 236.292 342.540 1.00 290.27 204 ARG B N 1
ATOM 2753 C CA . ARG B 2 204 ? 276.497 237.478 343.390 1.00 290.27 204 ARG B CA 1
ATOM 2754 C C . ARG B 2 204 ? 276.342 238.779 342.617 1.00 290.27 204 ARG B C 1
ATOM 2755 O O . ARG B 2 204 ? 275.415 239.547 342.895 1.00 290.27 204 ARG B O 1
ATOM 2763 N N . SER B 2 205 ? 277.219 239.059 341.649 1.00 312.75 205 SER B N 1
ATOM 2764 C CA . SER B 2 205 ? 277.267 240.393 341.060 1.00 312.75 205 SER B CA 1
ATOM 2765 C C . SER B 2 205 ? 276.222 240.605 339.970 1.00 312.75 205 SER B C 1
ATOM 2766 O O . SER B 2 205 ? 275.976 241.759 339.591 1.00 312.75 205 SER B O 1
ATOM 2769 N N . LEU B 2 206 ? 275.593 239.519 339.499 1.00 330.31 206 LEU B N 1
ATOM 2770 C CA . LEU B 2 206 ? 274.726 239.542 338.319 1.00 330.31 206 LEU B CA 1
ATOM 2771 C C . LEU B 2 206 ? 273.479 240.391 338.531 1.00 330.31 206 LEU B C 1
ATOM 2772 O O . LEU B 2 206 ? 273.019 241.054 337.588 1.00 330.31 206 LEU B O 1
ATOM 2777 N N . LYS B 2 207 ? 272.940 240.374 339.760 1.00 304.98 207 LYS B N 1
ATOM 2778 C CA . LYS B 2 207 ? 271.845 241.250 340.182 1.00 304.98 207 LYS B CA 1
ATOM 2779 C C . LYS B 2 207 ? 272.175 242.717 339.948 1.00 304.98 207 LYS B C 1
ATOM 2780 O O . LYS B 2 207 ? 271.332 243.475 339.444 1.00 304.98 207 LYS B O 1
ATOM 2786 N N . PHE B 2 208 ? 273.416 243.112 340.272 1.00 311.42 208 PHE B N 1
ATOM 2787 C CA . PHE B 2 208 ? 273.895 244.465 339.998 1.00 311.42 208 PHE B CA 1
ATOM 2788 C C . PHE B 2 208 ? 273.884 244.718 338.495 1.00 311.42 208 PHE B C 1
ATOM 2789 O O . PHE B 2 208 ? 273.366 245.742 338.032 1.00 311.42 208 PHE B O 1
ATOM 2797 N N . HIS B 2 209 ? 274.334 243.726 337.719 1.00 324.30 209 HIS B N 1
ATOM 2798 C CA . HIS B 2 209 ? 274.262 243.802 336.270 1.00 324.30 209 HIS B CA 1
ATOM 2799 C C . HIS B 2 209 ? 272.831 243.724 335.776 1.00 324.30 209 HIS B C 1
ATOM 2800 O O . HIS B 2 209 ? 272.511 244.337 334.749 1.00 324.30 209 HIS B O 1
ATOM 2807 N N . LEU B 2 210 ? 271.967 243.033 336.531 1.00 298.32 210 LEU B N 1
ATOM 2808 C CA . LEU B 2 210 ? 270.540 243.042 336.246 1.00 298.32 210 LEU B CA 1
ATOM 2809 C C . LEU B 2 210 ? 269.971 244.439 336.431 1.00 298.32 210 LEU B C 1
ATOM 2810 O O . LEU B 2 210 ? 269.098 244.866 335.662 1.00 298.32 210 LEU B O 1
ATOM 2815 N N . GLN B 2 211 ? 270.513 245.183 337.408 1.00 330.31 211 GLN B N 1
ATOM 2816 C CA . GLN B 2 211 ? 270.184 246.595 337.563 1.00 330.31 211 GLN B CA 1
ATOM 2817 C C . GLN B 2 211 ? 270.560 247.382 336.316 1.00 330.31 211 GLN B C 1
ATOM 2818 O O . GLN B 2 211 ? 269.767 248.206 335.843 1.00 330.31 211 GLN B O 1
ATOM 2824 N N . LEU B 2 212 ? 271.709 247.048 335.709 1.00 348.72 212 LEU B N 1
ATOM 2825 C CA . LEU B 2 212 ? 272.120 247.704 334.470 1.00 348.72 212 LEU B CA 1
ATOM 2826 C C . LEU B 2 212 ? 271.195 247.362 333.309 1.00 348.72 212 LEU B C 1
ATOM 2827 O O . LEU B 2 212 ? 270.919 248.227 332.468 1.00 348.72 212 LEU B O 1
ATOM 2832 N N . VAL B 2 213 ? 270.623 246.147 333.285 1.00 317.34 213 VAL B N 1
ATOM 2833 C CA . VAL B 2 213 ? 269.725 245.884 332.159 1.00 317.34 213 VAL B CA 1
ATOM 2834 C C . VAL B 2 213 ? 268.340 246.423 332.490 1.00 317.34 213 VAL B C 1
ATOM 2835 O O . VAL B 2 213 ? 267.481 246.527 331.604 1.00 317.34 213 VAL B O 1
ATOM 2839 N N . ALA B 2 214 ? 268.126 246.848 333.740 1.00 343.53 214 ALA B N 1
ATOM 2840 C CA . ALA B 2 214 ? 266.984 247.702 334.031 1.00 343.53 214 ALA B CA 1
ATOM 2841 C C . ALA B 2 214 ? 267.203 249.124 333.527 1.00 343.53 214 ALA B C 1
ATOM 2842 O O . ALA B 2 214 ? 266.229 249.820 333.215 1.00 343.53 214 ALA B O 1
ATOM 2844 N N . THR B 2 215 ? 268.461 249.578 333.437 1.00 374.12 215 THR B N 1
ATOM 2845 C CA . THR B 2 215 ? 268.709 250.977 333.086 1.00 374.12 215 THR B CA 1
ATOM 2846 C C . THR B 2 215 ? 268.514 251.256 331.601 1.00 374.12 215 THR B C 1
ATOM 2847 O O . THR B 2 215 ? 267.991 252.314 331.234 1.00 374.12 215 THR B O 1
ATOM 2851 N N . GLU B 2 216 ? 268.932 250.335 330.738 1.00 363.75 216 GLU B N 1
ATOM 2852 C CA . GLU B 2 216 ? 268.984 250.609 329.310 1.00 363.75 216 GLU B CA 1
ATOM 2853 C C . GLU B 2 216 ? 267.595 250.556 328.682 1.00 363.75 216 GLU B C 1
ATOM 2854 O O . GLU B 2 216 ? 266.731 249.784 329.108 1.00 363.75 216 GLU B O 1
ATOM 2860 N N . ASN B 2 217 ? 267.386 251.401 327.677 1.00 372.96 217 ASN B N 1
ATOM 2861 C CA . ASN B 2 217 ? 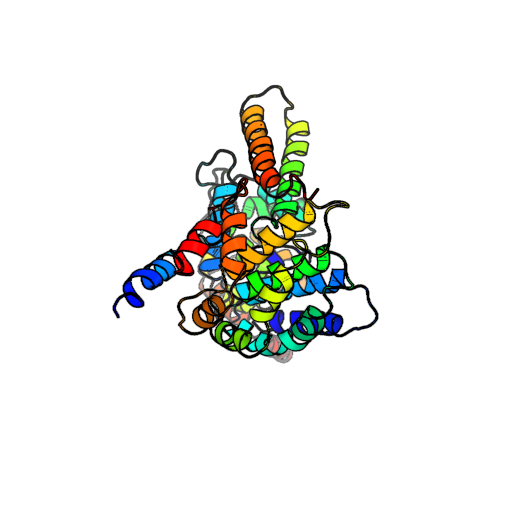266.086 251.526 327.035 1.00 372.96 217 ASN B CA 1
ATOM 2862 C C . ASN B 2 217 ? 265.858 250.404 326.029 1.00 372.96 217 ASN B C 1
ATOM 2863 O O . ASN B 2 217 ? 266.787 249.922 325.377 1.00 372.96 217 ASN B O 1
ATOM 2868 N N . TRP B 2 218 ? 264.595 250.006 325.890 1.00 351.30 218 TRP B N 1
ATOM 2869 C CA . TRP B 2 218 ? 264.204 248.891 325.032 1.00 351.30 218 TRP B CA 1
ATOM 2870 C C . TRP B 2 218 ? 263.394 249.444 323.866 1.00 351.30 218 TRP B C 1
ATOM 2871 O O . TRP B 2 218 ? 262.251 249.879 324.045 1.00 351.30 218 TRP B O 1
ATOM 2882 N N . SER B 2 219 ? 263.987 249.424 322.674 1.00 332.09 219 SER B N 1
ATOM 2883 C CA . SER B 2 219 ? 263.404 250.058 321.493 1.00 332.09 219 SER B CA 1
ATOM 2884 C C . SER B 2 219 ? 262.650 249.014 320.678 1.00 332.09 219 SER B C 1
ATOM 2885 O O . SER B 2 219 ? 263.255 248.131 320.066 1.00 332.09 219 SER B O 1
ATOM 2888 N N . GLY B 2 220 ? 261.321 249.119 320.667 1.00 345.74 220 GLY B N 1
ATOM 2889 C CA . GLY B 2 220 ? 260.491 248.335 319.770 1.00 345.74 220 GLY B CA 1
ATOM 2890 C C . GLY B 2 220 ? 260.344 246.876 320.113 1.00 345.74 220 GLY B C 1
ATOM 2891 O O . GLY B 2 220 ? 259.872 246.102 319.275 1.00 345.74 220 GLY B O 1
ATOM 2892 N N . TRP B 2 221 ? 260.755 246.471 321.306 1.00 338.18 221 TRP B N 1
ATOM 2893 C CA . TRP B 2 221 ? 260.563 245.103 321.741 1.00 338.18 221 TRP B CA 1
ATOM 2894 C C . TRP B 2 221 ? 259.087 244.879 322.074 1.00 338.18 221 TRP B C 1
ATOM 2895 O O . TRP B 2 221 ? 258.351 245.849 322.287 1.00 338.18 221 TRP B O 1
ATOM 2906 N N . PRO B 2 222 ? 258.610 243.621 322.032 1.00 334.62 222 PRO B N 1
ATOM 2907 C CA . PRO B 2 222 ? 257.207 243.358 322.417 1.00 334.62 222 PRO B CA 1
ATOM 2908 C C . PRO B 2 222 ? 256.874 243.734 323.852 1.00 334.62 222 PRO B C 1
ATOM 2909 O O . PRO B 2 222 ? 255.834 244.366 324.081 1.00 334.62 222 PRO B O 1
ATOM 2913 N N . GLU B 2 223 ? 257.743 243.402 324.807 1.00 384.51 223 GLU B N 1
ATOM 2914 C CA . GLU B 2 223 ? 257.713 243.998 326.138 1.00 384.51 223 GLU B CA 1
ATOM 2915 C C . GLU B 2 223 ? 259.114 243.892 326.723 1.00 384.51 223 GLU B C 1
ATOM 2916 O O . GLU B 2 223 ? 259.971 243.176 326.199 1.00 384.51 223 GLU B O 1
ATOM 2922 N N . ASN B 2 224 ? 259.343 244.647 327.795 1.00 373.23 224 ASN B N 1
ATOM 2923 C CA . ASN B 2 224 ? 260.661 244.727 328.419 1.00 373.23 224 ASN B CA 1
ATOM 2924 C C . ASN B 2 224 ? 260.953 243.437 329.174 1.00 373.23 224 ASN B C 1
ATOM 2925 O O . ASN B 2 224 ? 260.382 243.180 330.236 1.00 373.23 224 ASN B O 1
ATOM 2930 N N . PHE B 2 225 ? 261.863 242.631 328.635 1.00 343.01 225 PHE B N 1
ATOM 2931 C CA . PHE B 2 225 ? 262.120 241.310 329.190 1.00 343.01 225 PHE B CA 1
ATOM 2932 C C . PHE B 2 225 ? 262.981 241.372 330.444 1.00 343.01 225 PHE B C 1
ATOM 2933 O O . PHE B 2 225 ? 262.988 240.414 331.226 1.00 343.01 225 PHE B O 1
ATOM 2941 N N . ALA B 2 226 ? 263.681 242.489 330.663 1.00 377.98 226 ALA B N 1
ATOM 2942 C CA . ALA B 2 226 ? 264.533 242.621 331.840 1.00 377.98 226 ALA B CA 1
ATOM 2943 C C . ALA B 2 226 ? 263.712 242.804 333.111 1.00 377.98 226 ALA B C 1
ATOM 2944 O O . ALA B 2 226 ? 264.075 242.275 334.168 1.00 377.98 226 ALA B O 1
ATOM 2946 N N . GLU B 2 227 ? 262.602 243.542 333.035 1.00 389.13 227 GLU B N 1
ATOM 2947 C CA . GLU B 2 227 ? 261.799 243.746 334.237 1.00 389.13 227 GLU B CA 1
ATOM 2948 C C . GLU B 2 227 ? 260.973 242.516 334.599 1.00 389.13 227 GLU B C 1
ATOM 2949 O O . GLU B 2 227 ? 260.814 242.224 335.790 1.00 389.13 227 GLU B O 1
ATOM 2955 N N . VAL B 2 228 ? 260.504 241.743 333.613 1.00 352.18 228 VAL B N 1
ATOM 2956 C CA . VAL B 2 228 ? 259.878 240.468 333.962 1.00 352.18 228 VAL B CA 1
ATOM 2957 C C . VAL B 2 228 ? 260.932 239.445 334.375 1.00 352.18 228 VAL B C 1
ATOM 2958 O O . VAL B 2 228 ? 260.626 238.507 335.122 1.00 352.18 228 VAL B O 1
ATOM 2962 N N . LEU B 2 229 ? 262.183 239.617 333.929 1.00 347.21 229 LEU B N 1
ATOM 2963 C CA . LEU B 2 229 ? 263.278 238.787 334.420 1.00 347.21 229 LEU B CA 1
ATOM 2964 C C . LEU B 2 229 ? 263.561 239.053 335.893 1.00 347.21 229 LEU B C 1
ATOM 2965 O O . LEU B 2 229 ? 263.706 238.119 336.686 1.00 347.21 229 LEU B O 1
ATOM 2970 N N . TYR B 2 230 ? 263.646 240.330 336.271 1.00 345.30 230 TYR B N 1
ATOM 2971 C CA . TYR B 2 230 ? 263.865 240.689 337.670 1.00 345.30 230 TYR B CA 1
ATOM 2972 C C . TYR B 2 230 ? 262.659 240.350 338.534 1.00 34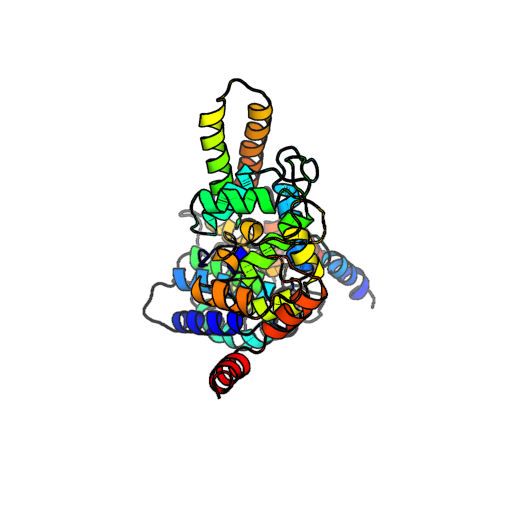5.30 230 TYR B C 1
ATOM 2973 O O . TYR B 2 230 ? 262.815 240.054 339.726 1.00 345.30 230 TYR B O 1
ATOM 2982 N N . PHE B 2 231 ? 261.460 240.379 337.952 1.00 344.63 231 PHE B N 1
ATOM 2983 C CA . PHE B 2 231 ? 260.284 239.886 338.655 1.00 344.63 231 PHE B CA 1
ATOM 2984 C C . PHE B 2 231 ? 260.369 238.379 338.883 1.00 344.63 231 PHE B C 1
ATOM 2985 O O . PHE B 2 231 ? 260.008 237.889 339.958 1.00 344.63 231 PHE B O 1
ATOM 2993 N N . LEU B 2 232 ? 260.859 237.623 337.894 1.00 320.19 232 LEU B N 1
ATOM 2994 C CA . LEU B 2 232 ? 260.930 236.175 338.067 1.00 320.19 232 LEU B CA 1
ATOM 2995 C C . LEU B 2 232 ? 262.152 235.721 338.856 1.00 320.19 232 LEU B C 1
ATOM 2996 O O . LEU B 2 232 ? 262.166 234.584 339.337 1.00 320.19 232 LEU B O 1
ATOM 3001 N N . ILE B 2 233 ? 263.177 236.561 339.000 1.00 315.60 233 ILE B N 1
ATOM 3002 C CA . ILE B 2 233 ? 264.394 236.102 339.657 1.00 315.60 233 ILE B CA 1
ATOM 3003 C C . ILE B 2 233 ? 264.300 236.195 341.176 1.00 315.60 233 ILE B C 1
ATOM 3004 O O . ILE B 2 233 ? 265.102 235.565 341.877 1.00 315.60 233 ILE B O 1
ATOM 3009 N N . GLY B 2 234 ? 263.336 236.941 341.711 1.00 343.48 234 GLY B N 1
ATOM 3010 C CA . GLY B 2 234 ? 263.073 236.902 343.129 1.00 343.48 234 GLY B CA 1
ATOM 3011 C C . GLY B 2 234 ? 264.004 237.697 344.016 1.00 343.48 234 GLY B C 1
ATOM 3012 O O . GLY B 2 234 ? 263.944 237.527 345.240 1.00 343.48 234 GLY B O 1
ATOM 3013 N N . PHE B 2 235 ? 264.875 238.544 343.461 1.00 346.18 235 PHE B N 1
ATOM 3014 C CA . PHE B 2 235 ? 265.657 239.426 344.323 1.00 346.18 235 PHE B CA 1
ATOM 3015 C C . PHE B 2 235 ? 264.919 240.713 344.668 1.00 346.18 235 PHE B C 1
ATOM 3016 O O . PHE B 2 235 ? 265.484 241.554 345.378 1.00 346.18 235 PHE B O 1
ATOM 3024 N N . HIS B 2 236 ? 263.698 240.896 344.170 1.00 352.23 236 HIS B N 1
ATOM 3025 C CA . HIS B 2 236 ? 262.859 242.025 344.560 1.00 352.23 236 HIS B CA 1
ATOM 3026 C C . HIS B 2 236 ? 262.414 241.893 346.012 1.00 352.23 236 HIS B C 1
ATOM 3027 O O . HIS B 2 236 ? 262.208 240.785 346.504 1.00 352.23 236 HIS B O 1
ATOM 3034 N N . ILE C 3 119 ? 253.368 225.851 346.806 1.00 316.37 119 ILE C N 1
ATOM 3035 C CA . ILE C 3 119 ? 252.858 226.329 348.081 1.00 316.37 119 ILE C CA 1
ATOM 3036 C C . ILE C 3 119 ? 253.679 227.559 348.488 1.00 316.37 119 ILE C C 1
ATOM 3037 O O . ILE C 3 119 ? 254.887 227.596 348.221 1.00 316.37 119 ILE C O 1
ATOM 3042 N N . PHE C 3 120 ? 252.990 228.564 349.058 1.00 322.69 120 PHE C N 1
ATOM 3043 C CA . PHE C 3 120 ? 253.537 229.763 349.699 1.00 322.69 120 PHE C CA 1
ATOM 3044 C C . PHE C 3 120 ? 254.166 230.593 348.567 1.00 322.69 120 PHE C C 1
ATOM 3045 O O . PHE C 3 120 ? 253.607 230.614 347.465 1.00 322.69 120 PHE C O 1
ATOM 3053 N N . SER C 3 121 ? 255.308 231.253 348.773 1.00 306.28 121 SER C N 1
ATOM 3054 C CA . SER C 3 121 ? 255.898 232.157 347.793 1.00 306.28 121 SER C CA 1
ATOM 3055 C C . SER C 3 121 ? 256.535 231.432 346.618 1.00 306.28 121 SER C C 1
ATOM 3056 O O . SER C 3 121 ? 256.975 232.091 345.671 1.00 306.28 121 SER C O 1
ATOM 3059 N N . LEU C 3 122 ? 256.643 230.106 346.676 1.00 311.94 122 LEU C N 1
ATOM 3060 C CA . LEU C 3 122 ? 256.922 229.341 345.471 1.00 311.94 122 LEU C CA 1
ATOM 3061 C C . LEU C 3 122 ? 255.754 229.422 344.496 1.00 311.94 122 LEU C C 1
ATOM 3062 O O . LEU C 3 122 ? 255.959 229.623 343.295 1.00 311.94 122 LEU C O 1
ATOM 3067 N N . TRP C 3 123 ? 254.521 229.326 345.006 1.00 321.83 123 TRP C N 1
ATOM 3068 C CA . TRP C 3 123 ? 253.374 229.003 344.161 1.00 321.83 123 TRP C CA 1
ATOM 3069 C C . TRP C 3 123 ? 252.874 230.203 343.367 1.00 321.83 123 TRP C C 1
ATOM 3070 O O . TRP C 3 123 ? 252.895 230.189 342.131 1.00 321.83 123 TRP C O 1
ATOM 3081 N N . LYS C 3 124 ? 252.410 231.239 344.074 1.00 335.22 124 LYS C N 1
ATOM 3082 C CA . LYS C 3 124 ? 251.690 232.414 343.579 1.00 335.22 124 LYS C CA 1
ATOM 3083 C C . LYS C 3 124 ? 252.476 233.193 342.510 1.00 335.22 124 LYS C C 1
ATOM 3084 O O . LYS C 3 124 ? 251.841 233.670 341.559 1.00 335.22 124 LYS C O 1
ATOM 3090 N N . PRO C 3 125 ? 253.850 233.374 342.590 1.00 318.91 125 PRO C N 1
ATOM 3091 C CA . PRO C 3 125 ? 254.555 233.853 341.389 1.00 318.91 125 PRO C CA 1
ATOM 3092 C C . PRO C 3 125 ? 254.470 232.962 340.155 1.00 318.91 125 PRO C C 1
ATOM 3093 O O . PRO C 3 125 ? 253.906 233.402 339.144 1.00 318.91 125 PRO C O 1
ATOM 3097 N N . HIS C 3 126 ? 254.962 231.712 340.227 1.00 316.20 126 HIS C N 1
ATOM 3098 C CA . HIS C 3 126 ? 255.364 231.028 338.998 1.00 316.20 126 HIS C CA 1
ATOM 3099 C C . HIS C 3 126 ? 254.175 230.514 338.202 1.00 316.20 126 HIS C C 1
ATOM 3100 O O . HIS C 3 126 ? 254.316 230.300 336.988 1.00 316.20 126 HIS C O 1
ATOM 3107 N N . ARG C 3 127 ? 253.013 230.370 338.858 1.00 325.56 127 ARG C N 1
ATOM 3108 C CA . ARG C 3 127 ? 251.767 230.061 338.161 1.00 325.56 127 ARG C CA 1
ATOM 3109 C C . ARG C 3 127 ? 251.420 231.140 337.143 1.00 325.56 127 ARG C C 1
ATOM 3110 O O . ARG C 3 127 ? 251.056 230.822 336.000 1.00 325.56 127 ARG C O 1
ATOM 3118 N N . THR C 3 128 ? 251.659 232.412 337.503 1.00 329.80 128 THR C N 1
ATOM 3119 C CA . THR C 3 128 ? 251.435 233.524 336.591 1.00 329.80 128 THR C CA 1
ATOM 3120 C C . THR C 3 128 ? 252.395 233.471 335.415 1.00 329.80 128 THR C C 1
ATOM 3121 O O . THR C 3 128 ? 252.047 233.906 334.311 1.00 329.80 128 THR C O 1
ATOM 3125 N N . TYR C 3 129 ? 253.575 232.873 335.614 1.00 345.06 129 TYR C N 1
ATOM 3126 C CA . TYR C 3 129 ? 254.494 232.737 334.498 1.00 345.06 129 TYR C CA 1
ATOM 3127 C C . TYR C 3 129 ? 254.045 231.669 333.514 1.00 345.06 129 TYR C C 1
ATOM 3128 O O . TYR C 3 129 ? 254.282 231.838 332.309 1.00 345.06 129 TYR C O 1
ATOM 3137 N N . TRP C 3 130 ? 253.314 230.621 333.956 1.00 332.51 130 TRP C N 1
ATOM 3138 C CA . TRP C 3 130 ? 252.720 229.831 332.882 1.00 332.51 130 TRP C CA 1
ATOM 3139 C C . TRP C 3 130 ? 251.491 230.511 332.308 1.00 332.51 130 TRP C C 1
ATOM 3140 O O . TRP C 3 130 ? 251.100 230.173 331.191 1.00 332.51 130 TRP C O 1
ATOM 3151 N N . THR C 3 131 ? 250.918 231.492 333.021 1.00 327.01 131 THR C N 1
ATOM 3152 C CA . THR C 3 131 ? 249.962 232.406 332.406 1.00 327.01 131 THR C CA 1
ATOM 3153 C C . THR C 3 131 ? 250.646 233.238 331.324 1.00 327.01 131 THR C C 1
ATOM 3154 O O . THR C 3 131 ? 250.035 233.547 330.291 1.00 327.01 131 THR C O 1
ATOM 3158 N N . GLU C 3 132 ? 251.941 233.530 331.506 1.00 333.89 132 GLU C N 1
ATOM 3159 C CA . GLU C 3 132 ? 252.743 234.113 330.439 1.00 333.89 132 GLU C CA 1
ATOM 3160 C C . GLU C 3 132 ? 252.944 233.131 329.289 1.00 333.89 132 GLU C C 1
ATOM 3161 O O . GLU C 3 132 ? 253.107 233.562 328.142 1.00 333.89 132 GLU C O 1
ATOM 3167 N N . GLN C 3 133 ? 252.892 231.827 329.561 1.00 307.43 133 GLN C N 1
ATOM 3168 C CA . GLN C 3 133 ? 253.274 230.840 328.563 1.00 307.43 133 GLN C CA 1
ATOM 3169 C C . GLN C 3 133 ? 252.203 230.579 327.510 1.00 307.43 133 GLN C C 1
ATOM 3170 O O . GLN C 3 133 ? 252.488 229.863 326.545 1.00 307.43 133 GLN C O 1
ATOM 3176 N N . GLN C 3 134 ? 250.996 231.132 327.641 1.00 327.24 134 GLN C N 1
ATOM 3177 C CA . GLN C 3 134 ? 250.119 231.267 326.483 1.00 327.24 134 GLN C CA 1
ATOM 3178 C C . GLN C 3 134 ? 250.016 232.746 326.124 1.00 327.24 134 GLN C C 1
ATOM 3179 O O . GLN C 3 134 ? 249.757 233.597 326.986 1.00 327.24 134 GLN C O 1
ATOM 3185 N N . ASN C 3 135 ? 250.313 233.033 324.867 1.00 316.11 135 ASN C N 1
ATOM 3186 C CA . ASN C 3 135 ? 250.294 234.328 324.191 1.00 316.11 135 ASN C CA 1
ATOM 3187 C C . ASN C 3 135 ? 250.418 234.019 322.702 1.00 316.11 135 ASN C C 1
ATOM 3188 O O . ASN C 3 135 ? 250.250 232.867 322.287 1.00 316.11 135 ASN C O 1
ATOM 3193 N N . ARG C 3 136 ? 250.672 235.043 321.887 1.00 327.51 1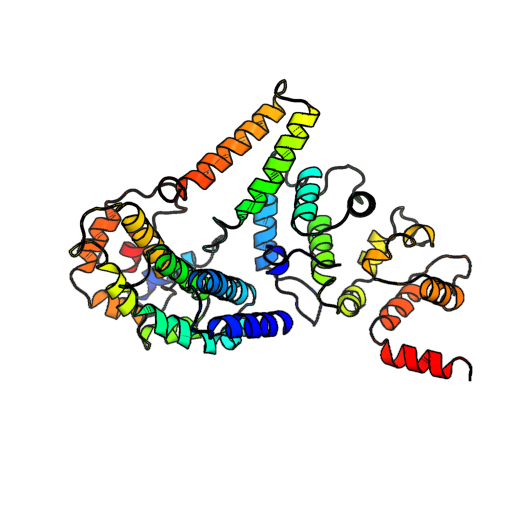36 ARG C N 1
ATOM 3194 C CA . ARG C 3 136 ? 250.889 234.789 320.465 1.00 327.51 136 ARG C CA 1
ATOM 3195 C C . ARG C 3 136 ? 252.219 234.074 320.228 1.00 327.51 136 ARG C C 1
ATOM 3196 O O . ARG C 3 136 ? 252.315 233.215 319.343 1.00 327.51 136 ARG C O 1
ATOM 3204 N N . LEU C 3 137 ? 253.235 234.376 321.063 1.00 323.18 137 LEU C N 1
ATOM 3205 C CA . LEU C 3 137 ? 254.592 233.822 321.126 1.00 323.18 137 LEU C CA 1
ATOM 3206 C C . LEU C 3 137 ? 255.280 233.752 319.762 1.00 323.18 137 LEU C C 1
ATOM 3207 O O . LEU C 3 137 ? 255.254 232.712 319.096 1.00 323.18 137 LEU C O 1
ATOM 3212 N N . PRO C 3 138 ? 255.803 234.870 319.262 1.00 337.96 138 PRO C N 1
ATOM 3213 C CA . PRO C 3 138 ? 256.618 234.804 318.048 1.00 337.96 138 PRO C CA 1
ATOM 3214 C C . PRO C 3 138 ? 257.912 234.053 318.303 1.00 337.96 138 PRO C C 1
ATOM 3215 O O . PRO C 3 138 ? 258.508 234.128 319.380 1.00 337.96 138 PRO C O 1
ATOM 3219 N N . LEU C 3 139 ? 258.332 233.305 317.294 1.00 288.57 139 LEU C N 1
ATOM 3220 C CA . LEU C 3 139 ? 259.621 232.650 317.342 1.00 288.57 139 LEU C CA 1
ATOM 3221 C C . LEU C 3 139 ? 260.716 233.697 317.139 1.00 288.57 139 LEU C C 1
ATOM 3222 O O . LEU C 3 139 ? 260.433 234.798 316.659 1.00 288.57 139 LEU C O 1
ATOM 3227 N N . PRO C 3 140 ? 261.966 233.398 317.537 1.00 297.12 140 PRO C N 1
ATOM 3228 C CA . PRO C 3 140 ? 263.068 234.348 317.282 1.00 297.12 140 PRO C CA 1
ATOM 3229 C C . PRO C 3 140 ? 263.330 234.660 315.815 1.00 297.12 140 PRO C C 1
ATOM 3230 O O . PRO C 3 140 ? 263.911 235.711 315.523 1.00 297.12 140 PRO C O 1
ATOM 3234 N N . LEU C 3 141 ? 262.920 233.801 314.887 1.00 285.61 141 LEU C N 1
ATOM 3235 C CA . LEU C 3 141 ? 263.069 234.094 313.473 1.00 285.61 141 LEU C CA 1
ATOM 3236 C C . LEU C 3 141 ? 261.804 234.661 312.841 1.00 285.61 141 LEU C C 1
ATOM 3237 O O . LEU C 3 141 ? 261.841 235.035 311.668 1.00 285.61 141 LEU C O 1
ATOM 3242 N N . MET C 3 142 ? 260.696 234.763 313.588 1.00 296.94 142 MET C N 1
ATOM 3243 C CA . MET C 3 142 ? 259.481 235.340 313.012 1.00 296.94 142 MET C CA 1
ATOM 3244 C C . MET C 3 142 ? 259.570 236.848 312.854 1.00 296.94 142 MET C C 1
ATOM 3245 O O . MET C 3 142 ? 258.775 237.431 312.112 1.00 296.94 142 MET C O 1
ATOM 3250 N N . GLU C 3 143 ? 260.498 237.498 313.544 1.00 349.85 143 GLU C N 1
ATOM 3251 C CA . GLU C 3 143 ? 260.756 238.912 313.328 1.00 349.85 143 GLU C CA 1
ATOM 3252 C C . GLU C 3 143 ? 261.838 239.156 312.285 1.00 349.85 143 GLU C C 1
ATOM 3253 O O . GLU C 3 143 ? 262.200 240.312 312.045 1.00 349.85 143 GLU C O 1
ATOM 3259 N N . LEU C 3 144 ? 262.357 238.099 311.657 1.00 344.70 144 LEU C N 1
ATOM 3260 C CA . LEU C 3 144 ? 263.330 238.251 310.586 1.00 344.70 144 LEU C CA 1
ATOM 3261 C C . LEU C 3 144 ? 263.045 237.387 309.366 1.00 344.70 144 LEU C C 1
ATOM 3262 O O . LEU C 3 144 ? 263.825 237.437 308.409 1.00 344.70 144 LEU C O 1
ATOM 3267 N N . MET C 3 145 ? 261.961 236.613 309.359 1.00 303.06 145 MET C N 1
ATOM 3268 C CA . MET C 3 145 ? 261.598 235.806 308.200 1.00 303.06 145 MET C CA 1
ATOM 3269 C C . MET C 3 145 ? 260.924 236.604 307.098 1.00 303.06 145 MET C C 1
ATOM 3270 O O . MET C 3 145 ? 260.637 236.040 306.042 1.00 303.06 145 MET C O 1
ATOM 3275 N N . GLU C 3 146 ? 260.650 237.882 307.313 1.00 312.19 146 GLU C N 1
ATOM 3276 C CA . GLU C 3 146 ? 259.856 238.647 306.368 1.00 312.19 146 GLU C CA 1
ATOM 3277 C C . GLU C 3 146 ? 260.685 239.325 305.296 1.00 312.19 146 GLU C C 1
ATOM 3278 O O . GLU C 3 146 ? 260.144 240.194 304.618 1.00 312.19 146 GLU C O 1
ATOM 3284 N N . THR C 3 147 ? 261.965 238.967 305.143 1.00 322.88 147 THR C N 1
ATOM 3285 C CA . THR C 3 147 ? 262.829 239.631 304.167 1.00 322.88 147 THR C CA 1
ATOM 3286 C C . THR C 3 147 ? 262.355 239.379 302.740 1.00 322.88 147 THR C C 1
ATOM 3287 O O . THR C 3 147 ? 262.277 240.306 301.922 1.00 322.88 147 THR C O 1
ATOM 3291 N N . GLU C 3 148 ? 261.959 238.141 302.444 1.00 315.27 148 GLU C N 1
ATOM 3292 C CA . GLU C 3 148 ? 261.351 237.885 301.147 1.00 315.27 148 GLU C CA 1
ATOM 3293 C C . GLU C 3 148 ? 259.912 238.381 301.099 1.00 315.27 148 GLU C C 1
ATOM 3294 O O . GLU C 3 148 ? 259.377 238.595 300.009 1.00 315.27 148 GLU C O 1
ATOM 3300 N N . VAL C 3 149 ? 259.278 238.596 302.256 1.00 294.60 149 VAL C N 1
ATOM 3301 C CA . VAL C 3 149 ? 257.963 239.231 302.263 1.00 294.60 149 VAL C CA 1
ATOM 3302 C C . VAL C 3 149 ? 258.091 240.706 301.890 1.00 294.60 149 VAL C C 1
ATOM 3303 O O . VAL C 3 149 ? 257.285 241.230 301.112 1.00 294.60 149 VAL C O 1
ATOM 3307 N N . LEU C 3 150 ? 259.135 241.383 302.400 1.00 313.71 150 LEU C N 1
ATOM 3308 C CA . LEU C 3 150 ? 259.504 242.702 301.877 1.00 313.71 150 LEU C CA 1
ATOM 3309 C C . LEU C 3 150 ? 259.861 242.673 300.396 1.00 313.71 150 LEU C C 1
ATOM 3310 O O . LEU C 3 150 ? 259.551 243.619 299.667 1.00 313.71 150 LEU C O 1
ATOM 3315 N N . ASP C 3 151 ? 260.502 241.595 299.933 1.00 310.06 151 ASP C N 1
ATOM 3316 C CA . ASP C 3 151 ? 260.856 241.502 298.517 1.00 310.06 151 ASP C CA 1
ATOM 3317 C C . ASP C 3 151 ? 259.620 241.363 297.629 1.00 310.06 151 ASP C C 1
ATOM 3318 O O . ASP C 3 151 ? 259.518 242.018 296.584 1.00 310.06 151 ASP C O 1
ATOM 3323 N N . ILE C 3 152 ? 258.647 240.552 298.049 1.00 291.16 152 ILE C N 1
ATOM 3324 C CA . ILE C 3 152 ? 257.461 240.368 297.218 1.00 291.16 152 ILE C CA 1
ATOM 3325 C C . ILE C 3 152 ? 256.539 241.583 297.313 1.00 291.16 152 ILE C C 1
ATOM 3326 O O . ILE C 3 152 ? 255.882 241.950 296.327 1.00 291.16 152 ILE C O 1
ATOM 3331 N N . LEU C 3 153 ? 256.523 242.279 298.461 1.00 284.33 153 LEU C N 1
ATOM 3332 C CA . LEU C 3 153 ? 255.709 243.487 298.481 1.00 284.33 153 LEU C CA 1
ATOM 3333 C C . LEU C 3 153 ? 256.400 244.634 297.758 1.00 284.33 153 LEU C C 1
ATOM 3334 O O . LEU C 3 153 ? 255.717 245.471 297.183 1.00 284.33 153 LEU C O 1
ATOM 3339 N N . LYS C 3 154 ? 257.735 244.673 297.721 1.00 280.03 154 LYS C N 1
ATOM 3340 C CA . LYS C 3 154 ? 258.393 245.695 296.912 1.00 280.03 154 LYS C CA 1
ATOM 3341 C C . LYS C 3 154 ? 258.282 245.371 295.426 1.00 280.03 154 LYS C C 1
ATOM 3342 O O . LYS C 3 154 ? 258.304 246.281 294.588 1.00 280.03 154 LYS C O 1
ATOM 3348 N N . LYS C 3 155 ? 258.090 244.092 295.088 1.00 283.32 155 LYS C N 1
ATOM 3349 C CA . LYS C 3 155 ? 257.704 243.746 293.727 1.00 283.32 155 LYS C CA 1
ATOM 3350 C C . LYS C 3 155 ? 256.289 244.231 293.428 1.00 283.32 155 LYS C C 1
ATOM 3351 O O . LYS C 3 155 ? 255.998 244.673 292.309 1.00 283.32 155 LYS C O 1
ATOM 3357 N N . ALA C 3 156 ? 255.404 244.180 294.428 1.00 231.62 156 ALA C N 1
ATOM 3358 C CA . ALA C 3 156 ? 254.069 244.756 294.267 1.00 231.62 156 ALA C CA 1
ATOM 3359 C C . ALA C 3 156 ? 254.124 246.277 294.135 1.00 231.62 156 ALA C C 1
ATOM 3360 O O . ALA C 3 156 ? 253.348 246.866 293.379 1.00 231.62 156 ALA C O 1
ATOM 3362 N N . LEU C 3 157 ? 255.051 246.921 294.855 1.00 241.50 157 LEU C N 1
ATOM 3363 C CA . LEU C 3 157 ? 255.313 248.350 294.659 1.00 241.50 157 LEU C CA 1
ATOM 3364 C C . LEU C 3 157 ? 255.818 248.675 293.260 1.00 241.50 157 LEU C C 1
ATOM 3365 O O . LEU C 3 157 ? 255.423 249.692 292.691 1.00 241.50 157 LEU C O 1
ATOM 3370 N N . ILE C 3 158 ? 256.711 247.858 292.695 1.00 245.58 158 ILE C N 1
ATOM 3371 C CA . ILE C 3 158 ? 257.220 248.262 291.382 1.00 245.58 158 ILE C CA 1
ATOM 3372 C C . ILE C 3 158 ? 256.206 247.947 290.276 1.00 245.58 158 ILE C C 1
ATOM 3373 O O . ILE C 3 158 ? 256.100 248.706 289.301 1.00 245.58 158 ILE C O 1
ATOM 3378 N N . THR C 3 159 ? 255.385 246.899 290.441 1.00 238.53 159 THR C N 1
ATOM 3379 C CA . THR C 3 159 ? 254.241 246.730 289.546 1.00 238.53 159 THR C CA 1
ATOM 3380 C C . THR C 3 159 ? 253.194 247.814 289.759 1.00 238.53 159 THR C C 1
ATOM 3381 O O . THR C 3 159 ? 252.488 248.193 288.820 1.00 238.53 159 THR C O 1
ATOM 3385 N N . TYR C 3 160 ? 253.103 248.338 290.975 1.00 227.15 160 TYR C N 1
ATOM 3386 C CA . TYR C 3 160 ? 252.165 249.402 291.275 1.00 227.15 160 TYR C CA 1
ATOM 3387 C C . TYR C 3 160 ? 252.633 250.733 290.704 1.00 227.15 160 TYR C C 1
ATOM 3388 O O . TYR C 3 160 ? 251.811 251.564 290.305 1.00 227.15 160 TYR C O 1
ATOM 3397 N N . ARG C 3 161 ? 253.948 250.957 290.686 1.00 230.78 161 ARG C N 1
ATOM 3398 C CA . ARG C 3 161 ? 254.520 252.109 290.006 1.00 230.78 161 ARG C CA 1
ATOM 3399 C C . ARG C 3 161 ? 254.371 251.998 288.504 1.00 230.78 161 ARG C C 1
ATOM 3400 O O . ARG C 3 161 ? 254.166 253.017 287.838 1.00 230.78 161 ARG C O 1
ATOM 3408 N N . SER C 3 162 ? 254.457 250.785 287.959 1.00 258.61 162 SER C N 1
ATOM 3409 C CA . SER C 3 162 ? 254.069 250.583 286.572 1.00 258.61 162 SER C CA 1
ATOM 3410 C C . SER C 3 162 ? 252.569 250.729 286.357 1.00 258.61 162 SER C C 1
ATOM 3411 O O . SER C 3 162 ? 252.144 250.959 285.221 1.00 258.61 162 SER C O 1
ATOM 3414 N N . THR C 3 163 ? 251.760 250.602 287.410 1.00 226.89 163 THR C N 1
ATOM 3415 C CA . THR C 3 163 ? 250.312 250.690 287.244 1.00 226.89 163 THR C CA 1
ATOM 3416 C C . THR C 3 163 ? 249.837 252.138 287.175 1.00 226.89 163 THR C C 1
ATOM 3417 O O . THR C 3 163 ? 249.352 252.592 286.135 1.00 226.89 163 THR C O 1
ATOM 3421 N N . ILE C 3 164 ? 249.966 252.884 288.274 1.00 215.00 164 ILE C N 1
ATOM 3422 C CA . ILE C 3 164 ? 249.375 254.219 288.343 1.00 215.00 164 ILE C CA 1
ATOM 3423 C C . ILE C 3 164 ? 250.344 255.308 288.774 1.00 215.00 164 ILE C C 1
ATOM 3424 O O . ILE C 3 164 ? 250.102 256.491 288.469 1.00 215.00 164 ILE C O 1
ATOM 3429 N N . GLY C 3 165 ? 251.431 255.013 289.476 1.00 174.42 165 GLY C N 1
ATOM 3430 C CA . GLY C 3 165 ? 252.291 256.079 289.948 1.00 174.42 165 GLY C CA 1
ATOM 3431 C C . GLY C 3 165 ? 251.730 256.792 291.168 1.00 174.42 165 GLY C C 1
ATOM 3432 O O . GLY C 3 165 ? 250.816 256.316 291.850 1.00 174.42 165 GLY C O 1
ATOM 3433 N N . ARG C 3 166 ? 252.286 257.973 291.425 1.00 184.71 166 ARG C N 1
ATOM 3434 C CA . ARG C 3 166 ? 252.146 258.659 292.703 1.00 184.71 166 ARG C CA 1
ATOM 3435 C C . ARG C 3 166 ? 250.938 259.587 292.767 1.00 184.71 166 ARG C C 1
ATOM 3436 O O . ARG C 3 166 ? 250.802 260.351 293.728 1.00 184.71 166 ARG C O 1
ATOM 3444 N N . ASN C 3 167 ? 250.014 259.479 291.818 1.00 165.69 167 ASN C N 1
ATOM 3445 C CA . ASN C 3 167 ? 248.942 260.452 291.667 1.00 165.69 167 ASN C CA 1
ATOM 3446 C C . ASN C 3 167 ? 247.705 260.100 292.483 1.00 165.69 167 ASN C C 1
ATOM 3447 O O . ASN C 3 167 ? 246.592 260.475 292.093 1.00 165.69 167 ASN C O 1
ATOM 3452 N N . HIS C 3 168 ? 247.854 259.402 293.607 1.00 215.94 168 HIS C N 1
ATOM 3453 C CA . HIS C 3 168 ? 246.728 258.655 294.142 1.00 215.94 168 HIS C CA 1
ATOM 3454 C C . HIS C 3 168 ? 246.902 258.491 295.653 1.00 215.94 168 HIS C C 1
ATOM 3455 O O . HIS C 3 168 ? 247.972 258.758 296.203 1.00 215.94 168 HIS C O 1
ATOM 3462 N N . PHE C 3 169 ? 245.818 258.097 296.329 1.00 227.29 169 PHE C N 1
ATOM 3463 C CA . PHE C 3 169 ? 245.730 258.134 297.786 1.00 227.29 169 PHE C CA 1
ATOM 3464 C C . PHE C 3 169 ? 245.660 256.761 298.454 1.00 227.29 169 PHE C C 1
ATOM 3465 O O . PHE C 3 169 ? 245.973 256.655 299.642 1.00 227.29 169 PHE C O 1
ATOM 3473 N N . MET C 3 170 ? 245.202 255.711 297.770 1.00 207.98 170 MET C N 1
ATOM 3474 C CA . MET C 3 170 ? 245.449 254.368 298.289 1.00 207.98 170 MET C CA 1
ATOM 3475 C C . MET C 3 170 ? 246.895 253.984 298.007 1.00 207.98 170 MET C C 1
ATOM 3476 O O . MET C 3 170 ? 247.482 253.181 298.743 1.00 207.98 170 MET C O 1
ATOM 3481 N N . THR C 3 171 ? 247.486 254.623 296.994 1.00 226.53 171 THR C N 1
ATOM 3482 C CA . THR C 3 171 ? 248.932 254.790 296.896 1.00 226.53 171 THR C CA 1
ATOM 3483 C C . THR C 3 171 ? 249.524 255.348 298.185 1.00 226.53 171 THR C C 1
ATOM 3484 O O . THR C 3 171 ? 250.524 254.830 298.694 1.00 226.53 171 THR C O 1
ATOM 3488 N N . LYS C 3 172 ? 248.892 256.386 298.745 1.00 232.02 172 LYS C N 1
ATOM 3489 C CA . LYS C 3 172 ? 249.368 256.977 299.993 1.00 232.02 172 LYS C CA 1
ATOM 3490 C C . LYS C 3 172 ? 249.182 256.029 301.177 1.00 232.02 172 LYS C C 1
ATOM 3491 O O . LYS C 3 172 ? 250.027 256.008 302.078 1.00 232.02 172 LYS C O 1
ATOM 3497 N N . GLU C 3 173 ? 248.147 255.180 301.165 1.00 260.53 173 GLU C N 1
ATOM 3498 C CA . GLU C 3 173 ? 247.999 254.267 302.298 1.00 260.53 173 GLU C CA 1
ATOM 3499 C C . GLU C 3 173 ? 248.970 253.087 302.207 1.00 260.53 173 GLU C C 1
ATOM 3500 O O . GLU C 3 173 ? 249.465 252.617 303.238 1.00 260.53 173 GLU C O 1
ATOM 3506 N N . LEU C 3 174 ? 249.321 252.626 301.000 1.00 232.83 174 LEU C N 1
ATOM 3507 C CA . LEU C 3 174 ? 250.376 251.617 300.933 1.00 232.83 174 LEU C CA 1
ATOM 3508 C C . LEU C 3 174 ? 251.755 252.236 301.127 1.00 232.83 174 LEU C C 1
ATOM 3509 O O . LEU C 3 174 ? 252.693 251.545 301.542 1.00 232.83 174 LEU C O 1
ATOM 3514 N N . GLN C 3 175 ? 251.886 253.535 300.851 1.00 273.94 175 GLN C N 1
ATOM 3515 C CA . GLN C 3 175 ? 253.083 254.269 301.242 1.00 273.94 175 GLN C CA 1
ATOM 3516 C C . GLN C 3 175 ? 253.197 254.334 302.760 1.00 273.94 175 GLN C C 1
ATOM 3517 O O . GLN C 3 175 ? 254.279 254.125 303.317 1.00 273.94 175 GLN C O 1
ATOM 3523 N N . GLY C 3 176 ? 252.080 254.588 303.442 1.00 295.69 176 GLY C N 1
ATOM 3524 C CA . GLY C 3 176 ? 252.061 254.522 304.894 1.00 295.69 176 GLY C CA 1
ATOM 3525 C C . GLY C 3 176 ? 252.346 253.130 305.419 1.00 295.69 176 GLY C C 1
ATOM 3526 O O . GLY C 3 176 ? 252.980 252.979 306.462 1.00 295.69 176 GLY C O 1
ATOM 3527 N N . TYR C 3 177 ? 251.938 252.104 304.669 1.00 312.29 177 TYR C N 1
ATOM 3528 C CA . TYR C 3 177 ? 252.273 250.729 305.024 1.00 312.29 177 TYR C CA 1
ATOM 3529 C C . TYR C 3 177 ? 253.767 250.448 304.873 1.00 312.29 177 TYR C C 1
ATOM 3530 O O . TYR C 3 177 ? 254.350 249.751 305.713 1.00 312.29 177 TYR C O 1
ATOM 3539 N N . ILE C 3 178 ? 254.402 250.965 303.811 1.00 272.66 178 ILE C N 1
ATOM 3540 C CA . ILE C 3 178 ? 255.827 250.675 303.636 1.00 272.66 178 ILE C CA 1
ATOM 3541 C C . ILE C 3 178 ? 256.679 251.464 304.639 1.00 272.66 178 ILE C C 1
ATOM 3542 O O . ILE C 3 178 ? 257.644 250.903 305.181 1.00 272.66 178 ILE C O 1
ATOM 3547 N N . GLU C 3 179 ? 256.308 252.716 305.006 1.00 313.92 179 GLU C N 1
ATOM 3548 C CA . GLU C 3 179 ? 257.055 253.259 306.152 1.00 313.92 179 GLU C CA 1
ATOM 3549 C C . GLU C 3 179 ? 256.645 252.648 307.488 1.00 313.92 179 GLU C C 1
ATOM 3550 O O . GLU C 3 179 ? 257.466 252.659 308.406 1.00 313.92 179 GLU C O 1
ATOM 3556 N N . GLY C 3 180 ? 255.430 252.103 307.617 1.00 337.79 180 GLY C N 1
ATOM 3557 C CA . GLY C 3 180 ? 255.053 251.443 308.860 1.00 337.79 180 GLY C CA 1
ATOM 3558 C C . GLY C 3 180 ? 255.856 250.183 309.109 1.00 337.79 180 GLY C C 1
ATOM 3559 O O . GLY C 3 180 ? 256.377 249.967 310.207 1.00 337.79 180 GLY C O 1
ATOM 3560 N N . ILE C 3 181 ? 256.043 249.376 308.066 1.00 336.22 181 ILE C N 1
ATOM 3561 C CA . ILE C 3 181 ? 256.941 248.238 308.213 1.00 336.22 181 ILE C CA 1
ATOM 3562 C C . ILE C 3 181 ? 258.405 248.660 308.179 1.00 336.22 181 ILE C C 1
ATOM 3563 O O . ILE C 3 181 ? 259.255 247.896 308.647 1.00 336.22 181 ILE C O 1
ATOM 3568 N N . ARG C 3 182 ? 258.723 249.866 307.686 1.00 335.27 182 ARG C N 1
ATOM 3569 C CA . ARG C 3 182 ? 260.089 250.373 307.805 1.00 335.27 182 ARG C CA 1
ATOM 3570 C C . ARG C 3 182 ? 260.452 250.672 309.255 1.00 335.27 182 ARG C C 1
ATOM 3571 O O . ARG C 3 182 ? 261.522 250.268 309.721 1.00 335.27 182 ARG C O 1
ATOM 3579 N N . LYS C 3 183 ? 259.574 251.366 309.992 1.00 352.84 183 LYS C N 1
ATOM 3580 C CA . LYS C 3 183 ? 259.826 251.510 311.429 1.00 352.84 183 LYS C CA 1
ATOM 3581 C C . LYS C 3 183 ? 259.643 250.197 312.179 1.00 352.84 183 LYS C C 1
ATOM 3582 O O . LYS C 3 183 ? 260.269 250.011 313.224 1.00 352.84 183 LYS C O 1
ATOM 3588 N N . ARG C 3 184 ? 258.805 249.282 311.682 1.00 344.24 184 ARG C N 1
ATOM 3589 C CA . ARG C 3 184 ? 258.666 247.990 312.348 1.00 344.24 184 ARG C CA 1
ATOM 3590 C C . ARG C 3 184 ? 259.901 247.108 312.199 1.00 344.24 184 ARG C C 1
ATOM 3591 O O . ARG C 3 184 ? 260.206 246.338 313.116 1.00 344.24 184 ARG C O 1
ATOM 3599 N N . ARG C 3 185 ? 260.622 247.203 311.082 1.00 320.31 185 ARG C N 1
ATOM 3600 C CA . ARG C 3 185 ? 261.894 246.507 310.954 1.00 320.31 185 ARG C CA 1
ATOM 3601 C C . ARG C 3 185 ? 263.073 247.332 311.443 1.00 320.31 185 ARG C C 1
ATOM 3602 O O . ARG C 3 185 ? 264.159 246.774 311.626 1.00 320.31 185 ARG C O 1
ATOM 3610 N N . ASN C 3 186 ? 262.885 248.638 311.662 1.00 338.42 186 ASN C N 1
ATOM 3611 C CA . ASN C 3 186 ? 263.993 249.484 312.090 1.00 338.42 186 ASN C CA 1
ATOM 3612 C C . ASN C 3 186 ? 264.365 249.235 313.543 1.00 338.42 186 ASN C C 1
ATOM 3613 O O . ASN C 3 186 ? 265.526 249.423 313.919 1.00 338.42 186 ASN C O 1
ATOM 3618 N N . LYS C 3 187 ? 263.402 248.800 314.368 1.00 351.33 187 LYS C N 1
ATOM 3619 C CA . LYS C 3 187 ? 263.650 248.614 315.796 1.00 351.33 187 LYS C CA 1
ATOM 3620 C C . LYS C 3 187 ? 264.589 247.448 316.073 1.00 351.33 187 LYS C C 1
ATOM 3621 O O . LYS C 3 187 ? 265.240 247.426 317.122 1.00 351.33 187 LYS C O 1
ATOM 3627 N N . ARG C 3 188 ? 264.674 246.488 315.155 1.00 336.63 188 ARG C N 1
ATOM 3628 C CA . ARG C 3 188 ? 265.678 245.441 315.211 1.00 336.63 188 ARG C CA 1
ATOM 3629 C C . ARG C 3 188 ? 266.867 245.737 314.310 1.00 336.63 188 ARG C C 1
ATOM 3630 O O . ARG C 3 188 ? 267.882 245.039 314.396 1.00 336.63 188 ARG C O 1
ATOM 3638 N N . LEU C 3 189 ? 266.767 246.747 313.442 1.00 325.73 189 LEU C N 1
ATOM 3639 C CA . LEU C 3 189 ? 267.821 247.058 312.482 1.00 325.73 189 LEU C CA 1
ATOM 3640 C C . LEU C 3 189 ? 268.225 248.527 312.523 1.00 325.73 189 LEU C C 1
ATOM 3641 O O . LEU C 3 189 ? 268.500 249.117 311.474 1.00 325.73 189 LEU C O 1
ATOM 3646 N N . TYR C 3 190 ? 268.256 249.153 313.705 1.00 358.21 190 TYR C N 1
ATOM 3647 C CA . TYR C 3 190 ? 268.968 250.425 313.794 1.00 358.21 190 TYR C CA 1
ATOM 3648 C C . TYR C 3 190 ? 270.473 250.206 313.704 1.00 358.21 190 TYR C C 1
ATOM 3649 O O . TYR C 3 190 ? 271.123 250.664 312.756 1.00 358.21 190 TYR C O 1
ATOM 3658 N N . PHE C 3 191 ? 271.043 249.495 314.680 1.00 344.46 191 PHE C N 1
ATOM 3659 C CA . PHE C 3 191 ? 272.489 249.394 314.810 1.00 344.46 191 PHE C CA 1
ATOM 3660 C C . PHE C 3 191 ? 273.033 248.100 314.220 1.00 344.46 191 PHE C C 1
ATOM 3661 O O . PHE C 3 191 ? 274.256 247.963 314.099 1.00 344.46 191 PHE C O 1
ATOM 3669 N N . LEU C 3 192 ? 272.162 247.146 313.873 1.00 329.92 192 LEU C N 1
ATOM 3670 C CA . LEU C 3 192 ? 272.615 245.883 313.296 1.00 329.92 192 LEU C CA 1
ATOM 3671 C C . LEU C 3 192 ? 273.116 246.068 311.869 1.00 329.92 192 LEU C C 1
ATOM 3672 O O . LEU C 3 192 ? 274.134 245.473 311.487 1.00 329.92 192 LEU C O 1
ATOM 3677 N N . ASP C 3 193 ? 272.402 246.877 311.078 1.00 340.99 193 ASP C N 1
ATOM 3678 C CA . ASP C 3 193 ? 272.728 247.263 309.693 1.00 340.99 193 ASP C CA 1
ATOM 3679 C C . ASP C 3 193 ? 272.908 246.085 308.733 1.00 340.99 193 ASP C C 1
ATOM 3680 O O . ASP C 3 193 ? 272.362 245.003 308.951 1.00 340.99 193 ASP C O 1
#

Organism: Mus musculus (NCBI:txid10090)

GO terms:
  GO:0097228 sperm principal piece (C, IDA)
  GO:0061891 calcium ion sensor activity (F, IDA)
  GO:0005509 calcium ion binding (F, IDA)
  GO:0005737 cytoplasm (C, IDA)
  GO:0030317 flagellated sperm motility (P, IDA)
  GO:0048240 sperm capacitation (P, IDA)
  GO:0007283 spermatogenesis (P, IDA)
  GO:0005515 protein binding (F, IPI)
  GO:0036128 CatSper complex (C, IPI)
  GO:0097228 sperm principal piece (C, IPI)
  GO:0036128 CatSper complex (C, IDA)

Nearest PDB structures (foldseek):
  7eeb-assembly1_I  TM=7.946E-01  e=4.832E-18  Mus musculus
  2scp-assembly1_B  TM=3.913E-01  e=7.571E-02  Hediste diversicolor
  3t3v-assembly1_A  TM=3.472E-01  e=5.045E-02  Toxoplasma gondii
  1q80-assembly1_A  TM=3.736E-01  e=1.352E-01  Hediste diversicolor
  3akb-assembly1_A  TM=4.863E-01  e=3.227E-01  Streptomyces coelicolor A3(2)

B-factor: mean 310.79, std 40.2, range [165.69, 425.62]

Solvent-accessible surface area: 26158 Å² total; per-residue (Å²): 64,136,20,42,109,38,6,32,4,64,33,11,42,15,40,72,119,129,4,77,42,38,135,78,11,50,101,28,9,101,62,25,11,140,56,35,16,34,84,123,131,113,27,10,44,66,60,22,8,50,1,29,9,58,74,4,14,105,50,97,176,58,29,26,38,35,24,35,100,31,7,49,114,58,87,110,33,79,4,16,87,96,40,19,43,55,18,8,23,51,22,5,5,29,40,27,129,77,45,38,42,18,26,89,109,34,17,171,65,32,32,70,50,28,20,88,82,56,96,129,36,10,20,31,84,29,28,111,62,18,51,67,29,47,136,51,133,141,88,64,29,131,82,36,81,165,100,50,52,111,46,56,69,193,55,30,47,104,96,3,45,60,84,40,8,89,44,18,55,62,74,63,102,14,134,104,120,112,111,115,82,180,121,102,93,84,22,5,66,16,16,98,93,31,1,73,82,31,112,40,161,165,59,61,59,83,90,30,15,78,11,20,8,50,22,1,24,16,8,8,18,17,24,95,41,11,3,104,65,0,62,107,30,25,84,30,36,20,142,64,30,71,64,60,186,78,52,73,67,101,16,16,20,40,34,8,15,12,40,2,2,19,13,43,94,12,71,38,5,52,125,43,21,91,100,89,78,22,6,46,8,19,15,86,11,36,54,42,16,97,117,86,57,134,148,130,109,34,18,21,26,111,25,0,39,30,36,3,9,26,0,24,25,40,27,27,44,43,38,122,44,11,58,131,48,32,141,72,81,227,53,38,79,134,39,18,80,90,30,74,85,52,118,37,39,40,39,100,73,54,24,2,72,40,20,62,114,41,19,45,51,137,154,173,75,97,130,144,58,48,96,56,47,107,78,101,52,129,90,216,59,68,34,5,24,50,58,76,29,48,86,30,17,50,64,8,14,113,72,12,38,113,48,32,104,94,96,76,15,190,110,81,159,64,10,110,59,23,80,24,44,48,64,22,19,94,135,141,49,38,66,44,66,110,125,74,143

Radius of gyration: 26.69 Å; Cα contacts (8 Å, |Δi|>4): 304; chains: 3; bounding box: 61×72×73 Å